Protein AF-0000000080185549 (afdb_homodimer)

Foldseek 3Di:
DPPPPPPPPPPVVVLDDPLLVLLVLLLVLLVVLLVLLVVCLVPVDLVSLVSSLVSLVSSVVSLVVSVVVCVVVVPDDLVSLVSNLVSCLSSQQVSLLSSLVSQALVKPVLVVLSVLLSVLSVVLSVVVSVVVVVCVVDPDPPVPPLDDLSVLSNVLSVLSNVCSVVPQGHQRRPPGWDDDPPIIGDVSSVSSNVSSVVSNPVVPDPDPD/DPPPPPPPPPPVVVLDDPLLVLLVLLLVLLVVLLVLLVVCLVPVDLVSLVSSLVSLVSSVVSLVVSVVVCVVVVPDDLVSLVSNLVSCLSSQQVSLLSSLVSQALVKPVLVVLSVLLSVLSVVLSVVVSVVVVVCVPDDDPPVPPQDDLSVLSNVLSVLSNVCSVVPQGHQRRPPGWDDDPPIIGDVSSVSSNVSSVVSNPVVPDPDPD

Sequence (418 aa):
MPSSERPKHFSMIRSFQLADFFTLGNAACGVVAVFFAMLYIESRSVVHFFSSAGMMAGAFIFDVLDGRIARWRHQHSPFGRELDSLADILSFGIAPAALGFAAGLHGGWDWIALTYFVCCGVSRLARFNVTAETLSAGADKVAYFEGTPIPTSIVLVGVLLLAAWTGRLGEDLYWGVWTVGPWKLHPLALLFVLSGSLMISKTLRIPKIMPSSERPKHFSMIRSFQLADFFTLGNAACGVVAVFFAMLYIESRSVVHFFSSAGMMAGAFIFDVLDGRIARWRHQHSPFGRELDSLADILSFGIAPAALGFAAGLHGGWDWIALTYFVCCGVSRLARFNVTAETLSAGADKVAYFEGTPIPTSIVLVGVLLLAAWTGRLGEDLYWGVWTVGPWKLHPLALLFVLSGSLMISKTLRIPKI

Organism: NCBI:txid1233

pLDDT: mean 82.63, std 20.01, range [31.5, 98.69]

Solvent-accessible surface area (backbone atoms only — not comparable to full-atom values): 21428 Å² total; per-residue (Å²): 127,84,76,75,72,67,79,76,75,78,55,65,78,74,68,65,45,74,36,44,54,30,28,49,48,11,26,42,23,7,49,51,14,36,49,24,20,44,47,17,54,63,68,68,38,65,65,34,46,50,48,13,53,47,25,34,51,50,13,49,50,24,46,53,46,20,53,48,47,24,57,74,64,70,52,85,43,69,50,49,53,40,36,40,50,49,18,42,44,36,28,53,22,52,20,49,40,41,39,45,39,51,40,41,46,69,26,59,50,17,50,52,24,40,38,48,21,33,52,28,45,44,52,38,48,19,49,50,51,43,53,51,49,51,44,71,75,43,86,74,77,72,79,69,78,72,82,70,63,64,60,57,40,50,52,54,47,49,53,51,49,51,30,54,74,72,65,23,48,42,84,50,28,66,88,37,75,43,76,60,85,96,30,33,30,36,56,60,35,50,54,40,37,50,48,19,51,54,50,55,53,70,74,51,78,71,70,84,123,128,83,76,74,72,67,79,76,76,78,53,68,77,74,68,63,46,74,36,45,53,30,28,48,49,12,27,41,23,8,50,51,14,36,49,24,18,46,47,16,54,63,67,68,37,64,65,34,45,51,47,16,54,48,24,34,52,49,13,49,52,24,48,53,48,18,52,49,47,24,59,74,64,69,52,85,42,71,50,51,52,41,37,40,49,48,18,42,45,35,26,50,21,51,20,51,40,41,40,45,39,51,41,42,46,71,27,59,51,18,49,53,24,40,39,47,21,33,53,28,44,44,52,37,49,17,50,51,53,41,54,53,48,51,50,70,79,47,78,79,83,71,79,70,80,72,82,71,61,65,59,55,39,51,52,54,47,50,54,52,48,50,30,54,74,71,66,24,48,43,83,50,28,67,87,36,74,42,76,60,85,96,30,34,31,36,58,60,36,49,55,39,37,50,48,19,51,54,51,56,53,70,76,51,79,71,70,85,124

Nearest PDB structures (foldseek):
  4o6m-assembly1_A  TM=7.166E-01  e=6.846E-02  Archaeoglobus fulgidus DSM 4304
  4q7c-assembly1_A  TM=6.717E-01  e=7.190E-02  Archaeoglobus fulgidus DSM 4304
  4q7c-assembly1_B  TM=6.684E-01  e=1.014E-01  Archaeoglobus fulgidus DSM 4304
  4o6m-assembly1_A  TM=7.622E-01  e=3.427E-02  Archaeoglobus fulgidus DSM 4304
  4q7c-assembly1_A  TM=6.854E-01  e=7.895E-02  Archaeoglobus fulgidus DSM 4304

Structure (mmCIF, N/CA/C/O backbone):
data_AF-0000000080185549-model_v1
#
loop_
_entity.id
_entity.type
_entity.pdbx_description
1 polymer 'CDP-diacylglycerol--serine O-phosphatidyltransferase'
#
loop_
_atom_site.group_PDB
_atom_site.id
_atom_site.type_symbol
_atom_site.label_atom_id
_atom_site.label_alt_id
_atom_site.label_comp_id
_atom_site.label_asym_id
_atom_site.label_entity_id
_atom_site.label_seq_id
_atom_site.pdbx_PDB_ins_code
_atom_site.Cartn_x
_atom_site.Cartn_y
_atom_site.Cartn_z
_atom_site.occupancy
_atom_site.B_iso_or_equiv
_atom_site.auth_seq_id
_atom_site.auth_comp_id
_atom_site.auth_asym_id
_atom_site.auth_atom_id
_atom_site.pdbx_PDB_model_num
ATOM 1 N N . MET A 1 1 ? -27.969 39.25 21.031 1 33.09 1 MET A N 1
ATOM 2 C CA . MET A 1 1 ? -27.75 37.812 21.297 1 33.09 1 MET A CA 1
ATOM 3 C C . MET A 1 1 ? -26.844 37.188 20.234 1 33.09 1 MET A C 1
ATOM 5 O O . MET A 1 1 ? -27.125 37.312 19.031 1 33.09 1 MET A O 1
ATOM 9 N N . PRO A 1 2 ? -25.516 37.062 20.422 1 38.81 2 PRO A N 1
ATOM 10 C CA . PRO A 1 2 ? -24.578 36.688 19.359 1 38.81 2 PRO A CA 1
ATOM 11 C C . PRO A 1 2 ? -24.938 35.406 18.641 1 38.81 2 PRO A C 1
ATOM 13 O O . PRO A 1 2 ? -25.453 34.469 19.266 1 38.81 2 PRO A O 1
ATOM 16 N N . SER A 1 3 ? -25.531 35.469 17.469 1 38.31 3 SER A N 1
ATOM 17 C CA . SER A 1 3 ? -25.922 34.344 16.609 1 38.31 3 SER A CA 1
ATOM 18 C C . SER A 1 3 ? -24.875 33.25 16.625 1 38.31 3 SER A C 1
ATOM 20 O O . SER A 1 3 ? -23.703 33.5 16.312 1 38.31 3 SER A O 1
ATOM 22 N N . SER A 1 4 ? -24.891 32.406 17.641 1 38.56 4 SER A N 1
ATOM 23 C CA . SER A 1 4 ? -24.078 31.203 17.734 1 38.56 4 SER A CA 1
ATOM 24 C C . SER A 1 4 ? -23.969 30.516 16.375 1 38.56 4 SER A C 1
ATOM 26 O O . SER A 1 4 ? -24.953 29.984 15.852 1 38.56 4 SER A O 1
ATOM 28 N N . GLU A 1 5 ? -23.359 31.156 15.383 1 38.97 5 GLU A N 1
ATOM 29 C CA . GLU A 1 5 ? -23.094 30.5 14.109 1 38.97 5 GLU A CA 1
ATOM 30 C C . GLU A 1 5 ? -22.797 29.031 14.297 1 38.97 5 GLU A C 1
ATOM 32 O O . GLU A 1 5 ? -21.891 28.656 15.047 1 38.97 5 GLU A O 1
ATOM 37 N N . ARG A 1 6 ? -23.766 28.203 14.234 1 39.91 6 ARG A N 1
ATOM 38 C CA . ARG A 1 6 ? -23.672 26.75 14.258 1 39.91 6 ARG A CA 1
ATOM 39 C C . ARG A 1 6 ? -22.453 26.266 13.484 1 39.91 6 ARG A C 1
ATOM 41 O O . ARG A 1 6 ? -22.141 26.812 12.422 1 39.91 6 ARG A O 1
ATOM 48 N N . PRO A 1 7 ? -21.531 25.703 14.148 1 39.47 7 PRO A N 1
ATOM 49 C CA . PRO A 1 7 ? -20.375 25.156 13.43 1 39.47 7 PRO A CA 1
ATOM 50 C C . PRO A 1 7 ? -20.766 24.453 12.133 1 39.47 7 PRO A C 1
ATOM 52 O O . PRO A 1 7 ? -21.797 23.781 12.078 1 39.47 7 PRO A O 1
ATOM 55 N N . LYS A 1 8 ? -20.734 25.031 10.977 1 38.97 8 LYS A N 1
ATOM 56 C CA . LYS A 1 8 ? -20.938 24.469 9.648 1 38.97 8 LYS A CA 1
ATOM 57 C C . LYS A 1 8 ? -20.516 23 9.609 1 38.97 8 LYS A C 1
ATOM 59 O O . LYS A 1 8 ? -19.422 22.641 10.055 1 38.97 8 LYS A O 1
ATOM 64 N N . HIS A 1 9 ? -21.469 22.094 9.672 1 38.19 9 HIS A N 1
ATOM 65 C CA . HIS A 1 9 ? -21.312 20.656 9.43 1 38.19 9 HIS A CA 1
ATOM 66 C C . HIS A 1 9 ? -20.406 20.406 8.227 1 38.19 9 HIS A C 1
ATOM 68 O O . HIS A 1 9 ? -20.641 20.906 7.137 1 38.19 9 HIS A O 1
ATOM 74 N N . PHE A 1 10 ? -19.188 20.344 8.281 1 38.22 10 PHE A N 1
ATOM 75 C CA . PHE A 1 10 ? -18.312 19.938 7.199 1 38.22 10 PHE A CA 1
ATOM 76 C C . PHE A 1 10 ? -18.844 18.703 6.492 1 38.22 10 PHE A C 1
ATOM 78 O O . PHE A 1 10 ? -18.953 17.625 7.09 1 38.22 10 PHE A O 1
ATOM 85 N N . SER A 1 11 ? -19.938 18.75 5.711 1 40.16 11 SER A N 1
ATOM 86 C CA . SER A 1 11 ? -20.406 17.656 4.891 1 40.16 11 SER A CA 1
ATOM 87 C C . SER A 1 11 ? -19.266 17.031 4.078 1 40.16 11 SER A C 1
ATOM 89 O O . SER A 1 11 ? -18.578 17.734 3.336 1 40.16 11 SER A O 1
ATOM 91 N N . MET A 1 12 ? -18.641 16.094 4.461 1 41.44 12 MET A N 1
ATOM 92 C CA . MET A 1 12 ? -17.531 15.328 3.893 1 41.44 12 MET A CA 1
ATOM 93 C C . MET A 1 12 ? -17.672 15.211 2.379 1 41.44 12 MET A C 1
ATOM 95 O O . MET A 1 12 ? -16.688 15.352 1.646 1 41.44 12 MET A O 1
ATOM 99 N N . ILE A 1 13 ? -18.922 14.75 1.844 1 45.53 13 ILE A N 1
ATOM 100 C CA . ILE A 1 13 ? -19.188 14.648 0.413 1 45.53 13 ILE A CA 1
ATOM 101 C C . ILE A 1 13 ? -19 16.016 -0.243 1 45.53 13 ILE A C 1
ATOM 103 O O . ILE A 1 13 ? -18.562 16.109 -1.391 1 45.53 13 ILE A O 1
ATOM 107 N N . ARG A 1 14 ? -19.266 16.891 0.447 1 48.06 14 ARG A N 1
ATOM 108 C CA . ARG A 1 14 ? -19.266 18.234 -0.123 1 48.06 14 ARG A CA 1
ATOM 109 C C . ARG A 1 14 ? -17.844 18.734 -0.366 1 48.06 14 ARG A C 1
ATOM 111 O O . ARG A 1 14 ? -17.625 19.641 -1.18 1 48.06 14 ARG A O 1
ATOM 118 N N . SER A 1 15 ? -16.75 18.016 0.317 1 56.38 15 SER A N 1
ATOM 119 C CA . SER A 1 15 ? -15.422 18.578 0.143 1 56.38 15 SER A CA 1
ATOM 120 C C . SER A 1 15 ? -14.625 17.797 -0.897 1 56.38 15 SER A C 1
ATOM 122 O O . SER A 1 15 ? -13.477 18.141 -1.193 1 56.38 15 SER A O 1
ATOM 124 N N . PHE A 1 16 ? -15.297 16.766 -1.521 1 68.75 16 PHE A N 1
ATOM 125 C CA . PHE A 1 16 ? -14.586 16.062 -2.586 1 68.75 16 PHE A CA 1
ATOM 126 C C . PHE A 1 16 ? -14.531 16.922 -3.85 1 68.75 16 PHE A C 1
ATOM 128 O O . PHE A 1 16 ? -15.562 17.359 -4.352 1 68.75 16 PHE A O 1
ATOM 135 N N . GLN A 1 17 ? -13.398 17.219 -4.156 1 80.44 17 GLN A N 1
ATOM 136 C CA . GLN A 1 17 ? -13.117 18 -5.355 1 80.44 17 GLN A CA 1
ATOM 137 C C . GLN A 1 17 ? -12.742 17.094 -6.523 1 80.44 17 GLN A C 1
ATOM 139 O O . GLN A 1 17 ? -12.477 15.898 -6.332 1 80.44 17 GLN A O 1
ATOM 144 N N . LEU A 1 18 ? -12.914 17.531 -7.66 1 85.12 18 LEU A N 1
ATOM 145 C CA . LEU A 1 18 ? -12.586 16.797 -8.883 1 85.12 18 LEU A CA 1
ATOM 146 C C . LEU A 1 18 ? -11.195 16.172 -8.781 1 85.12 18 LEU A C 1
ATOM 148 O O . LEU A 1 18 ? -11.008 15.023 -9.156 1 85.12 18 LEU A O 1
ATOM 152 N N . ALA A 1 19 ? -10.234 16.938 -8.25 1 89.31 19 ALA A N 1
ATOM 153 C CA . ALA A 1 19 ? -8.859 16.453 -8.094 1 89.31 19 ALA A CA 1
ATOM 154 C C . ALA A 1 19 ? -8.82 15.211 -7.215 1 89.31 19 ALA A C 1
ATOM 156 O O . ALA A 1 19 ? -7.988 14.32 -7.43 1 89.31 19 ALA A O 1
ATOM 157 N N . ASP A 1 20 ? -9.758 15.086 -6.277 1 93.06 20 ASP A N 1
ATOM 158 C CA . ASP A 1 20 ? -9.781 13.961 -5.352 1 93.06 20 ASP A CA 1
ATOM 159 C C . ASP A 1 20 ? -10.195 12.672 -6.066 1 93.06 20 ASP A C 1
ATOM 161 O O . ASP A 1 20 ? -9.727 11.586 -5.723 1 93.06 20 ASP A O 1
ATOM 165 N N . PHE A 1 21 ? -11 12.852 -7.066 1 93.62 21 PHE A N 1
ATOM 166 C CA . PHE A 1 21 ? -11.414 11.695 -7.852 1 93.62 21 PHE A CA 1
ATOM 167 C C . PHE A 1 21 ? -10.242 11.141 -8.656 1 93.62 21 PHE A C 1
ATOM 169 O O . PHE A 1 21 ? -10.094 9.922 -8.781 1 93.62 21 PHE A O 1
ATOM 176 N N . PHE A 1 22 ? -9.477 11.984 -9.18 1 94.38 22 PHE A N 1
ATOM 177 C CA . PHE A 1 22 ? -8.305 11.555 -9.93 1 94.38 22 PHE A CA 1
ATOM 178 C C . PHE A 1 22 ? -7.277 10.898 -9.016 1 94.38 22 PHE A C 1
ATOM 180 O O . PHE A 1 22 ? -6.617 9.938 -9.406 1 94.38 22 PHE A O 1
ATOM 187 N N . THR A 1 23 ? -7.18 11.461 -7.82 1 95.88 23 THR A N 1
ATOM 188 C CA . THR A 1 23 ? -6.254 10.875 -6.859 1 95.88 23 THR A CA 1
ATOM 189 C C . THR A 1 23 ? -6.695 9.469 -6.469 1 95.88 23 THR A C 1
ATOM 191 O O . THR A 1 23 ? -5.863 8.562 -6.344 1 95.88 23 THR A O 1
ATOM 194 N N . LEU A 1 24 ? -8.031 9.289 -6.297 1 97.12 24 LEU A N 1
ATOM 195 C CA . LEU A 1 24 ? -8.531 7.953 -5.996 1 97.12 24 LEU A CA 1
ATOM 196 C C . LEU A 1 24 ? -8.32 7.012 -7.176 1 97.12 24 LEU A C 1
ATOM 198 O O . LEU A 1 24 ? -8.102 5.812 -6.988 1 97.12 24 LEU A O 1
ATOM 202 N N . GLY A 1 25 ? -8.422 7.551 -8.383 1 97.88 25 GLY A N 1
ATOM 203 C CA . GLY A 1 25 ? -8.047 6.773 -9.555 1 97.88 25 GLY A CA 1
ATOM 204 C C . GLY A 1 25 ? -6.605 6.293 -9.516 1 97.88 25 GLY A C 1
ATOM 205 O O . GLY A 1 25 ? -6.316 5.152 -9.883 1 97.88 25 GLY A O 1
ATOM 206 N N . ASN A 1 26 ? -5.707 7.215 -9.078 1 97.31 26 ASN A N 1
ATOM 207 C CA . ASN A 1 26 ? -4.312 6.844 -8.867 1 97.31 26 ASN A CA 1
ATOM 208 C C . ASN A 1 26 ? -4.18 5.691 -7.879 1 97.31 26 ASN A C 1
ATOM 210 O O . ASN A 1 26 ? -3.496 4.703 -8.156 1 97.31 26 ASN A O 1
ATOM 214 N N . ALA A 1 27 ? -4.891 5.77 -6.797 1 97.94 27 ALA A N 1
ATOM 215 C CA . ALA A 1 27 ? -4.855 4.719 -5.777 1 97.94 27 ALA A CA 1
ATOM 216 C C . ALA A 1 27 ? -5.371 3.396 -6.336 1 97.94 27 ALA A C 1
ATOM 218 O O . ALA A 1 27 ? -4.762 2.348 -6.125 1 97.94 27 ALA A O 1
ATOM 219 N N . ALA A 1 28 ? -6.449 3.486 -7.059 1 98.69 28 ALA A N 1
ATOM 220 C CA . ALA A 1 28 ? -7.043 2.295 -7.656 1 98.69 28 ALA A CA 1
ATOM 221 C C . ALA A 1 28 ? -6.074 1.63 -8.633 1 98.69 28 ALA A C 1
ATOM 223 O O . ALA A 1 28 ? -5.93 0.405 -8.633 1 98.69 28 ALA A O 1
ATOM 224 N N . CYS A 1 29 ? -5.457 2.424 -9.438 1 98.31 29 CYS A N 1
ATOM 225 C CA . CYS A 1 29 ? -4.473 1.896 -10.375 1 98.31 29 CYS A CA 1
ATOM 226 C C . CYS A 1 29 ? -3.338 1.194 -9.641 1 98.31 29 CYS A C 1
ATOM 228 O O . CYS A 1 29 ? -2.855 0.151 -10.078 1 98.31 29 CYS A O 1
ATOM 230 N N . GLY A 1 30 ? -2.902 1.798 -8.539 1 98.06 30 GLY A N 1
ATOM 231 C CA . GLY A 1 30 ? -1.865 1.175 -7.734 1 98.06 30 GLY A CA 1
ATOM 232 C C . GLY A 1 30 ? -2.264 -0.186 -7.195 1 98.06 30 GLY A C 1
ATOM 233 O O . GLY A 1 30 ? -1.485 -1.139 -7.262 1 98.06 30 GLY A O 1
ATOM 234 N N . VAL A 1 31 ? -3.479 -0.317 -6.711 1 98.56 31 VAL A N 1
ATOM 235 C CA . VAL A 1 31 ? -3.998 -1.565 -6.164 1 98.56 31 VAL A CA 1
ATOM 236 C C . VAL A 1 31 ? -4.094 -2.615 -7.27 1 98.56 31 VAL A C 1
ATOM 238 O O . VAL A 1 31 ? -3.627 -3.746 -7.102 1 98.56 31 VAL A O 1
ATOM 241 N N . VAL A 1 32 ? -4.629 -2.213 -8.383 1 98.69 32 VAL A N 1
ATOM 242 C CA . VAL A 1 32 ? -4.824 -3.139 -9.492 1 98.69 32 VAL A CA 1
ATOM 243 C C . VAL A 1 32 ? -3.471 -3.557 -10.062 1 98.69 32 VAL A C 1
ATOM 245 O O . VAL A 1 32 ? -3.307 -4.688 -10.523 1 98.69 32 VAL A O 1
ATOM 248 N N . ALA A 1 33 ? -2.504 -2.648 -9.977 1 98.62 33 ALA A N 1
ATOM 249 C CA . ALA A 1 33 ? -1.15 -3.012 -10.391 1 98.62 33 ALA A CA 1
ATOM 250 C C . ALA A 1 33 ? -0.611 -4.164 -9.547 1 98.62 33 ALA A C 1
ATOM 252 O O . ALA A 1 33 ? 0.021 -5.082 -10.07 1 98.62 33 ALA A O 1
ATOM 253 N N . VAL A 1 34 ? -0.858 -4.117 -8.266 1 98.56 34 VAL A N 1
ATOM 254 C CA . VAL A 1 34 ? -0.423 -5.188 -7.375 1 98.56 34 VAL A CA 1
ATOM 255 C C . VAL A 1 34 ? -1.14 -6.484 -7.73 1 98.56 34 VAL A C 1
ATOM 257 O O . VAL A 1 34 ? -0.521 -7.551 -7.777 1 98.56 34 VAL A O 1
ATOM 260 N N . PHE A 1 35 ? -2.443 -6.41 -8.07 1 98.56 35 PHE A N 1
ATOM 261 C CA . PHE A 1 35 ? -3.207 -7.598 -8.438 1 98.56 35 PHE A CA 1
ATOM 262 C C . PHE A 1 35 ? -2.666 -8.219 -9.719 1 98.56 35 PHE A C 1
ATOM 264 O O . PHE A 1 35 ? -2.543 -9.438 -9.82 1 98.56 35 PHE A O 1
ATOM 271 N N . PHE A 1 36 ? -2.336 -7.371 -10.672 1 98.31 36 PHE A N 1
ATOM 272 C CA . PHE A 1 36 ? -1.781 -7.891 -11.914 1 98.31 36 PHE A CA 1
ATOM 273 C C . PHE A 1 36 ? -0.424 -8.539 -11.672 1 98.31 36 PHE A C 1
ATOM 275 O O . PHE A 1 36 ? -0.086 -9.539 -12.312 1 98.31 36 PHE A O 1
ATOM 282 N N . ALA A 1 37 ? 0.363 -7.934 -10.789 1 98.19 37 ALA A N 1
ATOM 283 C CA . ALA A 1 37 ? 1.636 -8.562 -10.445 1 98.19 37 ALA A CA 1
ATOM 284 C C . ALA A 1 37 ? 1.418 -9.938 -9.828 1 98.19 37 ALA A C 1
ATOM 286 O O . ALA A 1 37 ? 2.145 -10.891 -10.141 1 98.19 37 ALA A O 1
ATOM 287 N N . MET A 1 38 ? 0.425 -10.039 -8.992 1 97.69 38 MET A N 1
ATOM 288 C CA . MET A 1 38 ? 0.08 -11.312 -8.367 1 97.69 38 MET A CA 1
ATOM 289 C C . MET A 1 38 ? -0.425 -12.312 -9.406 1 97.69 38 MET A C 1
ATOM 291 O O . MET A 1 38 ? -0.077 -13.492 -9.367 1 97.69 38 MET A O 1
ATOM 295 N N . LEU A 1 39 ? -1.23 -11.789 -10.312 1 96.5 39 LEU A N 1
ATOM 296 C CA . LEU A 1 39 ? -1.756 -12.648 -11.367 1 96.5 39 LEU A CA 1
ATOM 297 C C . LEU A 1 39 ? -0.628 -13.188 -12.242 1 96.5 39 LEU A C 1
ATOM 299 O O . LEU A 1 39 ? -0.691 -14.328 -12.711 1 96.5 39 LEU A O 1
ATOM 303 N N . TYR A 1 40 ? 0.344 -12.422 -12.461 1 96.12 40 TYR A N 1
ATOM 304 C CA . TYR A 1 40 ? 1.492 -12.859 -13.25 1 96.12 40 TYR A CA 1
ATOM 305 C C . TYR A 1 40 ? 2.178 -14.047 -12.594 1 96.12 40 TYR A C 1
ATOM 307 O O . TYR A 1 40 ? 2.629 -14.969 -13.281 1 96.12 40 TYR A O 1
ATOM 315 N N . ILE A 1 41 ? 2.285 -14.031 -11.297 1 94.06 41 ILE A N 1
ATOM 316 C CA . ILE A 1 41 ? 2.943 -15.109 -10.578 1 94.06 41 ILE A CA 1
ATOM 317 C C . ILE A 1 41 ? 2.193 -16.422 -10.812 1 94.06 41 ILE A C 1
ATOM 319 O O . ILE A 1 41 ? 2.809 -17.484 -10.961 1 94.06 41 ILE A O 1
ATOM 323 N N . GLU A 1 42 ? 0.927 -16.344 -10.914 1 91.75 42 GLU A N 1
ATOM 324 C CA . GLU A 1 42 ? 0.092 -17.516 -11.125 1 91.75 42 GLU A CA 1
ATOM 325 C C . GLU A 1 42 ? 0.115 -17.953 -12.594 1 91.75 42 GLU A C 1
ATOM 327 O O . GLU A 1 42 ? 0.31 -19.141 -12.891 1 91.75 42 GLU A O 1
ATOM 332 N N . SER A 1 43 ? -0.047 -17.016 -13.508 1 92.62 43 SER A N 1
ATOM 333 C CA . SER A 1 43 ? -0.239 -17.344 -14.914 1 92.62 43 SER A CA 1
ATOM 334 C C . SER A 1 43 ? 1.093 -17.391 -15.656 1 92.62 43 SER A C 1
ATOM 336 O O . SER A 1 43 ? 1.207 -18.047 -16.703 1 92.62 43 SER A O 1
ATOM 338 N N . ARG A 1 44 ? 2.037 -16.625 -15.188 1 91.5 44 ARG A N 1
ATOM 339 C CA . ARG A 1 44 ? 3.328 -16.453 -15.844 1 91.5 44 ARG A CA 1
ATOM 340 C C . ARG A 1 44 ? 3.16 -15.836 -17.219 1 91.5 44 ARG A C 1
ATOM 342 O O . ARG A 1 44 ? 4.004 -16.031 -18.109 1 91.5 44 ARG A O 1
ATOM 349 N N . SER A 1 45 ? 1.977 -15.211 -17.375 1 93.81 45 SER A N 1
ATOM 350 C CA . SER A 1 45 ? 1.721 -14.508 -18.625 1 93.81 45 SER A CA 1
ATOM 351 C C . SER A 1 45 ? 2.346 -13.117 -18.625 1 93.81 45 SER A C 1
ATOM 353 O O . SER A 1 45 ? 2.004 -12.281 -17.781 1 93.81 45 SER A O 1
ATOM 355 N N . VAL A 1 46 ? 3.123 -12.859 -19.594 1 93.38 46 VAL A N 1
ATOM 356 C CA . VAL A 1 46 ? 3.828 -11.586 -19.672 1 93.38 46 VAL A CA 1
ATOM 357 C C . VAL A 1 46 ? 2.824 -10.453 -19.859 1 93.38 46 VAL A C 1
ATOM 359 O O . VAL A 1 46 ? 3.105 -9.305 -19.516 1 93.38 46 VAL A O 1
ATOM 362 N N . VAL A 1 47 ? 1.662 -10.75 -20.375 1 95.62 47 VAL A N 1
ATOM 363 C CA . VAL A 1 47 ? 0.617 -9.75 -20.562 1 95.62 47 VAL A CA 1
ATOM 364 C C . VAL A 1 47 ? 0.215 -9.172 -19.203 1 95.62 47 VAL A C 1
ATOM 366 O O . VAL A 1 47 ? 0.017 -7.961 -19.078 1 95.62 47 VAL A O 1
ATOM 369 N N . HIS A 1 48 ? 0.105 -10.07 -18.25 1 96.94 48 HIS A N 1
ATOM 370 C CA . HIS A 1 48 ? -0.25 -9.609 -16.906 1 96.94 48 HIS A CA 1
ATOM 371 C C . HIS A 1 48 ? 0.862 -8.766 -16.297 1 96.94 48 HIS A C 1
ATOM 373 O O . HIS A 1 48 ? 0.592 -7.809 -15.562 1 96.94 48 HIS A O 1
ATOM 379 N N . PHE A 1 49 ? 2.102 -9.117 -16.594 1 97.06 49 PHE A N 1
ATOM 380 C CA . PHE A 1 49 ? 3.242 -8.336 -16.141 1 97.06 49 PHE A CA 1
ATOM 381 C C . PHE A 1 49 ? 3.215 -6.934 -16.719 1 97.06 49 PHE A C 1
ATOM 383 O O . PHE A 1 49 ? 3.348 -5.949 -15.992 1 97.06 49 PHE A O 1
ATOM 390 N N . PHE A 1 50 ? 2.943 -6.836 -18.016 1 97.62 50 PHE A N 1
ATOM 391 C CA . PHE A 1 50 ? 2.869 -5.551 -18.703 1 97.62 50 PHE A CA 1
ATOM 392 C C . PHE A 1 50 ? 1.65 -4.758 -18.234 1 97.62 50 PHE A C 1
ATOM 394 O O . PHE A 1 50 ? 1.69 -3.527 -18.172 1 97.62 50 PHE A O 1
ATOM 401 N N . SER A 1 51 ? 0.591 -5.48 -17.938 1 98.06 51 SER A N 1
ATOM 402 C CA . SER A 1 51 ? -0.607 -4.809 -17.438 1 98.06 51 SER A CA 1
ATOM 403 C C . SER A 1 51 ? -0.351 -4.148 -16.094 1 98.06 51 SER A C 1
ATOM 405 O O . SER A 1 51 ? -0.867 -3.061 -15.82 1 98.06 51 SER A O 1
ATOM 407 N N . SER A 1 52 ? 0.407 -4.855 -15.289 1 98.19 52 SER A N 1
ATOM 408 C CA . SER A 1 52 ? 0.777 -4.258 -14.008 1 98.19 52 SER A CA 1
ATOM 409 C C . SER A 1 52 ? 1.538 -2.951 -14.203 1 98.19 52 SER A C 1
ATOM 411 O O . SER A 1 52 ? 1.196 -1.93 -13.609 1 98.19 52 SER A O 1
ATOM 413 N N . ALA A 1 53 ? 2.531 -2.99 -15.07 1 97.38 53 ALA A N 1
ATOM 414 C CA . ALA A 1 53 ? 3.297 -1.789 -15.391 1 97.38 53 ALA A CA 1
ATOM 415 C C . ALA A 1 53 ? 2.404 -0.721 -16.016 1 97.38 53 ALA A C 1
ATOM 417 O O . ALA A 1 53 ? 2.57 0.471 -15.742 1 97.38 53 ALA A O 1
ATOM 418 N N . GLY A 1 54 ? 1.504 -1.185 -16.875 1 97.56 54 GLY A N 1
ATOM 419 C CA . GLY A 1 54 ? 0.56 -0.261 -17.484 1 97.56 54 GLY A CA 1
ATOM 420 C C . GLY A 1 54 ? -0.306 0.462 -16.469 1 97.56 54 GLY A C 1
ATOM 421 O O . GLY A 1 54 ? -0.582 1.654 -16.609 1 97.56 54 GLY A O 1
ATOM 422 N N . MET A 1 55 ? -0.741 -0.256 -15.445 1 98.19 55 MET A N 1
ATOM 423 C CA . MET A 1 55 ? -1.548 0.353 -14.391 1 98.19 55 MET A CA 1
ATOM 424 C C . MET A 1 55 ? -0.744 1.397 -13.625 1 98.19 55 MET A C 1
ATOM 426 O O . MET A 1 55 ? -1.287 2.422 -13.211 1 98.19 55 MET A O 1
ATOM 430 N N . MET A 1 56 ? 0.551 1.142 -13.469 1 97.19 56 MET A N 1
ATOM 431 C CA . MET A 1 56 ? 1.396 2.125 -12.797 1 97.19 56 MET A CA 1
ATOM 432 C C . MET A 1 56 ? 1.567 3.373 -13.656 1 97.19 56 MET A C 1
ATOM 434 O O . MET A 1 56 ? 1.627 4.488 -13.133 1 97.19 56 MET A O 1
ATOM 438 N N . ALA A 1 57 ? 1.647 3.154 -14.953 1 96 57 ALA A N 1
ATOM 439 C CA . ALA A 1 57 ? 1.658 4.297 -15.867 1 96 57 ALA A CA 1
ATOM 440 C C . ALA A 1 57 ? 0.361 5.094 -15.766 1 96 57 ALA A C 1
ATOM 442 O O . ALA A 1 57 ? 0.381 6.324 -15.758 1 96 57 ALA A O 1
ATOM 443 N N . GLY A 1 58 ? -0.726 4.352 -15.719 1 96.81 58 GLY A N 1
ATOM 444 C CA . GLY A 1 58 ? -2 5.016 -15.5 1 96.81 58 GLY A CA 1
ATOM 445 C C . GLY A 1 58 ? -2.051 5.805 -14.203 1 96.81 58 GLY A C 1
ATOM 446 O O . GLY A 1 58 ? -2.57 6.922 -14.172 1 96.81 58 GLY A O 1
ATOM 447 N N . ALA A 1 59 ? -1.516 5.219 -13.156 1 96.88 59 ALA A N 1
ATOM 448 C CA . ALA A 1 59 ? -1.456 5.906 -11.867 1 96.88 59 ALA A CA 1
ATOM 449 C C . ALA A 1 59 ? -0.67 7.211 -11.984 1 96.88 59 ALA A C 1
ATOM 451 O O . ALA A 1 59 ? -1.049 8.227 -11.391 1 96.88 59 ALA A O 1
ATOM 452 N N . PHE A 1 60 ? 0.41 7.188 -12.727 1 94.19 60 PHE A N 1
ATOM 453 C CA . PHE A 1 60 ? 1.227 8.375 -12.938 1 94.19 60 PHE A CA 1
ATOM 454 C C . PHE A 1 60 ? 0.435 9.461 -13.656 1 94.19 60 PHE A C 1
ATOM 456 O O . PHE A 1 60 ? 0.51 10.633 -13.297 1 94.19 60 PHE A O 1
ATOM 463 N N . ILE A 1 61 ? -0.3 9.055 -14.633 1 95.12 61 ILE A N 1
ATOM 464 C CA . ILE A 1 61 ? -1.123 9.992 -15.391 1 95.12 61 ILE A CA 1
ATOM 465 C C . ILE A 1 61 ? -2.162 10.625 -14.461 1 95.12 61 ILE A C 1
ATOM 467 O O . ILE A 1 61 ? -2.342 11.844 -14.461 1 95.12 61 ILE A O 1
ATOM 471 N N . PHE A 1 62 ? -2.814 9.836 -13.641 1 95.88 62 PHE A N 1
ATOM 472 C CA . PHE A 1 62 ? -3.807 10.344 -12.703 1 95.88 62 PHE A CA 1
ATOM 473 C C . PHE A 1 62 ? -3.162 11.281 -11.688 1 95.88 62 PHE A C 1
ATOM 475 O O . PHE A 1 62 ? -3.768 12.273 -11.281 1 95.88 62 PHE A O 1
ATOM 482 N N . ASP A 1 63 ? -1.952 10.922 -11.297 1 93.19 63 ASP A N 1
ATOM 483 C CA . ASP A 1 63 ? -1.217 11.734 -10.328 1 93.19 63 ASP A CA 1
ATOM 484 C C . ASP A 1 63 ? -0.907 13.117 -10.898 1 93.19 63 ASP A C 1
ATOM 486 O O . ASP A 1 63 ? -1.095 14.133 -10.219 1 93.19 63 ASP A O 1
ATOM 490 N N . VAL A 1 64 ? -0.452 13.164 -12.164 1 91.56 64 VAL A N 1
ATOM 491 C CA . VAL A 1 64 ? -0.122 14.414 -12.828 1 91.56 64 VAL A CA 1
ATOM 492 C C . VAL A 1 64 ? -1.392 15.234 -13.047 1 91.56 64 VAL A C 1
ATOM 494 O O . VAL A 1 64 ? -1.401 16.453 -12.812 1 91.56 64 VAL A O 1
ATOM 497 N N . LEU A 1 65 ? -2.43 14.57 -13.391 1 92.25 65 LEU A N 1
ATOM 498 C CA . LEU A 1 65 ? -3.688 15.25 -13.68 1 92.25 65 LEU A CA 1
ATOM 499 C C . LEU A 1 65 ? -4.285 15.859 -12.414 1 92.25 65 LEU A C 1
ATOM 501 O O . LEU A 1 65 ? -4.777 16.984 -12.43 1 92.25 65 LEU A O 1
ATOM 505 N N . ASP A 1 66 ? -4.266 15.094 -11.367 1 90.81 66 ASP A N 1
ATOM 506 C CA . ASP A 1 66 ? -4.859 15.625 -10.141 1 90.81 66 ASP A CA 1
ATOM 507 C C . ASP A 1 66 ? -4.066 16.828 -9.625 1 90.81 66 ASP A C 1
ATOM 509 O O . ASP A 1 66 ? -4.641 17.781 -9.094 1 90.81 66 ASP A O 1
ATOM 513 N N . GLY A 1 67 ? -2.721 16.781 -9.781 1 86.5 67 GLY A N 1
ATOM 514 C CA . GLY A 1 67 ? -1.907 17.938 -9.422 1 86.5 67 GLY A CA 1
ATOM 515 C C . GLY A 1 67 ? -2.201 19.156 -10.266 1 86.5 67 GLY A C 1
ATOM 516 O O . GLY A 1 67 ? -2.324 20.266 -9.742 1 86.5 67 GLY A O 1
ATOM 517 N N . ARG A 1 68 ? -2.383 18.969 -11.539 1 88.38 68 ARG A N 1
ATOM 518 C CA . ARG A 1 68 ? -2.654 20.062 -12.461 1 88.38 68 ARG A CA 1
ATOM 519 C C . ARG A 1 68 ? -4.035 20.672 -12.203 1 88.38 68 ARG A C 1
ATOM 521 O O . ARG A 1 68 ? -4.195 21.891 -12.211 1 88.38 68 ARG A O 1
ATOM 528 N N . ILE A 1 69 ? -4.91 19.781 -12.008 1 87.06 69 ILE A N 1
ATOM 529 C CA . ILE A 1 69 ? -6.277 20.234 -11.773 1 87.06 69 ILE A CA 1
ATOM 530 C C . ILE A 1 69 ? -6.352 21.016 -10.461 1 87.06 69 ILE A C 1
ATOM 532 O O . ILE A 1 69 ? -7.02 22.047 -10.383 1 87.06 69 ILE A O 1
ATOM 536 N N . ALA A 1 70 ? -5.703 20.562 -9.469 1 82.25 70 ALA A N 1
ATOM 537 C CA . ALA A 1 70 ? -5.68 21.25 -8.18 1 82.25 70 ALA A CA 1
ATOM 538 C C . ALA A 1 70 ? -5.051 22.641 -8.312 1 82.25 70 ALA A C 1
ATOM 540 O O . ALA A 1 70 ? -5.523 23.609 -7.711 1 82.25 70 ALA A O 1
ATOM 541 N N . ARG A 1 71 ? -4.027 22.719 -9.148 1 81.56 71 ARG A N 1
ATOM 542 C CA . ARG A 1 71 ? -3.342 24 -9.375 1 81.56 71 ARG A CA 1
ATOM 543 C C . ARG A 1 71 ? -4.199 24.938 -10.203 1 81.56 71 ARG A C 1
ATOM 545 O O . ARG A 1 71 ? -4.285 26.141 -9.906 1 81.56 71 ARG A O 1
ATOM 552 N N . TRP A 1 72 ? -4.758 24.391 -11.195 1 84.5 72 TRP A N 1
ATOM 553 C CA . TRP A 1 72 ? -5.586 25.188 -12.094 1 84.5 72 TRP A CA 1
ATOM 554 C C . TRP A 1 72 ? -6.789 25.766 -11.359 1 84.5 72 TRP A C 1
ATOM 556 O O . TRP A 1 72 ? -7.195 26.891 -11.609 1 84.5 72 TRP A O 1
ATOM 566 N N . ARG A 1 73 ? -7.324 25 -10.438 1 82.94 73 ARG A N 1
ATOM 567 C CA . ARG A 1 73 ? -8.516 25.438 -9.719 1 82.94 73 ARG A CA 1
ATOM 568 C C . ARG A 1 73 ? -8.141 26.156 -8.43 1 82.94 73 ARG A C 1
ATOM 570 O O . ARG A 1 73 ? -9.008 26.516 -7.633 1 82.94 73 ARG A O 1
ATOM 577 N N . HIS A 1 74 ? -6.84 26.359 -8.188 1 77.19 74 HIS A N 1
ATOM 578 C CA . HIS A 1 74 ? -6.352 26.984 -6.961 1 77.19 74 HIS A CA 1
ATOM 579 C C . HIS A 1 74 ? -6.977 26.328 -5.727 1 77.19 74 HIS A C 1
ATOM 581 O O . HIS A 1 74 ? -7.422 27.031 -4.812 1 77.19 74 HIS A O 1
ATOM 587 N N . GLN A 1 75 ? -7.23 25.109 -5.836 1 71.31 75 GLN A N 1
ATOM 588 C CA . GLN A 1 75 ? -7.879 24.359 -4.77 1 71.31 75 GLN A CA 1
ATOM 589 C C . GLN A 1 75 ? -6.895 23.422 -4.078 1 71.31 75 GLN A C 1
ATOM 591 O O . GLN A 1 75 ? -7.043 22.203 -4.137 1 71.31 75 GLN A O 1
ATOM 596 N N . HIS A 1 76 ? -5.848 24.031 -3.443 1 72.94 76 HIS A N 1
ATOM 597 C CA . HIS A 1 76 ? -4.992 23.188 -2.619 1 72.94 76 HIS A CA 1
ATOM 598 C C . HIS A 1 76 ? -5.609 22.953 -1.243 1 72.94 76 HIS A C 1
ATOM 600 O O . HIS A 1 76 ? -5.844 23.906 -0.495 1 72.94 76 HIS A O 1
ATOM 606 N N . SER A 1 77 ? -6.109 21.703 -1.128 1 82.69 77 SER A N 1
ATOM 607 C CA . SER A 1 77 ? -6.754 21.359 0.138 1 82.69 77 SER A CA 1
ATOM 608 C C . SER A 1 77 ? -5.898 20.391 0.953 1 82.69 77 SER A C 1
ATOM 610 O O . SER A 1 77 ? -5.172 19.578 0.389 1 82.69 77 SER A O 1
ATOM 612 N N . PRO A 1 78 ? -5.969 20.562 2.23 1 85.19 78 PRO A N 1
ATOM 613 C CA . PRO A 1 78 ? -5.266 19.609 3.09 1 85.19 78 PRO A CA 1
ATOM 614 C C . PRO A 1 78 ? -5.711 18.156 2.857 1 85.19 78 PRO A C 1
ATOM 616 O O . PRO A 1 78 ? -4.887 17.25 2.898 1 85.19 78 PRO A O 1
ATOM 619 N N . PHE A 1 79 ? -6.984 18.016 2.568 1 89.44 79 PHE A N 1
ATOM 620 C CA . PHE A 1 79 ? -7.512 16.688 2.299 1 89.44 79 PHE A CA 1
ATOM 621 C C . PHE A 1 79 ? -6.871 16.094 1.051 1 89.44 79 PHE A C 1
ATOM 623 O O . PHE A 1 79 ? -6.453 14.93 1.053 1 89.44 79 PHE A O 1
ATOM 630 N N . GLY A 1 80 ? -6.836 16.828 0.012 1 90.62 80 GLY A N 1
ATOM 631 C CA . GLY A 1 80 ? -6.242 16.375 -1.233 1 90.62 80 GLY A CA 1
ATOM 632 C C . GLY A 1 80 ? -4.785 15.984 -1.093 1 90.62 80 GLY A C 1
ATOM 633 O O . GLY A 1 80 ? -4.332 15.008 -1.701 1 90.62 80 GLY A O 1
ATOM 634 N N . ARG A 1 81 ? -4.055 16.688 -0.345 1 89 81 ARG A N 1
ATOM 635 C CA . ARG A 1 81 ? -2.646 16.406 -0.103 1 89 81 ARG A CA 1
ATOM 636 C C . ARG A 1 81 ? -2.475 15.062 0.604 1 89 81 ARG A C 1
ATOM 638 O O . ARG A 1 81 ? -1.625 14.258 0.221 1 89 81 ARG A O 1
ATOM 645 N N . GLU A 1 82 ? -3.285 14.906 1.628 1 92.12 82 GLU A N 1
ATOM 646 C CA . GLU A 1 82 ? -3.238 13.641 2.361 1 92.12 82 GLU A CA 1
ATOM 647 C C . GLU A 1 82 ? -3.627 12.469 1.466 1 92.12 82 GLU A C 1
ATOM 649 O O . GLU A 1 82 ? -2.977 11.422 1.491 1 92.12 82 GLU A O 1
ATOM 654 N N . LEU A 1 83 ? -4.664 12.695 0.716 1 94.31 83 LEU A N 1
ATOM 655 C CA . LEU A 1 83 ? -5.129 11.68 -0.214 1 94.31 83 LEU A CA 1
ATOM 656 C C . LEU A 1 83 ? -4.039 11.32 -1.221 1 94.31 83 LEU A C 1
ATOM 658 O O . LEU A 1 83 ? -3.838 10.148 -1.534 1 94.31 83 LEU A O 1
ATOM 662 N N . ASP A 1 84 ? -3.381 12.344 -1.646 1 93.56 84 ASP A N 1
ATOM 663 C CA . ASP A 1 84 ? -2.338 12.188 -2.656 1 93.56 84 ASP A CA 1
ATOM 664 C C . ASP A 1 84 ? -1.178 11.344 -2.121 1 93.56 84 ASP A C 1
ATOM 666 O O . ASP A 1 84 ? -0.688 10.445 -2.805 1 93.56 84 ASP A O 1
ATOM 670 N N . SER A 1 85 ? -0.764 11.594 -0.967 1 95.06 85 SER A N 1
ATOM 671 C CA . SER A 1 85 ? 0.358 10.875 -0.378 1 95.06 85 SER A CA 1
ATOM 672 C C . SER A 1 85 ? 0.019 9.398 -0.169 1 95.06 85 SER A C 1
ATOM 674 O O . SER A 1 85 ? 0.848 8.523 -0.424 1 95.06 85 SER A O 1
ATOM 676 N N . LEU A 1 86 ? -1.202 9.102 0.273 1 96.19 86 LEU A N 1
ATOM 677 C CA . LEU A 1 86 ? -1.646 7.734 0.498 1 96.19 86 LEU A CA 1
ATOM 678 C C . LEU A 1 86 ? -1.768 6.977 -0.822 1 96.19 86 LEU A C 1
ATOM 680 O O . LEU A 1 86 ? -1.394 5.805 -0.908 1 96.19 86 LEU A O 1
ATOM 684 N N . ALA A 1 87 ? -2.256 7.695 -1.808 1 97.06 87 ALA A N 1
ATOM 685 C CA . ALA A 1 87 ? -2.342 7.094 -3.137 1 97.06 87 ALA A CA 1
ATOM 686 C C . ALA A 1 87 ? -0.952 6.812 -3.701 1 97.06 87 ALA A C 1
ATOM 688 O O . ALA A 1 87 ? -0.717 5.754 -4.289 1 97.06 87 ALA A O 1
ATOM 689 N N . ASP A 1 88 ? -0.059 7.727 -3.459 1 95.88 88 ASP A N 1
ATOM 690 C CA . ASP A 1 88 ? 1.286 7.633 -4.016 1 95.88 88 ASP A CA 1
ATOM 691 C C . ASP A 1 88 ? 2.031 6.422 -3.451 1 95.88 88 ASP A C 1
ATOM 693 O O . ASP A 1 88 ? 2.809 5.781 -4.16 1 95.88 88 ASP A O 1
ATOM 697 N N . ILE A 1 89 ? 1.857 6.121 -2.191 1 96.81 89 ILE A N 1
ATOM 698 C CA . ILE A 1 89 ? 2.59 5 -1.61 1 96.81 89 ILE A CA 1
ATOM 699 C C . ILE A 1 89 ? 2.076 3.688 -2.201 1 96.81 89 ILE A C 1
ATOM 701 O O . ILE A 1 89 ? 2.828 2.717 -2.32 1 96.81 89 ILE A O 1
ATOM 705 N N . LEU A 1 90 ? 0.811 3.631 -2.592 1 97.69 90 LEU A N 1
ATOM 706 C CA . LEU A 1 90 ? 0.25 2.441 -3.227 1 97.69 90 LEU A CA 1
ATOM 707 C C . LEU A 1 90 ? 0.796 2.271 -4.641 1 97.69 90 LEU A C 1
ATOM 709 O O . LEU A 1 90 ? 1.278 1.194 -4.996 1 97.69 90 LEU A O 1
ATOM 713 N N . SER A 1 91 ? 0.823 3.369 -5.418 1 97.38 91 SER A N 1
ATOM 714 C CA . SER A 1 91 ? 1.111 3.295 -6.848 1 97.38 91 SER A CA 1
ATOM 715 C C . SER A 1 91 ? 2.613 3.32 -7.109 1 97.38 91 SER A C 1
ATOM 717 O O . SER A 1 91 ? 3.09 2.725 -8.078 1 97.38 91 SER A O 1
ATOM 719 N N . PHE A 1 92 ? 3.35 3.998 -6.215 1 95.81 92 PHE A N 1
ATOM 720 C CA . PHE A 1 92 ? 4.754 4.223 -6.535 1 95.81 92 PHE A CA 1
ATOM 721 C C . PHE A 1 92 ? 5.652 3.666 -5.438 1 95.81 92 PHE A C 1
ATOM 723 O O . PHE A 1 92 ? 6.879 3.752 -5.531 1 95.81 92 PHE A O 1
ATOM 730 N N . GLY A 1 93 ? 5.074 3.107 -4.445 1 96.38 93 GLY A N 1
ATOM 731 C CA . GLY A 1 93 ? 5.805 2.414 -3.396 1 96.38 93 GLY A CA 1
ATOM 732 C C . GLY A 1 93 ? 5.645 0.906 -3.457 1 96.38 93 GLY A C 1
ATOM 733 O O . GLY A 1 93 ? 6.477 0.213 -4.043 1 96.38 93 GLY A O 1
ATOM 734 N N . ILE A 1 94 ? 4.453 0.468 -3.018 1 98.12 94 ILE A N 1
ATOM 735 C CA . ILE A 1 94 ? 4.242 -0.969 -2.875 1 98.12 94 ILE A CA 1
ATOM 736 C C . ILE A 1 94 ? 4.086 -1.606 -4.254 1 98.12 94 ILE A C 1
ATOM 738 O O . ILE A 1 94 ? 4.512 -2.742 -4.473 1 98.12 94 ILE A O 1
ATOM 742 N N . ALA A 1 95 ? 3.492 -0.936 -5.266 1 98.31 95 ALA A N 1
ATOM 743 C CA . ALA A 1 95 ? 3.244 -1.522 -6.582 1 98.31 95 ALA A CA 1
ATOM 744 C C . ALA A 1 95 ? 4.555 -1.878 -7.277 1 98.31 95 ALA A C 1
ATOM 746 O O . ALA A 1 95 ? 4.734 -3.012 -7.73 1 98.31 95 ALA A O 1
ATOM 747 N N . PRO A 1 96 ? 5.52 -0.955 -7.363 1 97.88 96 PRO A N 1
ATOM 748 C CA . PRO A 1 96 ? 6.793 -1.337 -7.98 1 97.88 96 PRO A CA 1
ATOM 749 C C . PRO A 1 96 ? 7.508 -2.447 -7.215 1 97.88 96 PRO A C 1
ATOM 751 O O . PRO A 1 96 ? 8.172 -3.295 -7.824 1 97.88 96 PRO A O 1
ATOM 754 N N . ALA A 1 97 ? 7.434 -2.43 -5.891 1 98.19 97 ALA A N 1
ATOM 755 C CA . ALA A 1 97 ? 8.039 -3.486 -5.086 1 98.19 97 ALA A CA 1
ATOM 756 C C . ALA A 1 97 ? 7.402 -4.84 -5.383 1 98.19 97 ALA A C 1
ATOM 758 O O . ALA A 1 97 ? 8.102 -5.844 -5.523 1 98.19 97 ALA A O 1
ATOM 759 N N . ALA A 1 98 ? 6.105 -4.848 -5.488 1 98.38 98 ALA A N 1
ATOM 760 C CA . ALA A 1 98 ? 5.387 -6.074 -5.816 1 98.38 98 ALA A CA 1
ATOM 761 C C . ALA A 1 98 ? 5.773 -6.582 -7.203 1 98.38 98 ALA A C 1
ATOM 763 O O . ALA A 1 98 ? 5.926 -7.789 -7.41 1 98.38 98 ALA A O 1
ATOM 764 N N . LEU A 1 99 ? 5.891 -5.66 -8.125 1 97.88 99 LEU A N 1
ATOM 765 C CA . LEU A 1 99 ? 6.285 -6.047 -9.477 1 97.88 99 LEU A CA 1
ATOM 766 C C . LEU A 1 99 ? 7.703 -6.617 -9.484 1 97.88 99 LEU A C 1
ATOM 768 O O . LEU A 1 99 ? 7.98 -7.586 -10.195 1 97.88 99 LEU A O 1
ATOM 772 N N . GLY A 1 100 ? 8.609 -5.961 -8.742 1 97.25 100 GLY A N 1
ATOM 773 C CA . GLY A 1 100 ? 9.945 -6.516 -8.594 1 97.25 100 GLY A CA 1
ATOM 774 C C . GLY A 1 100 ? 9.945 -7.922 -8.023 1 97.25 100 GLY A C 1
ATOM 775 O O . GLY A 1 100 ? 10.68 -8.789 -8.508 1 97.25 100 GLY A O 1
ATOM 776 N N . PHE A 1 101 ? 9.125 -8.125 -7.035 1 96.94 101 PHE A N 1
ATOM 777 C CA . PHE A 1 101 ? 8.992 -9.453 -6.449 1 96.94 101 PHE A CA 1
ATOM 778 C C . PHE A 1 101 ? 8.469 -10.453 -7.477 1 96.94 101 PHE A C 1
ATOM 780 O O . PHE A 1 101 ? 8.984 -11.57 -7.578 1 96.94 101 PHE A O 1
ATOM 787 N N . ALA A 1 102 ? 7.48 -10.047 -8.25 1 96.62 102 ALA A N 1
ATOM 788 C CA . ALA A 1 102 ? 6.91 -10.898 -9.289 1 96.62 102 ALA A CA 1
ATOM 789 C C . ALA A 1 102 ? 7.941 -11.219 -10.367 1 96.62 102 ALA A C 1
ATOM 791 O O . ALA A 1 102 ? 7.902 -12.289 -10.969 1 96.62 102 ALA A O 1
ATOM 792 N N . ALA A 1 103 ? 8.828 -10.297 -10.602 1 95.44 103 ALA A N 1
ATOM 793 C CA . ALA A 1 103 ? 9.844 -10.469 -11.633 1 95.44 103 ALA A CA 1
ATOM 794 C C . ALA A 1 103 ? 10.836 -11.562 -11.258 1 95.44 103 ALA A C 1
ATOM 796 O O . ALA A 1 103 ? 11.531 -12.102 -12.117 1 95.44 103 ALA A O 1
ATOM 797 N N . GLY A 1 104 ? 10.961 -11.766 -9.938 1 93.62 104 GLY A N 1
ATOM 798 C CA . GLY A 1 104 ? 11.867 -12.836 -9.531 1 93.62 104 GLY A CA 1
ATOM 799 C C . GLY A 1 104 ? 12.75 -12.453 -8.352 1 93.62 104 GLY A C 1
ATOM 800 O O . GLY A 1 104 ? 13.602 -13.234 -7.934 1 93.62 104 GLY A O 1
ATOM 801 N N . LEU A 1 105 ? 12.547 -11.266 -7.805 1 93.81 105 LEU A N 1
ATOM 802 C CA . LEU A 1 105 ? 13.344 -10.836 -6.656 1 93.81 105 LEU A CA 1
ATOM 803 C C . LEU A 1 105 ? 12.844 -11.508 -5.379 1 93.81 105 LEU A C 1
ATOM 805 O O . LEU A 1 105 ? 12.273 -10.844 -4.508 1 93.81 105 LEU A O 1
ATOM 809 N N . HIS A 1 106 ? 13.18 -12.797 -5.211 1 90.06 106 HIS A N 1
ATOM 810 C CA . HIS A 1 106 ? 12.633 -13.625 -4.141 1 90.06 106 HIS A CA 1
ATOM 811 C C . HIS A 1 106 ? 13.688 -13.914 -3.076 1 90.06 106 HIS A C 1
ATOM 813 O O . HIS A 1 106 ? 13.383 -14.516 -2.045 1 90.06 106 HIS A O 1
ATOM 819 N N . GLY A 1 107 ? 14.898 -13.5 -3.346 1 90.69 107 GLY A N 1
ATOM 820 C CA . GLY A 1 107 ? 15.938 -13.805 -2.377 1 90.69 107 GLY A CA 1
ATOM 821 C C . GLY A 1 107 ? 15.75 -13.086 -1.054 1 90.69 107 GLY A C 1
ATOM 822 O O . GLY A 1 107 ? 15.086 -12.047 -0.994 1 90.69 107 GLY A O 1
ATOM 823 N N . GLY A 1 108 ? 16.25 -13.75 -0.023 1 93.25 108 GLY A N 1
ATOM 824 C CA . GLY A 1 108 ? 16.156 -13.141 1.292 1 93.25 108 GLY A CA 1
ATOM 825 C C . GLY A 1 108 ? 16.609 -11.695 1.313 1 93.25 108 GLY A C 1
ATOM 826 O O . GLY A 1 108 ? 15.938 -10.836 1.888 1 93.25 108 GLY A O 1
ATOM 827 N N . TRP A 1 109 ? 17.703 -11.406 0.701 1 94.5 109 TRP A N 1
ATOM 828 C CA . TRP A 1 109 ? 18.219 -10.047 0.644 1 94.5 109 TRP A CA 1
ATOM 829 C C . TRP A 1 109 ? 17.328 -9.156 -0.219 1 94.5 109 TRP A C 1
ATOM 831 O O . TRP A 1 109 ? 17.25 -7.945 0.003 1 94.5 109 TRP A O 1
ATOM 841 N N . ASP A 1 110 ? 16.703 -9.758 -1.215 1 96.25 110 ASP A N 1
ATOM 842 C CA . ASP A 1 110 ? 15.781 -9 -2.059 1 96.25 110 ASP A CA 1
ATOM 843 C C . ASP A 1 110 ? 14.586 -8.5 -1.253 1 96.25 110 ASP A C 1
ATOM 845 O O . ASP A 1 110 ? 14.133 -7.371 -1.445 1 96.25 110 ASP A O 1
ATOM 849 N N . TRP A 1 111 ? 14.133 -9.336 -0.293 1 96.88 111 TRP A N 1
ATOM 850 C CA . TRP A 1 111 ? 13.031 -8.953 0.578 1 96.88 111 TRP A CA 1
ATOM 851 C C . TRP A 1 111 ? 13.375 -7.688 1.361 1 96.88 111 TRP A C 1
ATOM 853 O O . TRP A 1 111 ? 12.562 -6.758 1.439 1 96.88 111 TRP A O 1
ATOM 863 N N . ILE A 1 112 ? 14.516 -7.719 1.869 1 97.38 112 ILE A N 1
ATOM 864 C CA . ILE A 1 112 ? 14.969 -6.594 2.684 1 97.38 112 ILE A CA 1
ATOM 865 C C . ILE A 1 112 ? 15.109 -5.348 1.812 1 97.38 112 ILE A C 1
ATOM 867 O O . ILE A 1 112 ? 14.688 -4.258 2.207 1 97.38 112 ILE A O 1
ATOM 871 N N . ALA A 1 113 ? 15.656 -5.52 0.634 1 97.19 113 ALA A N 1
ATOM 872 C CA . ALA A 1 113 ? 15.883 -4.406 -0.285 1 97.19 113 ALA A CA 1
ATOM 873 C C . ALA A 1 113 ? 14.555 -3.771 -0.705 1 97.19 113 ALA A C 1
ATOM 875 O O . ALA A 1 113 ? 14.406 -2.549 -0.655 1 97.19 113 ALA A O 1
ATOM 876 N N . LEU A 1 114 ? 13.602 -4.617 -1.104 1 98.06 114 LEU A N 1
ATOM 877 C CA . LEU A 1 114 ? 12.305 -4.117 -1.56 1 98.06 114 LEU A CA 1
ATOM 878 C C . LEU A 1 114 ? 11.547 -3.447 -0.418 1 98.06 114 LEU A C 1
ATOM 880 O O . LEU A 1 114 ? 10.938 -2.396 -0.609 1 98.06 114 LEU A O 1
ATOM 884 N N . THR A 1 115 ? 11.633 -4.082 0.787 1 98.56 115 THR A N 1
ATOM 885 C CA . THR A 1 115 ? 10.977 -3.51 1.958 1 98.56 115 THR A CA 1
ATOM 886 C C . THR A 1 115 ? 11.609 -2.168 2.328 1 98.56 115 THR A C 1
ATOM 888 O O . THR A 1 115 ? 10.898 -1.213 2.648 1 98.56 115 THR A O 1
ATOM 891 N N . TYR A 1 116 ? 12.883 -2.088 2.287 1 97.5 116 TYR A N 1
ATOM 892 C CA . TYR A 1 116 ? 13.609 -0.848 2.537 1 97.5 116 TYR A CA 1
ATOM 893 C C . TYR A 1 116 ? 13.156 0.254 1.588 1 97.5 116 TYR A C 1
ATOM 895 O O . TYR A 1 116 ? 12.93 1.39 2.01 1 97.5 116 TYR A O 1
ATOM 903 N N . PHE A 1 117 ? 13.047 -0.066 0.318 1 96.75 117 PHE A N 1
ATOM 904 C CA . PHE A 1 117 ? 12.602 0.873 -0.706 1 96.75 117 PHE A CA 1
ATOM 905 C C . PHE A 1 117 ? 11.25 1.476 -0.335 1 96.75 117 PHE A C 1
ATOM 907 O O . PHE A 1 117 ? 11.078 2.697 -0.366 1 96.75 117 PHE A O 1
ATOM 914 N N . VAL A 1 118 ? 10.281 0.643 0.06 1 97.88 118 VAL A N 1
ATOM 915 C CA . VAL A 1 118 ? 8.938 1.11 0.377 1 97.88 118 VAL A CA 1
ATOM 916 C C . VAL A 1 118 ? 8.969 1.959 1.646 1 97.88 118 VAL A C 1
ATOM 918 O O . VAL A 1 118 ? 8.312 3.002 1.72 1 97.88 118 VAL A O 1
ATOM 921 N N . CYS A 1 119 ? 9.75 1.506 2.658 1 97.38 119 CYS A N 1
ATOM 922 C CA . CYS A 1 119 ? 9.844 2.256 3.906 1 97.38 119 CYS A CA 1
ATOM 923 C C . CYS A 1 119 ? 10.453 3.633 3.672 1 97.38 119 CYS A C 1
ATOM 925 O O . CYS A 1 119 ? 10.055 4.609 4.312 1 97.38 119 CYS A O 1
ATOM 927 N N . CYS A 1 120 ? 11.438 3.697 2.799 1 94.44 120 CYS A N 1
ATOM 928 C CA . CYS A 1 120 ? 12 4.992 2.432 1 94.44 120 CYS A CA 1
ATOM 929 C C . CYS A 1 120 ? 10.945 5.879 1.772 1 94.44 120 CYS A C 1
ATOM 931 O O . CYS A 1 120 ? 10.906 7.086 2.018 1 94.44 120 CYS A O 1
ATOM 933 N N . GLY A 1 121 ? 10.141 5.246 0.93 1 94.19 121 GLY A N 1
ATOM 934 C CA . GLY A 1 121 ? 9.039 5.992 0.332 1 94.19 121 GLY A CA 1
ATOM 935 C C . GLY A 1 121 ? 8.062 6.535 1.355 1 94.19 121 GLY A C 1
ATOM 936 O O . GLY A 1 121 ? 7.621 7.68 1.252 1 94.19 121 GLY A O 1
ATOM 937 N N . VAL A 1 122 ? 7.738 5.711 2.326 1 96 122 VAL A N 1
ATOM 938 C CA . VAL A 1 122 ? 6.844 6.109 3.408 1 96 122 VAL A CA 1
ATOM 939 C C . VAL A 1 122 ? 7.422 7.32 4.137 1 96 122 VAL A C 1
ATOM 941 O O . VAL A 1 122 ? 6.719 8.305 4.379 1 96 122 VAL A O 1
ATOM 944 N N . SER A 1 123 ? 8.664 7.289 4.445 1 94.06 123 SER A N 1
ATOM 945 C CA . SER A 1 123 ? 9.328 8.359 5.184 1 94.06 123 SER A CA 1
ATOM 946 C C . SER A 1 123 ? 9.383 9.641 4.363 1 94.06 123 SER A C 1
ATOM 948 O O . SER A 1 123 ? 9.125 10.727 4.887 1 94.06 123 SER A O 1
ATOM 950 N N . ARG A 1 124 ? 9.688 9.5 3.172 1 91.88 124 ARG A N 1
ATOM 951 C CA . ARG A 1 124 ? 9.773 10.664 2.297 1 91.88 124 ARG A CA 1
ATOM 952 C C . ARG A 1 124 ? 8.414 11.352 2.174 1 91.88 124 ARG A C 1
ATOM 954 O O . ARG A 1 124 ? 8.328 12.578 2.26 1 91.88 124 ARG A O 1
ATOM 961 N N . LEU A 1 125 ? 7.406 10.633 1.921 1 92.5 125 LEU A N 1
ATOM 962 C CA . LEU A 1 125 ? 6.07 11.195 1.758 1 92.5 125 LEU A CA 1
ATOM 963 C C . LEU A 1 125 ? 5.586 11.836 3.055 1 92.5 125 LEU A C 1
ATOM 965 O O . LEU A 1 125 ? 4.926 12.875 3.029 1 92.5 125 LEU A O 1
ATOM 969 N N . ALA A 1 126 ? 5.883 11.156 4.168 1 92.56 126 ALA A N 1
ATOM 970 C CA . ALA A 1 126 ? 5.527 11.734 5.461 1 92.56 126 ALA A CA 1
ATOM 971 C C . ALA A 1 126 ? 6.199 13.094 5.664 1 92.56 126 ALA A C 1
ATOM 973 O O . ALA A 1 126 ? 5.562 14.047 6.105 1 92.56 126 ALA A O 1
ATOM 974 N N . ARG A 1 127 ? 7.445 13.148 5.332 1 89.38 127 ARG A N 1
ATOM 975 C CA . ARG A 1 127 ? 8.188 14.398 5.461 1 89.38 127 ARG A CA 1
ATOM 976 C C . ARG A 1 127 ? 7.617 15.477 4.547 1 89.38 127 ARG A C 1
ATOM 978 O O . ARG A 1 127 ? 7.504 16.641 4.938 1 89.38 127 ARG A O 1
ATOM 985 N N . PHE A 1 128 ? 7.32 15.086 3.441 1 86.62 128 PHE A N 1
ATOM 986 C CA . PHE A 1 128 ? 6.742 16.016 2.477 1 86.62 128 PHE A CA 1
ATOM 987 C C . PHE A 1 128 ? 5.438 16.594 3.002 1 86.62 128 PHE A C 1
ATOM 989 O O . PHE A 1 128 ? 5.207 17.797 2.902 1 86.62 128 PHE A O 1
ATOM 996 N N . ASN A 1 129 ? 4.621 15.797 3.533 1 88.25 129 ASN A N 1
ATOM 997 C CA . ASN A 1 129 ? 3.332 16.25 4.055 1 88.25 129 ASN A CA 1
ATOM 998 C C . ASN A 1 129 ? 3.502 17.203 5.227 1 88.25 129 ASN A C 1
ATOM 1000 O O . ASN A 1 129 ? 2.777 18.188 5.336 1 88.25 129 ASN A O 1
ATOM 1004 N N . VAL A 1 130 ? 4.449 16.922 6.105 1 86.88 130 VAL A N 1
ATOM 1005 C CA . VAL A 1 130 ? 4.66 17.766 7.281 1 86.88 130 VAL A CA 1
ATOM 1006 C C . VAL A 1 130 ? 5.227 19.109 6.852 1 86.88 130 VAL A C 1
ATOM 1008 O O . VAL A 1 130 ? 4.836 20.156 7.391 1 86.88 130 VAL A O 1
ATOM 1011 N N . THR A 1 131 ? 6.145 19.062 5.934 1 83.38 131 THR A N 1
ATOM 1012 C CA . THR A 1 131 ? 6.715 20.312 5.434 1 83.38 131 THR A CA 1
ATOM 1013 C C . THR A 1 131 ? 5.641 21.172 4.77 1 83.38 131 THR A C 1
ATOM 1015 O O . THR A 1 131 ? 5.598 22.391 4.973 1 83.38 131 THR A O 1
ATOM 1018 N N . ALA A 1 132 ? 4.766 20.547 4.047 1 79.25 132 ALA A N 1
ATOM 1019 C CA . ALA A 1 132 ? 3.68 21.25 3.381 1 79.25 132 ALA A CA 1
ATOM 1020 C C . ALA A 1 132 ? 2.715 21.859 4.398 1 79.25 132 ALA A C 1
ATOM 1022 O O . ALA A 1 132 ? 2.191 22.953 4.191 1 79.25 132 ALA A O 1
ATOM 1023 N N . GLU A 1 133 ? 2.479 21.188 5.453 1 77.62 133 GLU A N 1
ATOM 1024 C CA . GLU A 1 133 ? 1.592 21.672 6.508 1 77.62 133 GLU A CA 1
ATOM 1025 C C . GLU A 1 133 ? 2.18 22.891 7.203 1 77.62 133 GLU A C 1
ATOM 1027 O O . GLU A 1 133 ? 1.458 23.844 7.512 1 77.62 133 GLU A O 1
ATOM 1032 N N . THR A 1 134 ? 3.404 22.828 7.5 1 74.69 134 THR A N 1
ATOM 1033 C CA . THR A 1 134 ? 4.059 23.922 8.203 1 74.69 134 THR A CA 1
ATOM 1034 C C . THR A 1 134 ? 4.102 25.172 7.324 1 74.69 134 THR A C 1
ATOM 1036 O O . THR A 1 134 ? 3.932 26.297 7.82 1 74.69 134 THR A O 1
ATOM 1039 N N . LEU A 1 135 ? 4.344 24.953 6.117 1 69.12 135 LEU A N 1
ATOM 1040 C CA . LEU A 1 135 ? 4.418 26.078 5.195 1 69.12 135 LEU A CA 1
ATOM 1041 C C . LEU A 1 135 ? 3.049 26.734 5.016 1 69.12 135 LEU A C 1
ATOM 1043 O O . LEU A 1 135 ? 2.949 27.953 4.852 1 69.12 135 LEU A O 1
ATOM 1047 N N . SER A 1 136 ? 2.035 25.906 4.926 1 64.44 136 SER A N 1
ATOM 1048 C CA . SER A 1 136 ? 0.688 26.438 4.762 1 64.44 136 SER A CA 1
ATOM 1049 C C . SER A 1 136 ? 0.239 27.203 6 1 64.44 136 SER A C 1
ATOM 1051 O O . SER A 1 136 ? -0.545 28.156 5.906 1 64.44 136 SER A O 1
ATOM 1053 N N . ALA A 1 137 ? 0.635 26.719 7.238 1 59.19 137 ALA A N 1
ATOM 1054 C CA . ALA A 1 137 ? 0.268 27.406 8.477 1 59.19 137 ALA A CA 1
ATOM 1055 C C . ALA A 1 137 ? 1.023 28.719 8.617 1 59.19 137 ALA A C 1
ATOM 1057 O O . ALA A 1 137 ? 0.557 29.641 9.297 1 59.19 137 ALA A O 1
ATOM 1058 N N . GLY A 1 138 ? 2.357 28.703 8.227 1 55.12 138 GLY A N 1
ATOM 1059 C CA . GLY A 1 138 ? 3.17 29.906 8.344 1 55.12 138 GLY A CA 1
ATOM 1060 C C . GLY A 1 138 ? 3.211 30.734 7.066 1 55.12 138 GLY A C 1
ATOM 1061 O O . GLY A 1 138 ? 2.879 30.234 5.988 1 55.12 138 GLY A O 1
ATOM 1062 N N . ALA A 1 139 ? 3.299 32.188 7.082 1 43.66 139 ALA A N 1
ATOM 1063 C CA . ALA A 1 139 ? 3.328 33.25 6.09 1 43.66 139 ALA A CA 1
ATOM 1064 C C . ALA A 1 139 ? 4.281 32.906 4.949 1 43.66 139 ALA A C 1
ATOM 1066 O O . ALA A 1 139 ? 3.965 33.156 3.777 1 43.66 139 ALA A O 1
ATOM 1067 N N . ASP A 1 140 ? 5.672 32.75 5.191 1 39.06 140 ASP A N 1
ATOM 1068 C CA . ASP A 1 140 ? 6.625 33 4.113 1 39.06 140 ASP A CA 1
ATOM 1069 C C . ASP A 1 140 ? 6.691 31.812 3.156 1 39.06 140 ASP A C 1
ATOM 1071 O O . ASP A 1 140 ? 6.891 30.672 3.586 1 39.06 140 ASP A O 1
ATOM 1075 N N . LYS A 1 141 ? 6.117 31.797 2.041 1 42.28 141 LYS A N 1
ATOM 1076 C CA . LYS A 1 141 ? 5.992 31 0.823 1 42.28 141 LYS A CA 1
ATOM 1077 C C . LYS A 1 141 ? 7.297 30.281 0.5 1 42.28 141 LYS A C 1
ATOM 1079 O O . LYS A 1 141 ? 8.102 30.766 -0.302 1 42.28 141 LYS A O 1
ATOM 1084 N N . VAL A 1 142 ? 8.18 29.859 1.313 1 37.47 142 VAL A N 1
ATOM 1085 C CA . VAL A 1 142 ? 9.352 29.25 0.697 1 37.47 142 VAL A CA 1
ATOM 1086 C C . VAL A 1 142 ? 8.93 28.016 -0.096 1 37.47 142 VAL A C 1
ATOM 1088 O O . VAL A 1 142 ? 8.328 27.078 0.457 1 37.47 142 VAL A O 1
ATOM 1091 N N . ALA A 1 143 ? 8.781 28.141 -1.386 1 36.78 143 ALA A N 1
ATOM 1092 C CA . ALA A 1 143 ? 8.547 27.141 -2.42 1 36.78 143 ALA A CA 1
ATOM 1093 C C . ALA A 1 143 ? 9.477 25.938 -2.234 1 36.78 143 ALA A C 1
ATOM 1095 O O . ALA A 1 143 ? 10.664 26.016 -2.543 1 36.78 143 ALA A O 1
ATOM 1096 N N . TYR A 1 144 ? 9.625 25.266 -1.165 1 36.38 144 TYR A N 1
ATOM 1097 C CA . TYR A 1 144 ? 10.523 24.109 -1.182 1 36.38 144 TYR A CA 1
ATOM 1098 C C . TYR A 1 144 ? 10.047 23.062 -2.178 1 36.38 144 TYR A C 1
ATOM 1100 O O . TYR A 1 144 ? 8.867 22.719 -2.211 1 36.38 144 TYR A O 1
ATOM 1108 N N . PHE A 1 145 ? 10.617 23.156 -3.35 1 35.81 145 PHE A N 1
ATOM 1109 C CA . PHE A 1 145 ? 10.453 22.109 -4.352 1 35.81 145 PHE A CA 1
ATOM 1110 C C . PHE A 1 145 ? 10.711 20.75 -3.744 1 35.81 145 PHE A C 1
ATOM 1112 O O . PHE A 1 145 ? 11.789 20.5 -3.199 1 35.81 145 PHE A O 1
ATOM 1119 N N . GLU A 1 146 ? 10.117 20.328 -2.859 1 41.22 146 GLU A N 1
ATOM 1120 C CA . GLU A 1 146 ? 10.375 18.969 -2.361 1 41.22 146 GLU A CA 1
ATOM 1121 C C . GLU A 1 146 ? 10.234 17.938 -3.475 1 41.22 146 GLU A C 1
ATOM 1123 O O . GLU A 1 146 ? 9.336 18.031 -4.305 1 41.22 146 GLU A O 1
ATOM 1128 N N . GLY A 1 147 ? 11.281 17.203 -4.012 1 43.59 147 GLY A N 1
ATOM 1129 C CA . GLY A 1 147 ? 11.656 16.172 -4.961 1 43.59 147 GLY A CA 1
ATOM 1130 C C . GLY A 1 147 ? 10.586 15.117 -5.152 1 43.59 147 GLY A C 1
ATOM 1131 O O . GLY A 1 147 ? 9.984 14.656 -4.18 1 43.59 147 GLY A O 1
ATOM 1132 N N . THR A 1 148 ? 9.836 15.055 -6.156 1 47.97 148 THR A N 1
ATOM 1133 C CA . THR A 1 148 ? 8.836 14.125 -6.664 1 47.97 148 THR A CA 1
ATOM 1134 C C . THR A 1 148 ? 9.375 12.695 -6.66 1 47.97 148 THR A C 1
ATOM 1136 O O . THR A 1 148 ? 10.297 12.367 -7.41 1 47.97 148 THR A O 1
ATOM 1139 N N . PRO A 1 149 ? 9.523 11.898 -5.684 1 56 149 PRO A N 1
ATOM 1140 C CA . PRO A 1 149 ? 9.867 10.477 -5.676 1 56 149 PRO A CA 1
ATOM 1141 C C . PRO A 1 149 ? 9.242 9.711 -6.84 1 56 149 PRO A C 1
ATOM 1143 O O . PRO A 1 149 ? 9.773 8.68 -7.258 1 56 149 PRO A O 1
ATOM 1146 N N . ILE A 1 150 ? 8.164 10.164 -7.535 1 58.47 150 ILE A N 1
ATOM 1147 C CA . ILE A 1 150 ? 7.445 9.516 -8.625 1 58.47 150 ILE A CA 1
ATOM 1148 C C . ILE A 1 150 ? 8.414 9.18 -9.75 1 58.47 150 ILE A C 1
ATOM 1150 O O . ILE A 1 150 ? 8.391 8.062 -10.281 1 58.47 150 ILE A O 1
ATOM 1154 N N . PRO A 1 151 ? 9.469 10 -9.859 1 63.16 151 PRO A N 1
ATOM 1155 C CA . PRO A 1 151 ? 10.297 9.719 -11.031 1 63.16 151 PRO A CA 1
ATOM 1156 C C . PRO A 1 151 ? 11.18 8.484 -10.844 1 63.16 151 PRO A C 1
ATOM 1158 O O . PRO A 1 151 ? 11.328 7.68 -11.773 1 63.16 151 PRO A O 1
ATOM 1161 N N . THR A 1 152 ? 11.617 8.281 -9.633 1 78.06 152 THR A N 1
ATOM 1162 C CA . THR A 1 152 ? 12.531 7.16 -9.453 1 78.06 152 THR A CA 1
ATOM 1163 C C . THR A 1 152 ? 11.781 5.832 -9.562 1 78.06 152 THR A C 1
ATOM 1165 O O . THR A 1 152 ? 12.312 4.859 -10.109 1 78.06 152 THR A O 1
ATOM 1168 N N . SER A 1 153 ? 10.555 5.785 -9.148 1 87.25 153 SER A N 1
ATOM 1169 C CA . SER A 1 153 ? 9.781 4.555 -9.242 1 87.25 153 SER A CA 1
ATOM 1170 C C . SER A 1 153 ? 9.469 4.207 -10.695 1 87.25 153 SER A C 1
ATOM 1172 O O . SER A 1 153 ? 9.406 3.027 -11.055 1 87.25 153 SER A O 1
ATOM 1174 N N . ILE A 1 154 ? 9.398 5.199 -11.523 1 83.06 154 ILE A N 1
ATOM 1175 C CA . ILE A 1 154 ? 9.109 4.98 -12.93 1 83.06 154 ILE A CA 1
ATOM 1176 C C . ILE A 1 154 ? 10.32 4.363 -13.625 1 83.06 154 ILE A C 1
ATOM 1178 O O . ILE A 1 154 ? 10.18 3.484 -14.477 1 83.06 154 ILE A O 1
ATOM 1182 N N . VAL A 1 155 ? 11.477 4.832 -13.18 1 89.12 155 VAL A N 1
ATOM 1183 C CA . VAL A 1 155 ? 12.711 4.285 -13.742 1 89.12 155 VAL A CA 1
ATOM 1184 C C . VAL A 1 155 ? 12.836 2.811 -13.367 1 89.12 155 VAL A C 1
ATOM 1186 O O . VAL A 1 155 ? 13.203 1.982 -14.203 1 89.12 155 VAL A O 1
ATOM 1189 N N . LEU A 1 156 ? 12.523 2.486 -12.141 1 94.12 156 LEU A N 1
ATOM 1190 C CA . LEU A 1 156 ? 12.586 1.101 -11.688 1 94.12 156 LEU A CA 1
ATOM 1191 C C . LEU A 1 156 ? 11.625 0.225 -12.492 1 94.12 156 LEU A C 1
ATOM 1193 O O . LEU A 1 156 ? 12 -0.865 -12.93 1 94.12 156 LEU A O 1
ATOM 1197 N N . VAL A 1 157 ? 10.438 0.712 -12.719 1 95.75 157 VAL A N 1
ATOM 1198 C CA . VAL A 1 157 ? 9.438 -0.031 -13.484 1 95.75 157 VAL A CA 1
ATOM 1199 C C . VAL A 1 157 ? 9.898 -0.177 -14.93 1 95.75 157 VAL A C 1
ATOM 1201 O O . VAL A 1 157 ? 9.711 -1.228 -15.547 1 95.75 157 VAL A O 1
ATOM 1204 N N . GLY A 1 158 ? 10.539 0.854 -15.453 1 94.56 158 GLY A N 1
ATOM 1205 C CA . GLY A 1 158 ? 11.109 0.776 -16.797 1 94.56 158 GLY A CA 1
ATOM 1206 C C . GLY A 1 158 ? 12.141 -0.325 -16.938 1 94.56 158 GLY A C 1
ATOM 1207 O O . GLY A 1 158 ? 12.141 -1.058 -17.938 1 94.56 158 GLY A O 1
ATOM 1208 N N . VAL A 1 159 ? 12.984 -0.448 -15.992 1 94.19 159 VAL A N 1
ATOM 1209 C CA . VAL A 1 159 ? 14.016 -1.481 -16 1 94.19 159 VAL A CA 1
ATOM 1210 C C . VAL A 1 159 ? 13.359 -2.861 -15.961 1 94.19 159 VAL A C 1
ATOM 1212 O O . VAL A 1 159 ? 13.781 -3.775 -16.672 1 94.19 159 VAL A O 1
ATOM 1215 N N . LEU A 1 160 ? 12.336 -3.012 -15.18 1 95.38 160 LEU A N 1
ATOM 1216 C CA . LEU A 1 160 ? 11.625 -4.281 -15.078 1 95.38 160 LEU A CA 1
ATOM 1217 C C . LEU A 1 160 ? 10.914 -4.613 -16.391 1 95.38 160 LEU A C 1
ATOM 1219 O O . LEU A 1 160 ? 10.867 -5.777 -16.797 1 95.38 160 LEU A O 1
ATOM 1223 N N . LEU A 1 161 ? 10.391 -3.615 -17.031 1 95.06 161 LEU A N 1
ATOM 1224 C CA . LEU A 1 161 ? 9.727 -3.809 -18.312 1 95.06 161 LEU A CA 1
ATOM 1225 C C . LEU A 1 161 ? 10.727 -4.266 -19.375 1 95.06 161 LEU A C 1
ATOM 1227 O O . LEU A 1 161 ? 10.406 -5.117 -20.203 1 95.06 161 LEU A O 1
ATOM 1231 N N . LEU A 1 162 ? 11.859 -3.67 -19.312 1 93.06 162 LEU A N 1
ATOM 1232 C CA . LEU A 1 162 ? 12.906 -4.078 -20.25 1 93.06 162 LEU A CA 1
ATOM 1233 C C . LEU A 1 162 ? 13.305 -5.531 -20.016 1 93.06 162 LEU A C 1
ATOM 1235 O O . LEU A 1 162 ? 13.523 -6.281 -20.969 1 93.06 162 LEU A O 1
ATOM 1239 N N . ALA A 1 163 ? 13.422 -5.871 -18.75 1 92.25 163 ALA A N 1
ATOM 1240 C CA . ALA A 1 163 ? 13.727 -7.266 -18.438 1 92.25 163 ALA A CA 1
ATOM 12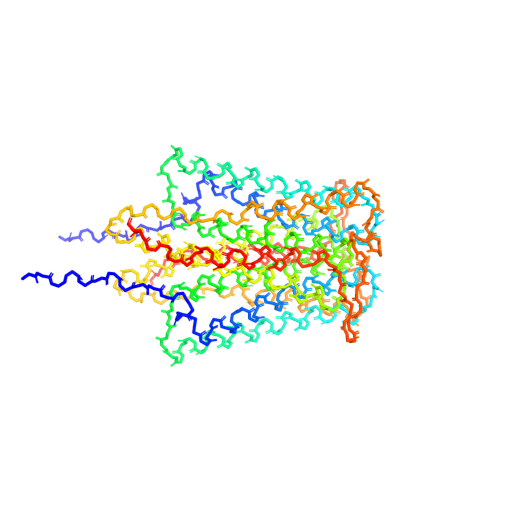41 C C . ALA A 1 163 ? 12.641 -8.203 -18.953 1 92.25 163 ALA A C 1
ATOM 1243 O O . ALA A 1 163 ? 12.938 -9.273 -19.484 1 92.25 163 ALA A O 1
ATOM 1244 N N . ALA A 1 164 ? 11.391 -7.809 -18.812 1 92.44 164 ALA A N 1
ATOM 1245 C CA . ALA A 1 164 ? 10.273 -8.617 -19.297 1 92.44 164 ALA A CA 1
ATOM 1246 C C . ALA A 1 164 ? 10.281 -8.695 -20.812 1 92.44 164 ALA A C 1
ATOM 1248 O O . ALA A 1 164 ? 10.039 -9.758 -21.391 1 92.44 164 ALA A O 1
ATOM 1249 N N . TRP A 1 165 ? 10.555 -7.621 -21.469 1 91.56 165 TRP A N 1
ATOM 1250 C CA . TRP A 1 165 ? 10.562 -7.539 -22.922 1 91.56 165 TRP A CA 1
ATOM 1251 C C . TRP A 1 165 ? 11.656 -8.414 -23.516 1 91.56 165 TRP A C 1
ATOM 1253 O O . TRP A 1 165 ? 11.477 -9.016 -24.578 1 91.56 165 TRP A O 1
ATOM 1263 N N . THR A 1 166 ? 12.773 -8.578 -22.828 1 91.44 166 THR A N 1
ATOM 1264 C CA . THR A 1 166 ? 13.898 -9.367 -23.312 1 91.44 166 THR A CA 1
ATOM 1265 C C . THR A 1 166 ? 13.812 -10.805 -22.812 1 91.44 166 THR A C 1
ATOM 1267 O O . THR A 1 166 ? 14.719 -11.602 -23.031 1 91.44 166 THR A O 1
ATOM 1270 N N . GLY A 1 167 ? 12.797 -11.047 -22.031 1 87.69 167 GLY A N 1
ATOM 1271 C CA . GLY A 1 167 ? 12.562 -12.398 -21.547 1 87.69 167 GLY A CA 1
ATOM 1272 C C . GLY A 1 167 ? 13.469 -12.789 -20.391 1 87.69 167 GLY A C 1
ATOM 1273 O O . GLY A 1 167 ? 13.828 -13.953 -20.234 1 87.69 167 GLY A O 1
ATOM 1274 N N . ARG A 1 168 ? 13.93 -11.812 -19.688 1 86.5 168 ARG A N 1
ATOM 1275 C CA . ARG A 1 168 ? 14.875 -12.078 -18.609 1 86.5 168 ARG A CA 1
ATOM 1276 C C . ARG A 1 168 ? 14.203 -11.953 -17.25 1 86.5 168 ARG A C 1
ATOM 1278 O O . ARG A 1 168 ? 14.688 -11.227 -16.375 1 86.5 168 ARG A O 1
ATOM 1285 N N . LEU A 1 169 ? 13.125 -12.531 -17.031 1 87.38 169 LEU A N 1
ATOM 1286 C CA . LEU A 1 169 ? 12.453 -12.555 -15.734 1 87.38 169 LEU A CA 1
ATOM 1287 C C . LEU A 1 169 ? 12.758 -13.852 -14.992 1 87.38 169 LEU A C 1
ATOM 1289 O O . LEU A 1 169 ? 13.25 -14.812 -15.578 1 87.38 169 LEU A O 1
ATOM 1293 N N . GLY A 1 170 ? 12.531 -13.812 -13.672 1 80.25 170 GLY A N 1
ATOM 1294 C CA . GLY A 1 170 ? 12.773 -15 -12.875 1 80.25 170 GLY A CA 1
ATOM 1295 C C . GLY A 1 170 ? 14.242 -15.211 -12.555 1 80.25 170 GLY A C 1
ATOM 1296 O O . GLY A 1 170 ? 14.906 -14.312 -12.023 1 80.25 170 GLY A O 1
ATOM 1297 N N . GLU A 1 171 ? 14.789 -16.344 -12.969 1 75.44 171 GLU A N 1
ATOM 1298 C CA . GLU A 1 171 ? 16.172 -16.703 -12.648 1 75.44 171 GLU A CA 1
ATOM 1299 C C . GLU A 1 171 ? 17.141 -15.969 -13.562 1 75.44 171 GLU A C 1
ATOM 1301 O O . GLU A 1 171 ? 18.344 -15.883 -13.258 1 75.44 171 GLU A O 1
ATOM 1306 N N . ASP A 1 172 ? 16.641 -15.32 -14.602 1 78.69 172 ASP A N 1
ATOM 1307 C CA . ASP A 1 172 ? 17.516 -14.711 -15.602 1 78.69 172 ASP A CA 1
ATOM 1308 C C . ASP A 1 172 ? 17.531 -13.195 -15.453 1 78.69 172 ASP A C 1
ATOM 1310 O O . ASP A 1 172 ? 17.859 -12.477 -16.406 1 78.69 172 ASP A O 1
ATOM 1314 N N . LEU A 1 173 ? 17.234 -12.789 -14.312 1 82 173 LEU A N 1
ATOM 1315 C CA . LEU A 1 173 ? 17.203 -11.344 -14.109 1 82 173 LEU A CA 1
ATOM 1316 C C . LEU A 1 173 ? 18.594 -10.742 -14.359 1 82 173 LEU A C 1
ATOM 1318 O O . LEU A 1 173 ? 19.609 -11.438 -14.25 1 82 173 LEU A O 1
ATOM 1322 N N . TYR A 1 174 ? 18.562 -9.477 -14.727 1 79.69 174 TYR A N 1
ATOM 1323 C CA . TYR A 1 174 ? 19.812 -8.789 -15.062 1 79.69 174 TYR A CA 1
ATOM 1324 C C . TYR A 1 174 ? 20.828 -8.93 -13.945 1 79.69 174 TYR A C 1
ATOM 1326 O O . TYR A 1 174 ? 20.5 -8.797 -12.766 1 79.69 174 TYR A O 1
ATOM 1334 N N . TRP A 1 175 ? 22.016 -9.273 -14.312 1 82 175 TRP A N 1
ATOM 1335 C CA . TRP A 1 175 ? 23.188 -9.375 -13.445 1 82 175 TRP A CA 1
ATOM 1336 C C . TRP A 1 175 ? 23.109 -10.625 -12.57 1 82 175 TRP A C 1
ATOM 1338 O O . TRP A 1 175 ? 23.891 -10.773 -11.625 1 82 175 TRP A O 1
ATOM 1348 N N . GLY A 1 176 ? 22.109 -11.445 -12.766 1 82.38 176 GLY A N 1
ATOM 1349 C CA . GLY A 1 176 ? 22.047 -12.781 -12.188 1 82.38 176 GLY A CA 1
ATOM 1350 C C . GLY A 1 176 ? 21.734 -12.766 -10.703 1 82.38 176 GLY A C 1
ATOM 1351 O O . GLY A 1 176 ? 20.953 -11.938 -10.234 1 82.38 176 GLY A O 1
ATOM 1352 N N . VAL A 1 177 ? 22.141 -13.859 -9.969 1 83.56 177 VAL A N 1
ATOM 1353 C CA . VAL A 1 177 ? 21.891 -14.062 -8.547 1 83.56 177 VAL A CA 1
ATOM 1354 C C . VAL A 1 177 ? 23.219 -14.242 -7.812 1 83.56 177 VAL A C 1
ATOM 1356 O O . VAL A 1 177 ? 24.078 -15.016 -8.25 1 83.56 177 VAL A O 1
ATOM 1359 N N . TRP A 1 178 ? 23.406 -13.375 -6.805 1 87.44 178 TRP A N 1
ATOM 1360 C CA . TRP A 1 178 ? 24.578 -13.492 -5.945 1 87.44 178 TRP A CA 1
ATOM 1361 C C . TRP A 1 178 ? 24.203 -14.141 -4.613 1 87.44 178 TRP A C 1
ATOM 1363 O O . TRP A 1 178 ? 23.188 -13.805 -4.012 1 87.44 178 TRP A O 1
ATOM 1373 N N . THR A 1 179 ? 24.906 -15.164 -4.207 1 85.62 179 THR A N 1
ATOM 1374 C CA . THR A 1 179 ? 24.672 -15.781 -2.906 1 85.62 179 THR A CA 1
ATOM 1375 C C . THR A 1 179 ? 25.516 -15.117 -1.826 1 85.62 179 THR A C 1
ATOM 1377 O O . THR A 1 179 ? 26.75 -15.156 -1.885 1 85.62 179 THR A O 1
ATOM 1380 N N . VAL A 1 180 ? 24.953 -14.383 -1.02 1 86.31 180 VAL A N 1
ATOM 1381 C CA . VAL A 1 180 ? 25.625 -13.719 0.092 1 86.31 180 VAL A CA 1
ATOM 1382 C C . VAL A 1 180 ? 25.156 -14.32 1.414 1 86.31 180 VAL A C 1
ATOM 1384 O O . VAL A 1 180 ? 24.031 -14.062 1.852 1 86.31 180 VAL A O 1
ATOM 1387 N N . GLY A 1 181 ? 25.969 -15.195 2.08 1 87.12 181 GLY A N 1
ATOM 1388 C CA . GLY A 1 181 ? 25.531 -15.922 3.264 1 87.12 181 GLY A CA 1
ATOM 1389 C C . GLY A 1 181 ? 24.5 -16.984 2.963 1 87.12 181 GLY A C 1
ATOM 1390 O O . GLY A 1 181 ? 24.625 -17.734 1.988 1 87.12 181 GLY A O 1
ATOM 1391 N N . PRO A 1 182 ? 23.5 -17.031 3.748 1 86.44 182 PRO A N 1
ATOM 1392 C CA . PRO A 1 182 ? 22.484 -18.062 3.527 1 86.44 182 PRO A CA 1
ATOM 1393 C C . PRO A 1 182 ? 21.406 -17.625 2.547 1 86.44 182 PRO A C 1
ATOM 1395 O O . PRO A 1 182 ? 20.578 -18.438 2.131 1 86.44 182 PRO A O 1
ATOM 1398 N N . TRP A 1 183 ? 21.516 -16.375 2.146 1 90.06 183 TRP A N 1
ATOM 1399 C CA . TRP A 1 183 ? 20.406 -15.883 1.338 1 90.06 183 TRP A CA 1
ATOM 1400 C C . TRP A 1 183 ? 20.906 -15.398 -0.023 1 90.06 183 TRP A C 1
ATOM 1402 O O . TRP A 1 183 ? 22.094 -15.188 -0.221 1 90.06 183 TRP A O 1
ATOM 1412 N N . LYS A 1 184 ? 20.047 -15.336 -0.991 1 89.62 184 LYS A N 1
ATOM 1413 C CA . LYS A 1 184 ? 20.328 -14.906 -2.359 1 89.62 184 LYS A CA 1
ATOM 1414 C C . LYS A 1 184 ? 20.016 -13.422 -2.541 1 89.62 184 LYS A C 1
ATOM 1416 O O . LYS A 1 184 ? 19.125 -12.883 -1.882 1 89.62 184 LYS A O 1
ATOM 1421 N N . LEU A 1 185 ? 20.875 -12.844 -3.359 1 91.62 185 LEU A N 1
ATOM 1422 C CA . LEU A 1 185 ? 20.734 -11.43 -3.695 1 91.62 185 LEU A CA 1
ATOM 1423 C C . LEU A 1 185 ? 20.75 -11.227 -5.207 1 91.62 185 LEU A C 1
ATOM 1425 O O . LEU A 1 185 ? 21.672 -11.703 -5.887 1 91.62 185 LEU A O 1
ATOM 1429 N N . HIS A 1 186 ? 19.719 -10.609 -5.695 1 93.06 186 HIS A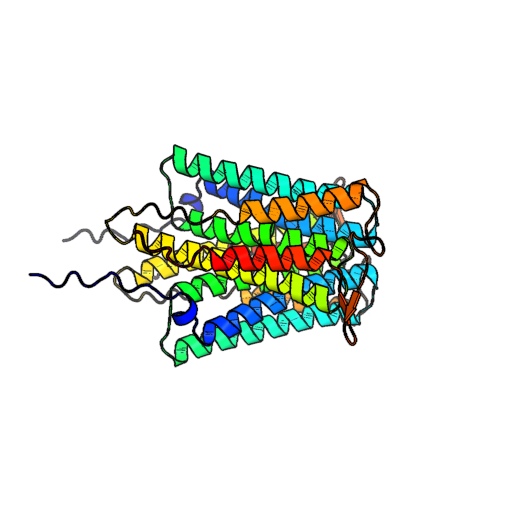 N 1
ATOM 1430 C CA . HIS A 1 186 ? 19.734 -10.172 -7.082 1 93.06 186 HIS A CA 1
ATOM 1431 C C . HIS A 1 186 ? 20.219 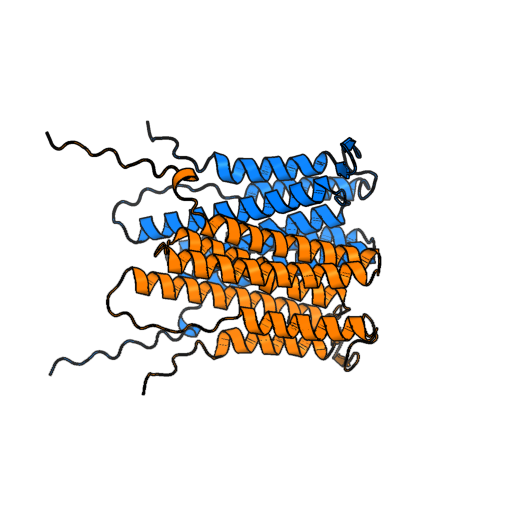-8.727 -7.195 1 93.06 186 HIS A C 1
ATOM 1433 O O . HIS A 1 186 ? 19.609 -7.816 -6.633 1 93.06 186 HIS A O 1
ATOM 1439 N N . PRO A 1 187 ? 21.219 -8.5 -7.965 1 90.69 187 PRO A N 1
ATOM 1440 C CA . PRO A 1 187 ? 21.781 -7.152 -8.07 1 90.69 187 PRO A CA 1
ATOM 1441 C C . PRO A 1 187 ? 20.75 -6.109 -8.477 1 90.69 187 PRO A C 1
ATOM 1443 O O . PRO A 1 187 ? 20.859 -4.938 -8.109 1 90.69 187 PRO A O 1
ATOM 1446 N N . LEU A 1 188 ? 19.781 -6.52 -9.234 1 92.25 188 LEU A N 1
ATOM 1447 C CA . LEU A 1 188 ? 18.703 -5.605 -9.617 1 92.25 188 LEU A CA 1
ATOM 1448 C C . LEU A 1 188 ? 18.016 -5.02 -8.383 1 92.25 188 LEU A C 1
ATOM 1450 O O . LEU A 1 188 ? 17.547 -3.881 -8.414 1 92.25 188 LEU A O 1
ATOM 1454 N N . ALA A 1 189 ? 17.969 -5.77 -7.281 1 94.75 189 ALA A N 1
ATOM 1455 C CA . ALA A 1 189 ? 17.359 -5.316 -6.035 1 94.75 189 ALA A CA 1
ATOM 1456 C C . ALA A 1 189 ? 18.109 -4.125 -5.453 1 94.75 189 ALA A C 1
ATOM 1458 O O . ALA A 1 189 ? 17.531 -3.309 -4.73 1 94.75 189 ALA A O 1
ATOM 1459 N N . LEU A 1 190 ? 19.359 -3.979 -5.82 1 94.38 190 LEU A N 1
ATOM 1460 C CA . LEU A 1 190 ? 20.172 -2.875 -5.328 1 94.38 190 LEU A CA 1
ATOM 1461 C C . LEU A 1 190 ? 19.734 -1.553 -5.945 1 94.38 190 LEU A C 1
ATOM 1463 O O . LEU A 1 190 ? 19.922 -0.49 -5.352 1 94.38 190 LEU A O 1
ATOM 1467 N N . LEU A 1 191 ? 19.141 -1.644 -7.125 1 94.38 191 LEU A N 1
ATOM 1468 C CA . LEU A 1 191 ? 18.578 -0.437 -7.723 1 94.38 191 LEU A CA 1
ATOM 1469 C C . LEU A 1 191 ? 17.438 0.106 -6.875 1 94.38 191 LEU A C 1
ATOM 1471 O O . LEU A 1 191 ? 17.266 1.322 -6.77 1 94.38 191 LEU A O 1
ATOM 1475 N N . PHE A 1 192 ? 16.641 -0.816 -6.277 1 96.25 192 PHE A N 1
ATOM 1476 C CA . PHE A 1 192 ? 15.57 -0.4 -5.383 1 96.25 192 PHE A CA 1
ATOM 1477 C C . PHE A 1 192 ? 16.141 0.256 -4.129 1 96.25 192 PHE A C 1
ATOM 1479 O O . PHE A 1 192 ? 15.594 1.25 -3.643 1 96.25 192 PHE A O 1
ATOM 1486 N N . VAL A 1 193 ? 17.234 -0.319 -3.641 1 95.62 193 VAL A N 1
ATOM 1487 C CA . VAL A 1 193 ? 17.891 0.241 -2.463 1 95.62 193 VAL A CA 1
ATOM 1488 C C . VAL A 1 193 ? 18.422 1.636 -2.783 1 95.62 193 VAL A C 1
ATOM 1490 O O . VAL A 1 193 ? 18.25 2.568 -1.996 1 95.62 193 VAL A O 1
ATOM 1493 N N . LEU A 1 194 ? 19.047 1.717 -3.928 1 94.12 194 LEU A N 1
ATOM 1494 C CA . LEU A 1 194 ? 19.578 3 -4.359 1 94.12 194 LEU A CA 1
ATOM 1495 C C . LEU A 1 194 ? 18.469 4.039 -4.504 1 94.12 194 LEU A C 1
ATOM 1497 O O . LEU A 1 194 ? 18.609 5.168 -4.031 1 94.12 194 LEU A O 1
ATOM 1501 N N . SER A 1 195 ? 17.422 3.646 -5.129 1 93.75 195 SER A N 1
ATOM 1502 C CA . SER A 1 195 ? 16.297 4.551 -5.309 1 93.75 195 SER A CA 1
ATOM 1503 C C . SER A 1 195 ? 15.727 5 -3.967 1 93.75 195 SER A C 1
ATOM 1505 O O . SER A 1 195 ? 15.469 6.188 -3.76 1 93.75 195 SER A O 1
ATOM 1507 N N . GLY A 1 196 ? 15.555 4.086 -3.037 1 93.5 196 GLY A N 1
ATOM 1508 C CA . GLY A 1 196 ? 15.07 4.434 -1.709 1 93.5 196 GLY A CA 1
ATOM 1509 C C . GLY A 1 196 ? 15.992 5.383 -0.967 1 93.5 196 GLY A C 1
ATOM 1510 O O . GLY A 1 196 ? 15.539 6.359 -0.372 1 93.5 196 GLY A O 1
ATOM 1511 N N . SER A 1 197 ? 17.281 5.164 -1.039 1 92.25 197 SER A N 1
ATOM 1512 C CA . SER A 1 197 ? 18.266 5.988 -0.35 1 92.25 197 SER A CA 1
ATOM 1513 C C . SER A 1 197 ? 18.297 7.406 -0.912 1 92.25 197 SER A C 1
ATOM 1515 O O . SER A 1 197 ? 18.438 8.375 -0.162 1 92.25 197 SER A O 1
ATOM 1517 N N . LEU A 1 198 ? 18.141 7.5 -2.195 1 87.56 198 LEU A N 1
ATOM 1518 C CA . LEU A 1 198 ? 18.125 8.805 -2.844 1 87.56 198 LEU A CA 1
ATOM 1519 C C . LEU A 1 198 ? 16.891 9.609 -2.424 1 87.56 198 LEU A C 1
ATOM 1521 O O . LEU A 1 198 ? 16.938 10.836 -2.336 1 87.56 198 LEU A O 1
ATOM 1525 N N . MET A 1 199 ? 15.82 8.93 -2.139 1 85 199 MET A N 1
ATOM 1526 C CA . MET A 1 199 ? 14.57 9.578 -1.738 1 85 199 MET A CA 1
ATOM 1527 C C . MET A 1 199 ? 14.727 10.258 -0.378 1 85 199 MET A C 1
ATOM 1529 O O . MET A 1 199 ? 14.117 11.297 -0.124 1 85 199 MET A O 1
ATOM 1533 N N . ILE A 1 200 ? 15.523 9.695 0.462 1 84.12 200 ILE A N 1
ATOM 1534 C CA . ILE A 1 200 ? 15.609 10.211 1.822 1 84.12 200 ILE A CA 1
ATOM 1535 C C . ILE A 1 200 ? 16.828 11.125 1.943 1 84.12 200 ILE A C 1
ATOM 1537 O O . ILE A 1 200 ? 16.922 11.922 2.883 1 84.12 200 ILE A O 1
ATOM 1541 N N . SER A 1 201 ? 17.906 11.055 1.128 1 73 201 SER A N 1
ATOM 1542 C CA . SER A 1 201 ? 19.141 11.844 1.192 1 73 201 SER A CA 1
ATOM 1543 C C . SER A 1 201 ? 18.875 13.312 0.859 1 73 201 SER A C 1
ATOM 1545 O O . SER A 1 201 ? 19.359 14.211 1.55 1 73 201 SER A O 1
ATOM 1547 N N . LYS A 1 202 ? 18.469 13.68 -0.408 1 55.91 202 LYS A N 1
ATOM 1548 C CA . LYS A 1 202 ? 18.375 15.047 -0.898 1 55.91 202 LYS A CA 1
ATOM 1549 C C . LYS A 1 202 ? 17.453 15.891 -0.025 1 55.91 202 LYS A C 1
ATOM 1551 O O . LYS A 1 202 ? 17.469 17.125 -0.103 1 55.91 202 LYS A O 1
ATOM 1556 N N . THR A 1 203 ? 16.531 15.32 0.542 1 48.88 203 THR A N 1
ATOM 1557 C CA . THR A 1 203 ? 15.602 16.109 1.349 1 48.88 203 THR A CA 1
ATOM 1558 C C . THR A 1 203 ? 16.328 16.719 2.549 1 48.88 203 THR A C 1
ATOM 1560 O O . THR A 1 203 ? 15.719 17.469 3.322 1 48.88 203 THR A O 1
ATOM 1563 N N . LEU A 1 204 ? 17.531 16.359 2.842 1 42.38 204 LEU A N 1
ATOM 1564 C CA . LEU A 1 204 ? 18.312 17.062 3.852 1 42.38 204 LEU A CA 1
ATOM 1565 C C . LEU A 1 204 ? 18.688 18.453 3.367 1 42.38 204 LEU A C 1
ATOM 1567 O O . LEU A 1 204 ? 18.938 18.656 2.176 1 42.38 204 LEU A O 1
ATOM 1571 N N . ARG A 1 205 ? 18.5 19.578 4.043 1 42.09 205 ARG A N 1
ATOM 1572 C CA . ARG A 1 205 ? 18.594 21.031 3.9 1 42.09 205 ARG A CA 1
ATOM 1573 C C . ARG A 1 205 ? 19.891 21.406 3.195 1 42.09 205 ARG A C 1
ATOM 1575 O O . ARG A 1 205 ? 20.984 21.125 3.693 1 42.09 205 ARG A O 1
ATOM 1582 N N . ILE A 1 206 ? 19.875 21.297 1.938 1 38.06 206 ILE A N 1
ATOM 1583 C CA . ILE A 1 206 ? 20.938 22.141 1.389 1 38.06 206 ILE A CA 1
ATOM 1584 C C . ILE A 1 206 ? 20.734 23.578 1.826 1 38.06 206 ILE A C 1
ATOM 1586 O O . ILE A 1 206 ? 19.719 24.203 1.499 1 38.06 206 ILE A O 1
ATOM 1590 N N . PRO A 1 207 ? 21.422 24.031 2.916 1 35.12 207 PRO A N 1
ATOM 1591 C CA . PRO A 1 207 ? 21.375 25.438 3.293 1 35.12 207 PRO A CA 1
ATOM 1592 C C . PRO A 1 207 ? 21.422 26.375 2.088 1 35.12 207 PRO A C 1
ATOM 1594 O O . PRO A 1 207 ? 22.078 26.062 1.086 1 35.12 207 PRO A O 1
ATOM 1597 N N . LYS A 1 208 ? 20.281 27.094 1.895 1 34.5 208 LYS A N 1
ATOM 1598 C CA . LYS A 1 208 ? 20.516 28.156 0.918 1 34.5 208 LYS A CA 1
ATOM 1599 C C . LYS A 1 208 ? 21.797 28.938 1.236 1 34.5 208 LYS A C 1
ATOM 1601 O O . LYS A 1 208 ? 21.969 29.406 2.361 1 34.5 208 LYS A O 1
ATOM 1606 N N . ILE A 1 209 ? 22.828 28.578 0.534 1 31.5 209 ILE A N 1
ATOM 1607 C CA . ILE A 1 209 ? 23.922 29.562 0.564 1 31.5 209 ILE A CA 1
ATOM 1608 C C . ILE A 1 209 ? 23.438 30.891 0.002 1 31.5 209 ILE A C 1
ATOM 1610 O O . ILE A 1 209 ? 22.828 30.938 -1.07 1 31.5 209 ILE A O 1
ATOM 1614 N N . MET B 1 1 ? 21.703 44.719 17.547 1 32.56 1 MET B N 1
ATOM 1615 C CA . MET B 1 1 ? 21.719 43.906 16.328 1 32.56 1 MET B CA 1
ATOM 1616 C C . MET B 1 1 ? 20.969 42.594 16.516 1 32.56 1 MET B C 1
ATOM 1618 O O . MET B 1 1 ? 21.297 41.812 17.406 1 32.56 1 MET B O 1
ATOM 1622 N N . PRO B 1 2 ? 19.688 42.469 16.203 1 38.69 2 PRO B N 1
ATOM 1623 C CA . PRO B 1 2 ? 18.859 41.344 16.562 1 38.69 2 PRO B CA 1
ATOM 1624 C C . PRO B 1 2 ? 19.422 40 16.078 1 38.69 2 PRO B C 1
ATOM 1626 O O . PRO B 1 2 ? 20.031 39.969 15 1 38.69 2 PRO B O 1
ATOM 1629 N N . SER B 1 3 ? 20.062 39.25 16.953 1 38.16 3 SER B N 1
ATOM 1630 C CA . SER B 1 3 ? 20.641 37.938 16.672 1 38.16 3 SER B CA 1
ATOM 1631 C C . SER B 1 3 ? 19.734 37.094 15.758 1 38.16 3 SER B C 1
ATOM 1633 O O . SER B 1 3 ? 18.562 36.906 16.062 1 38.16 3 SER B O 1
ATOM 1635 N N . SER B 1 4 ? 19.844 37.344 14.461 1 38.41 4 SER B N 1
ATOM 1636 C CA . SER B 1 4 ? 19.203 36.531 13.422 1 38.41 4 SER B CA 1
ATOM 1637 C C . SER B 1 4 ? 19.234 35.031 13.789 1 38.41 4 SER B C 1
ATOM 1639 O O . SER B 1 4 ? 20.297 34.438 13.82 1 38.41 4 SER B O 1
ATOM 1641 N N . GLU B 1 5 ? 18.578 34.656 14.883 1 38.88 5 GLU B N 1
ATOM 1642 C CA . GLU B 1 5 ? 18.469 33.25 15.203 1 38.88 5 GLU B CA 1
ATOM 1643 C C . GLU B 1 5 ? 18.359 32.406 13.938 1 38.88 5 GLU B C 1
ATOM 1645 O O . GLU B 1 5 ? 17.484 32.625 13.102 1 38.88 5 GLU B O 1
ATOM 1650 N N . ARG B 1 6 ? 19.453 31.969 13.422 1 40.25 6 ARG B N 1
ATOM 1651 C CA . ARG B 1 6 ? 19.562 31.047 12.305 1 40.25 6 ARG B CA 1
ATOM 1652 C C . ARG B 1 6 ? 18.453 30 12.344 1 40.25 6 ARG B C 1
ATOM 1654 O O . ARG B 1 6 ? 18.109 29.5 13.422 1 40.25 6 ARG B O 1
ATOM 1661 N N . PRO B 1 7 ? 17.594 30.016 11.406 1 39.59 7 PRO B N 1
ATOM 1662 C CA . PRO B 1 7 ? 16.547 28.984 11.375 1 39.59 7 PRO B CA 1
ATOM 1663 C C . PRO B 1 7 ? 17.094 27.609 11.727 1 39.59 7 PRO B C 1
ATOM 1665 O O . PRO B 1 7 ? 18.203 27.25 11.328 1 39.59 7 PRO B O 1
ATOM 1668 N N . LYS B 1 8 ? 17.047 27.125 12.922 1 39.09 8 LYS B N 1
ATOM 1669 C CA . LYS B 1 8 ? 17.391 25.781 13.383 1 39.09 8 LYS B CA 1
ATOM 1670 C C . LYS B 1 8 ? 17.188 24.75 12.273 1 39.09 8 LYS B C 1
ATOM 1672 O O . LYS B 1 8 ? 16.109 24.703 11.648 1 39.09 8 LYS B O 1
ATOM 1677 N N . HIS B 1 9 ? 18.234 24.328 11.625 1 38.22 9 HIS B N 1
ATOM 1678 C CA . HIS B 1 9 ? 18.281 23.203 10.703 1 38.22 9 HIS B CA 1
ATOM 1679 C C . HIS B 1 9 ? 17.469 22.031 11.227 1 38.22 9 HIS B C 1
ATOM 1681 O O . HIS B 1 9 ? 17.703 21.562 12.344 1 38.22 9 HIS B O 1
ATOM 1687 N N . PHE B 1 10 ? 16.281 21.906 11.078 1 38.34 10 PHE B N 1
ATOM 1688 C CA . PHE B 1 10 ? 15.523 20.703 11.398 1 38.34 10 PHE B CA 1
ATOM 1689 C C . PHE B 1 10 ? 16.281 19.453 10.969 1 38.34 10 PHE B C 1
ATOM 1691 O O . PHE B 1 10 ? 16.5 19.234 9.773 1 38.34 10 PHE B O 1
ATOM 1698 N N . SER B 1 11 ? 17.359 19.031 11.609 1 39.88 11 SER B N 1
ATOM 1699 C CA . SER B 1 11 ? 18.031 17.766 11.336 1 39.88 11 SER B CA 1
ATOM 1700 C C . SER B 1 11 ? 17.047 16.609 11.305 1 39.88 11 SER B C 1
ATOM 1702 O O . SER B 1 11 ? 16.312 16.406 12.266 1 39.88 11 SER B O 1
ATOM 1704 N N . MET B 1 12 ? 16.547 16.219 10.289 1 41.53 12 MET B N 1
ATOM 1705 C CA . MET B 1 12 ? 15.602 15.141 10 1 41.53 12 MET B CA 1
ATOM 1706 C C . MET B 1 12 ? 15.844 13.938 10.906 1 41.53 12 MET B C 1
ATOM 1708 O O . MET B 1 12 ? 14.898 13.328 11.406 1 41.53 12 MET B O 1
ATOM 1712 N N . ILE B 1 13 ? 17.188 13.43 11.008 1 45.53 13 ILE B N 1
ATOM 1713 C CA . ILE B 1 13 ? 17.547 12.32 11.891 1 45.53 13 ILE B CA 1
ATOM 1714 C C . ILE B 1 13 ? 17.188 12.672 13.336 1 45.53 13 ILE B C 1
ATOM 1716 O O . ILE B 1 13 ? 16.812 11.797 14.117 1 45.53 13 ILE B O 1
ATOM 1720 N N . ARG B 1 14 ? 17.266 13.797 13.578 1 48.12 14 ARG B N 1
ATOM 1721 C CA . ARG B 1 14 ? 17.094 14.227 14.961 1 48.12 14 ARG B CA 1
ATOM 1722 C C . ARG B 1 14 ? 15.617 14.164 15.367 1 48.12 14 ARG B C 1
ATOM 1724 O O . ARG B 1 14 ? 15.297 14.094 16.562 1 48.12 14 ARG B O 1
ATOM 1731 N N . SER B 1 15 ? 14.625 14.055 14.273 1 56.47 15 SER B N 1
ATOM 1732 C CA . SER B 1 15 ? 13.219 14.102 14.688 1 56.47 15 SER B CA 1
ATOM 1733 C C . SER B 1 15 ? 12.609 12.703 14.719 1 56.47 15 SER B C 1
ATOM 1735 O O . SER B 1 15 ? 11.445 12.539 15.102 1 56.47 15 SER B O 1
ATOM 1737 N N . PHE B 1 16 ? 13.453 11.664 14.398 1 69.12 16 PHE B N 1
ATOM 1738 C CA . PHE B 1 16 ? 12.914 10.32 14.531 1 69.12 16 PHE B CA 1
ATOM 1739 C C . PHE B 1 16 ? 12.82 9.906 15.992 1 69.12 16 PHE B C 1
ATOM 1741 O O . PHE B 1 16 ? 13.82 9.945 16.719 1 69.12 16 PHE B O 1
ATOM 1748 N N . GLN B 1 17 ? 11.688 9.711 16.359 1 80.75 17 GLN B N 1
ATOM 1749 C CA . GLN B 1 17 ? 11.383 9.266 17.719 1 80.75 17 GLN B CA 1
ATOM 1750 C C . GLN B 1 17 ? 11.203 7.746 17.766 1 80.75 17 GLN B C 1
ATOM 1752 O O . GLN B 1 17 ? 11.086 7.098 16.719 1 80.75 17 GLN B O 1
ATOM 1757 N N . LEU B 1 18 ? 11.391 7.188 18.844 1 85.62 18 LEU B N 1
ATOM 1758 C CA . LEU B 1 18 ? 11.234 5.754 19.062 1 85.62 18 LEU B CA 1
ATOM 1759 C C . LEU B 1 18 ? 9.938 5.246 18.438 1 85.62 18 LEU B C 1
ATOM 1761 O O . LEU B 1 18 ? 9.93 4.195 17.797 1 85.62 18 LEU B O 1
ATOM 1765 N N . ALA B 1 19 ? 8.852 6.012 18.609 1 89.5 19 ALA B N 1
ATOM 1766 C CA . ALA B 1 19 ? 7.551 5.641 18.062 1 89.5 19 ALA B CA 1
ATOM 1767 C C . ALA B 1 19 ? 7.617 5.504 16.547 1 89.5 19 ALA B C 1
ATOM 1769 O O . ALA B 1 19 ? 6.93 4.664 15.953 1 89.5 19 ALA B O 1
ATOM 1770 N N . ASP B 1 20 ? 8.516 6.266 15.898 1 93.12 20 ASP B N 1
ATOM 1771 C CA . ASP B 1 20 ? 8.625 6.254 14.445 1 93.12 20 ASP B CA 1
ATOM 1772 C C . ASP B 1 20 ? 9.25 4.945 13.953 1 93.12 20 ASP B C 1
ATOM 1774 O O . ASP B 1 20 ? 8.898 4.453 12.883 1 93.12 20 ASP B O 1
ATOM 1778 N N . PHE B 1 21 ? 10.078 4.41 14.789 1 93.69 21 PHE B N 1
ATOM 1779 C CA . PHE B 1 21 ? 10.688 3.135 14.438 1 93.69 21 PHE B CA 1
ATOM 1780 C C . PHE B 1 21 ? 9.656 2.016 14.461 1 93.69 21 PHE B C 1
ATOM 1782 O O . PHE B 1 21 ? 9.68 1.124 13.609 1 93.69 21 PHE B O 1
ATOM 1789 N N . PHE B 1 22 ? 8.828 2.045 15.398 1 94.5 22 PHE B N 1
ATOM 1790 C CA . PHE B 1 22 ? 7.773 1.043 15.484 1 94.5 22 PHE B CA 1
ATOM 1791 C C . PHE B 1 22 ? 6.785 1.191 14.336 1 94.5 22 PHE B C 1
ATOM 1793 O O . PHE B 1 22 ? 6.281 0.196 13.812 1 94.5 22 PHE B O 1
ATOM 1800 N N . THR B 1 23 ? 6.535 2.447 13.984 1 95.94 23 THR B N 1
ATOM 1801 C CA . THR B 1 23 ? 5.637 2.689 12.859 1 95.94 23 THR B CA 1
ATOM 1802 C C . THR B 1 23 ? 6.234 2.148 11.562 1 95.94 23 THR B C 1
ATOM 1804 O O . THR B 1 23 ? 5.523 1.557 10.742 1 95.94 23 THR B O 1
ATOM 1807 N N . LEU B 1 24 ? 7.562 2.338 11.398 1 97.19 24 LEU B N 1
ATOM 1808 C CA . LEU B 1 24 ? 8.219 1.785 10.227 1 97.19 24 LEU B CA 1
ATOM 1809 C C . LEU B 1 24 ? 8.203 0.261 10.258 1 97.19 24 LEU B C 1
ATOM 1811 O O . LEU B 1 24 ? 8.133 -0.386 9.211 1 97.19 24 LEU B O 1
ATOM 1815 N N . GLY B 1 25 ? 8.312 -0.299 11.445 1 97.88 25 GLY B N 1
ATOM 1816 C CA . GLY B 1 25 ? 8.117 -1.733 11.594 1 97.88 25 GLY B CA 1
ATOM 1817 C C . GLY B 1 25 ? 6.758 -2.199 11.109 1 97.88 25 GLY B C 1
ATOM 1818 O O . GLY B 1 25 ? 6.645 -3.244 10.469 1 97.88 25 GLY B O 1
ATOM 1819 N N . ASN B 1 26 ? 5.719 -1.401 11.469 1 97.31 26 ASN B N 1
ATOM 1820 C CA . ASN B 1 26 ? 4.375 -1.662 10.969 1 97.31 26 ASN B CA 1
ATOM 1821 C C . ASN B 1 26 ? 4.336 -1.66 9.445 1 97.31 26 ASN B C 1
ATOM 1823 O O . ASN B 1 26 ? 3.803 -2.588 8.828 1 97.31 26 ASN B O 1
ATOM 1827 N N . ALA B 1 27 ? 4.965 -0.694 8.844 1 98 27 ALA B N 1
ATOM 1828 C CA . ALA B 1 27 ? 5.008 -0.591 7.391 1 98 27 ALA B CA 1
ATOM 1829 C C . ALA B 1 27 ? 5.727 -1.789 6.777 1 98 27 ALA B C 1
ATOM 1831 O O . ALA B 1 27 ? 5.25 -2.375 5.805 1 98 27 ALA B O 1
ATOM 1832 N N . ALA B 1 28 ? 6.82 -2.139 7.379 1 98.69 28 ALA B N 1
ATOM 1833 C CA . ALA B 1 28 ? 7.602 -3.275 6.895 1 98.69 28 ALA B CA 1
ATOM 1834 C C . ALA B 1 28 ? 6.789 -4.566 6.961 1 98.69 28 ALA B C 1
ATOM 1836 O O . ALA B 1 28 ? 6.809 -5.367 6.023 1 98.69 28 ALA B O 1
ATOM 1837 N N . CYS B 1 29 ? 6.117 -4.758 8.047 1 98.31 29 CYS B N 1
ATOM 1838 C CA . CYS B 1 29 ? 5.27 -5.938 8.188 1 98.31 29 CYS B CA 1
ATOM 1839 C C . CYS B 1 29 ? 4.195 -5.969 7.109 1 98.31 29 CYS B C 1
ATOM 1841 O O . CYS B 1 29 ? 3.883 -7.035 6.57 1 98.31 29 CYS B O 1
ATOM 1843 N N . GLY B 1 30 ? 3.627 -4.809 6.828 1 98.06 30 GLY B N 1
ATOM 1844 C CA . GLY B 1 30 ? 2.633 -4.727 5.77 1 98.06 30 GLY B CA 1
ATOM 1845 C C . GLY B 1 30 ? 3.176 -5.129 4.41 1 98.06 30 GLY B C 1
ATOM 1846 O O . GLY B 1 30 ? 2.535 -5.887 3.68 1 98.06 30 GLY B O 1
ATOM 1847 N N . VAL B 1 31 ? 4.359 -4.688 4.074 1 98.62 31 VAL B N 1
ATOM 1848 C CA . VAL B 1 31 ? 5.004 -4.996 2.801 1 98.62 31 VAL B CA 1
ATOM 1849 C C . VAL B 1 31 ? 5.305 -6.492 2.725 1 98.62 31 VAL B C 1
ATOM 1851 O O . VAL B 1 31 ? 4.98 -7.145 1.728 1 98.62 31 VAL B O 1
ATOM 1854 N N . VAL B 1 32 ? 5.859 -7.008 3.785 1 98.69 32 VAL B N 1
ATOM 1855 C CA . VAL B 1 32 ? 6.242 -8.414 3.814 1 98.69 32 VAL B CA 1
ATOM 1856 C C . VAL B 1 32 ? 4.992 -9.289 3.781 1 98.69 32 VAL B C 1
ATOM 1858 O O . VAL B 1 32 ? 5.004 -10.383 3.205 1 98.69 32 VAL B O 1
ATOM 1861 N N . ALA B 1 33 ? 3.9 -8.781 4.359 1 98.62 33 ALA B N 1
ATOM 1862 C CA . ALA B 1 33 ? 2.633 -9.508 4.27 1 98.62 33 ALA B CA 1
ATOM 1863 C C . ALA B 1 33 ? 2.199 -9.664 2.814 1 98.62 33 ALA B C 1
ATOM 1865 O O . ALA B 1 33 ? 1.729 -10.734 2.414 1 98.62 33 ALA B O 1
ATOM 1866 N N . VAL B 1 34 ? 2.363 -8.633 2.033 1 98.56 34 VAL B N 1
ATOM 1867 C CA . VAL B 1 34 ? 2.016 -8.695 0.617 1 98.56 34 VAL B CA 1
ATOM 1868 C C . VAL B 1 34 ? 2.92 -9.695 -0.096 1 98.56 34 VAL B C 1
ATOM 1870 O O . VAL B 1 34 ? 2.449 -10.492 -0.916 1 98.56 34 VAL B O 1
ATOM 1873 N N . PHE B 1 35 ? 4.223 -9.734 0.262 1 98.56 35 PHE B N 1
ATOM 1874 C CA . PHE B 1 35 ? 5.16 -10.664 -0.358 1 98.56 35 PHE B CA 1
ATOM 1875 C C . PHE B 1 35 ? 4.785 -12.102 -0.032 1 98.56 35 PHE B C 1
ATOM 1877 O O . PHE B 1 35 ? 4.832 -12.977 -0.902 1 98.56 35 PHE B O 1
ATOM 1884 N N . PHE B 1 36 ? 4.406 -12.328 1.206 1 98.31 36 PHE B N 1
ATOM 1885 C CA . PHE B 1 36 ? 4.004 -13.68 1.584 1 98.31 36 PHE B CA 1
ATOM 1886 C C . PHE B 1 36 ? 2.732 -14.094 0.852 1 98.31 36 PHE B C 1
ATOM 1888 O O . PHE B 1 36 ? 2.57 -15.258 0.487 1 98.31 36 PHE B O 1
ATOM 1895 N N . ALA B 1 37 ? 1.812 -13.141 0.691 1 98.19 37 ALA B N 1
ATOM 1896 C CA . ALA B 1 37 ? 0.615 -13.438 -0.09 1 98.19 37 ALA B CA 1
ATOM 1897 C C . ALA B 1 37 ? 0.976 -13.828 -1.521 1 98.19 37 ALA B C 1
ATOM 1899 O O . ALA B 1 37 ? 0.404 -14.766 -2.082 1 98.19 37 ALA B O 1
ATOM 1900 N N . MET B 1 38 ? 1.92 -13.117 -2.078 1 97.69 38 MET B N 1
ATOM 1901 C CA . MET B 1 38 ? 2.391 -13.414 -3.43 1 97.69 38 MET B CA 1
ATOM 1902 C C . MET B 1 38 ? 3.086 -14.766 -3.482 1 97.69 38 MET B C 1
ATOM 1904 O O . MET B 1 38 ? 2.896 -15.531 -4.43 1 97.69 38 ME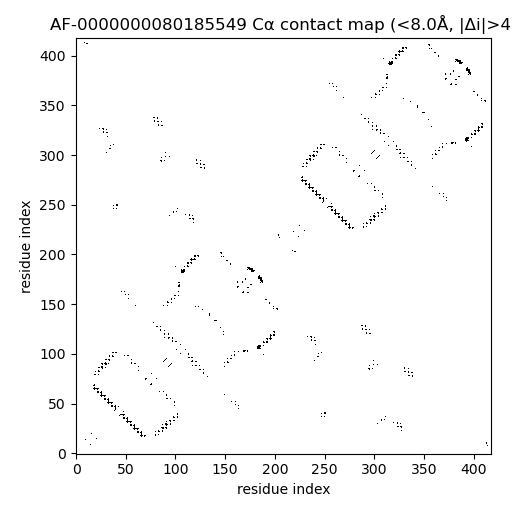T B O 1
ATOM 1908 N N . LEU B 1 39 ? 3.869 -15.023 -2.453 1 96.56 39 LEU B N 1
ATOM 1909 C CA . LEU B 1 39 ? 4.57 -16.297 -2.395 1 96.56 39 LEU B CA 1
ATOM 1910 C C . LEU B 1 39 ? 3.582 -17.453 -2.307 1 96.56 39 LEU B C 1
ATOM 1912 O O . LEU B 1 39 ? 3.824 -18.531 -2.861 1 96.56 39 LEU B O 1
ATOM 1916 N N . TYR B 1 40 ? 2.535 -17.266 -1.639 1 96.19 40 TYR B N 1
ATOM 1917 C CA . TYR B 1 40 ? 1.509 -18.297 -1.533 1 96.19 40 TYR B CA 1
ATOM 1918 C C . TYR B 1 40 ? 0.948 -18.641 -2.904 1 96.19 40 TYR B C 1
ATOM 1920 O O . TYR B 1 40 ? 0.667 -19.812 -3.186 1 96.19 40 TYR B O 1
ATOM 1928 N N . ILE B 1 41 ? 0.754 -17.672 -3.734 1 94 41 ILE B N 1
ATOM 1929 C CA . ILE B 1 41 ? 0.201 -17.891 -5.062 1 94 41 ILE B CA 1
ATOM 1930 C C . ILE B 1 41 ? 1.129 -18.812 -5.859 1 94 41 ILE B C 1
ATOM 1932 O O . ILE B 1 41 ? 0.667 -19.672 -6.605 1 94 41 ILE B O 1
ATOM 1936 N N . GLU B 1 42 ? 2.373 -18.672 -5.652 1 91.81 42 GLU B N 1
ATOM 1937 C CA . GLU B 1 42 ? 3.367 -19.469 -6.359 1 91.81 42 GLU B CA 1
ATOM 1938 C C . GLU B 1 42 ? 3.494 -20.859 -5.742 1 91.81 42 GLU B C 1
ATOM 1940 O O . GLU B 1 42 ? 3.473 -21.859 -6.457 1 91.81 42 GLU B O 1
ATOM 1945 N N . SER B 1 43 ? 3.594 -20.938 -4.426 1 92.75 43 SER B N 1
ATOM 1946 C CA . SER B 1 43 ? 3.916 -22.188 -3.752 1 92.75 43 SER B CA 1
ATOM 1947 C C . SER B 1 43 ? 2.652 -22.969 -3.393 1 92.75 43 SER B C 1
ATOM 1949 O O . SER B 1 43 ? 2.691 -24.188 -3.229 1 92.75 43 SER B O 1
ATOM 1951 N N . ARG B 1 44 ? 1.584 -22.234 -3.178 1 91.56 44 ARG B N 1
ATOM 1952 C CA . ARG B 1 44 ? 0.324 -22.797 -2.701 1 91.56 44 ARG B CA 1
ATOM 1953 C C . ARG B 1 44 ? 0.494 -23.438 -1.326 1 91.56 44 ARG B C 1
ATOM 1955 O O . ARG B 1 44 ? -0.257 -24.344 -0.959 1 91.56 44 ARG B O 1
ATOM 1962 N N . SER B 1 45 ? 1.596 -23 -0.686 1 93.88 45 SER B N 1
ATOM 1963 C CA . SER B 1 45 ? 1.831 -23.469 0.676 1 93.88 45 SER B CA 1
ATOM 1964 C C . SER B 1 45 ? 1.029 -22.656 1.688 1 93.88 45 SER B C 1
ATOM 1966 O O . SER B 1 45 ? 1.204 -21.438 1.795 1 93.88 45 SER B O 1
ATOM 1968 N N . VAL B 1 46 ? 0.282 -23.344 2.465 1 93.44 46 VAL B N 1
ATOM 1969 C CA . VAL B 1 46 ? -0.582 -22.688 3.438 1 93.44 46 VAL B CA 1
ATOM 1970 C C . VAL B 1 46 ? 0.269 -21.969 4.484 1 93.44 46 VAL B C 1
ATOM 1972 O O . VAL B 1 46 ? -0.183 -21.016 5.109 1 93.44 46 VAL B O 1
ATOM 1975 N N . VAL B 1 47 ? 1.494 -22.406 4.664 1 95.62 47 VAL B N 1
ATOM 1976 C CA . VAL B 1 47 ? 2.404 -21.766 5.609 1 95.62 47 VAL B CA 1
ATOM 1977 C C . VAL B 1 47 ? 2.643 -20.312 5.199 1 95.62 47 VAL B C 1
ATOM 1979 O O . VAL B 1 47 ? 2.674 -19.422 6.047 1 95.62 47 VAL B O 1
ATOM 1982 N N . HIS B 1 48 ? 2.814 -20.141 3.896 1 97 48 HIS B N 1
ATOM 1983 C CA . HIS B 1 48 ? 3.023 -18.781 3.398 1 97 48 HIS B CA 1
ATOM 1984 C C . HIS B 1 48 ? 1.772 -17.922 3.582 1 97 48 HIS B C 1
ATOM 1986 O O . HIS B 1 48 ? 1.868 -16.734 3.848 1 97 48 HIS B O 1
ATOM 1992 N N . PHE B 1 49 ? 0.603 -18.547 3.443 1 97.06 49 PHE B N 1
ATOM 1993 C CA . PHE B 1 49 ? -0.657 -17.844 3.664 1 97.06 49 PHE B CA 1
ATOM 1994 C C . PHE B 1 49 ? -0.78 -17.391 5.117 1 97.06 49 PHE B C 1
ATOM 1996 O O . PHE B 1 49 ? -1.087 -16.234 5.387 1 97.06 49 PHE B O 1
ATOM 2003 N N . PHE B 1 50 ? -0.443 -18.281 6.039 1 97.62 50 PHE B N 1
ATOM 2004 C CA . PHE B 1 50 ? -0.494 -17.969 7.461 1 97.62 50 PHE B CA 1
ATOM 2005 C C . PHE B 1 50 ? 0.576 -16.953 7.836 1 97.62 50 PHE B C 1
ATOM 2007 O O . PHE B 1 50 ? 0.369 -16.125 8.727 1 97.62 50 PHE B O 1
ATOM 2014 N N . SER B 1 51 ? 1.705 -17.047 7.164 1 98.06 51 SER B N 1
ATOM 2015 C CA . SER B 1 51 ? 2.771 -16.078 7.426 1 98.06 51 SER B CA 1
ATOM 2016 C C . SER B 1 51 ? 2.348 -14.672 7.039 1 98.06 51 SER B C 1
ATOM 2018 O O . SER B 1 51 ? 2.697 -13.703 7.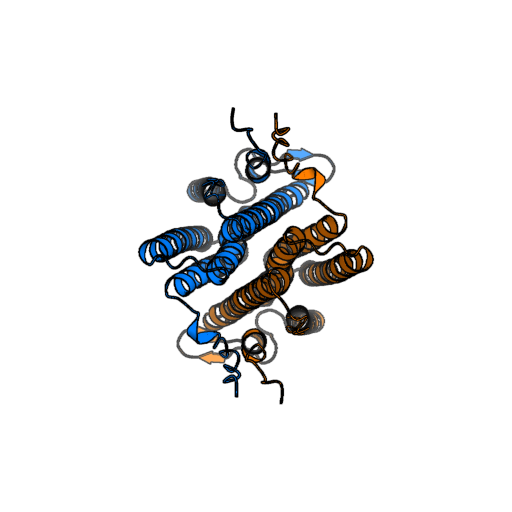719 1 98.06 51 SER B O 1
ATOM 2020 N N . SER B 1 52 ? 1.642 -14.609 5.934 1 98.25 52 SER B N 1
ATOM 2021 C CA . SER B 1 52 ? 1.117 -13.305 5.539 1 98.25 52 SER B CA 1
ATOM 2022 C C . SER B 1 52 ? 0.201 -12.727 6.613 1 98.25 52 SER B C 1
ATOM 2024 O O . SER B 1 52 ? 0.366 -11.578 7.02 1 98.25 52 SER B O 1
ATOM 2026 N N . ALA B 1 53 ? -0.724 -13.539 7.07 1 97.38 53 ALA B N 1
ATOM 2027 C CA . ALA B 1 53 ? -1.623 -13.117 8.141 1 97.38 53 ALA B CA 1
ATOM 2028 C C . ALA B 1 53 ? -0.846 -12.797 9.414 1 97.38 53 ALA B C 1
ATOM 2030 O O . ALA B 1 53 ? -1.184 -11.852 10.133 1 97.38 53 ALA B O 1
ATOM 2031 N N . GLY B 1 54 ? 0.161 -13.625 9.672 1 97.56 54 GLY B N 1
ATOM 2032 C CA . GLY B 1 54 ? 1.009 -13.375 10.828 1 97.56 54 GLY B CA 1
ATOM 2033 C C . GLY B 1 54 ? 1.707 -12.031 10.781 1 97.56 54 GLY B C 1
ATOM 2034 O O . GLY B 1 54 ? 1.83 -11.352 11.805 1 97.56 54 GLY B O 1
ATOM 2035 N N . MET B 1 55 ? 2.172 -11.648 9.602 1 98.19 55 MET B N 1
ATOM 2036 C CA . MET B 1 55 ? 2.826 -10.352 9.43 1 98.19 55 MET B CA 1
ATOM 2037 C C . MET B 1 55 ? 1.848 -9.211 9.688 1 98.19 55 MET B C 1
ATOM 2039 O O . MET B 1 55 ? 2.227 -8.172 10.227 1 98.19 55 MET B O 1
ATOM 2043 N N . MET B 1 56 ? 0.591 -9.422 9.312 1 97.25 56 MET B N 1
ATOM 2044 C CA . MET B 1 56 ? -0.414 -8.398 9.57 1 97.25 56 MET B CA 1
ATOM 2045 C C . MET B 1 56 ? -0.698 -8.289 11.07 1 97.25 56 MET B C 1
ATOM 2047 O O . MET B 1 56 ? -0.939 -7.191 11.578 1 97.25 56 MET B O 1
ATOM 2051 N N . ALA B 1 57 ? -0.667 -9.414 11.734 1 96 57 ALA B N 1
ATOM 2052 C CA . ALA B 1 57 ? -0.773 -9.391 13.188 1 96 57 ALA B CA 1
ATOM 2053 C C . ALA B 1 57 ? 0.401 -8.633 13.812 1 96 57 ALA B C 1
ATOM 2055 O O . ALA B 1 57 ? 0.22 -7.852 14.742 1 96 57 ALA B O 1
ATOM 2056 N N . GLY B 1 58 ? 1.571 -8.93 13.289 1 96.81 58 GLY B N 1
ATOM 2057 C CA . GLY B 1 58 ? 2.732 -8.18 13.734 1 96.81 58 GLY B CA 1
ATOM 2058 C C . GLY B 1 58 ? 2.6 -6.684 13.5 1 96.81 58 GLY B C 1
ATOM 2059 O O . GLY B 1 58 ? 2.967 -5.879 14.359 1 96.81 58 GLY B O 1
ATOM 2060 N N . ALA B 1 59 ? 2.076 -6.328 12.336 1 96.94 59 ALA B N 1
ATOM 2061 C CA . ALA B 1 59 ? 1.849 -4.922 12.023 1 96.94 59 ALA B CA 1
ATOM 2062 C C . ALA B 1 59 ? 0.907 -4.281 13.039 1 96.94 59 ALA B C 1
ATOM 2064 O O . ALA B 1 59 ? 1.109 -3.133 13.445 1 96.94 59 ALA B O 1
ATOM 2065 N N . PHE B 1 60 ? -0.116 -5.004 13.422 1 94.25 60 PHE B N 1
ATOM 2066 C CA . PHE B 1 60 ? -1.068 -4.512 14.414 1 94.25 60 PHE B CA 1
ATOM 2067 C C . PHE B 1 60 ? -0.382 -4.266 15.75 1 94.25 60 PHE B C 1
ATOM 2069 O O . PHE B 1 60 ? -0.634 -3.254 16.406 1 94.25 60 PHE B O 1
ATOM 2076 N N . ILE B 1 61 ? 0.463 -5.164 16.125 1 95.19 61 ILE B N 1
ATOM 2077 C CA . ILE B 1 61 ? 1.199 -5.031 17.375 1 95.19 61 ILE B CA 1
ATOM 2078 C C . ILE B 1 61 ? 2.088 -3.791 17.312 1 95.19 61 ILE B C 1
ATOM 2080 O O . ILE B 1 61 ? 2.105 -2.99 18.266 1 95.19 61 ILE B O 1
ATOM 2084 N N . PHE B 1 62 ? 2.779 -3.582 16.234 1 95.94 62 PHE B N 1
ATOM 2085 C CA . PHE B 1 62 ? 3.637 -2.414 16.078 1 95.94 62 PHE B CA 1
ATOM 2086 C C . PHE B 1 62 ? 2.814 -1.131 16.094 1 95.94 62 PHE B C 1
ATOM 2088 O O . PHE B 1 62 ? 3.26 -0.109 16.625 1 95.94 62 PHE B O 1
ATOM 2095 N N . ASP B 1 63 ? 1.646 -1.219 15.5 1 93.31 63 ASP B N 1
ATOM 2096 C CA . ASP B 1 63 ? 0.752 -0.065 15.445 1 93.31 63 ASP B CA 1
ATOM 2097 C C . ASP B 1 63 ? 0.298 0.341 16.844 1 93.31 63 ASP B C 1
ATOM 2099 O O . ASP B 1 63 ? 0.306 1.525 17.188 1 93.31 63 ASP B O 1
ATOM 2103 N N . VAL B 1 64 ? -0.076 -0.647 17.656 1 91.5 64 VAL B N 1
ATOM 2104 C CA . VAL B 1 64 ? -0.527 -0.402 19.031 1 91.5 64 VAL B CA 1
ATOM 2105 C C . VAL B 1 64 ? 0.634 0.124 19.875 1 91.5 64 VAL B C 1
ATOM 2107 O O . VAL B 1 64 ? 0.471 1.07 20.641 1 91.5 64 VAL B O 1
ATOM 2110 N N . LEU B 1 65 ? 1.775 -0.423 19.656 1 92.25 65 LEU B N 1
ATOM 2111 C CA . LEU B 1 65 ? 2.947 -0.044 20.438 1 92.25 65 LEU B CA 1
ATOM 2112 C C . LEU B 1 65 ? 3.379 1.383 20.109 1 92.25 65 LEU B C 1
ATOM 2114 O O . LEU B 1 65 ? 3.715 2.152 21.016 1 92.25 65 LEU B O 1
ATOM 2118 N N . ASP B 1 66 ? 3.395 1.687 18.844 1 90.81 66 ASP B N 1
ATOM 2119 C CA . ASP B 1 66 ? 3.836 3.035 18.5 1 90.81 66 ASP B CA 1
ATOM 2120 C C . ASP B 1 66 ? 2.857 4.086 19.031 1 90.81 66 ASP B C 1
ATOM 2122 O O . ASP B 1 66 ? 3.268 5.168 19.453 1 90.81 66 ASP B O 1
ATOM 2126 N N . GLY B 1 67 ? 1.547 3.752 19 1 86.44 67 GLY B N 1
ATOM 2127 C CA . GLY B 1 67 ? 0.568 4.648 19.594 1 86.44 67 GLY B CA 1
ATOM 2128 C C . GLY B 1 67 ? 0.748 4.824 21.094 1 86.44 67 GLY B C 1
ATOM 2129 O O . GLY B 1 67 ? 0.69 5.945 21.609 1 86.44 67 GLY B O 1
ATOM 2130 N N . ARG B 1 68 ? 1.021 3.77 21.781 1 88.5 68 ARG B N 1
ATOM 2131 C CA . ARG B 1 68 ? 1.197 3.807 23.219 1 88.5 68 ARG B CA 1
ATOM 2132 C C . ARG B 1 68 ? 2.467 4.562 23.609 1 88.5 68 ARG B C 1
ATOM 2134 O O . ARG B 1 68 ? 2.463 5.359 24.547 1 88.5 68 ARG B O 1
ATOM 2141 N N . ILE B 1 69 ? 3.441 4.27 22.859 1 87.31 69 ILE B N 1
ATOM 2142 C CA . ILE B 1 69 ? 4.719 4.914 23.141 1 87.31 69 ILE B CA 1
ATOM 2143 C C . ILE B 1 69 ? 4.609 6.414 22.891 1 87.31 69 ILE B C 1
ATOM 2145 O O . ILE B 1 69 ? 5.129 7.223 23.656 1 87.31 69 ILE B O 1
ATOM 2149 N N . ALA B 1 70 ? 3.965 6.797 21.859 1 82.56 70 ALA B N 1
ATOM 2150 C CA . ALA B 1 70 ? 3.773 8.211 21.547 1 82.56 70 ALA B CA 1
ATOM 2151 C C . ALA B 1 70 ? 2.973 8.914 22.641 1 82.56 70 ALA B C 1
ATOM 2153 O O . ALA B 1 70 ? 3.273 10.047 23.016 1 82.56 70 ALA B O 1
ATOM 2154 N N . ARG B 1 71 ? 2.004 8.195 23.188 1 81.69 71 ARG B N 1
ATOM 2155 C CA . ARG B 1 71 ? 1.169 8.742 24.25 1 81.69 71 ARG B CA 1
ATOM 2156 C C . ARG B 1 71 ? 1.94 8.828 25.562 1 81.69 71 ARG B C 1
ATOM 2158 O O . ARG B 1 71 ? 1.847 9.828 26.281 1 81.69 71 ARG B O 1
ATOM 2165 N N . TRP B 1 72 ? 2.629 7.793 25.828 1 84.56 72 TRP B N 1
ATOM 2166 C CA . TRP B 1 72 ? 3.395 7.73 27.062 1 84.56 72 TRP B CA 1
ATOM 2167 C C . TRP B 1 72 ? 4.461 8.82 27.094 1 84.56 72 TRP B C 1
ATOM 2169 O O . TRP B 1 72 ? 4.727 9.398 28.156 1 84.56 72 TRP B O 1
ATOM 2179 N N . ARG B 1 73 ? 5.027 9.109 25.969 1 82.88 73 ARG B N 1
ATOM 2180 C CA . ARG B 1 73 ? 6.105 10.094 25.906 1 82.88 73 ARG B CA 1
ATOM 2181 C C . ARG B 1 73 ? 5.562 11.484 25.594 1 82.88 73 ARG B C 1
ATOM 2183 O O . ARG B 1 73 ? 6.332 12.43 25.406 1 82.88 73 ARG B O 1
ATOM 2190 N N . HIS B 1 74 ? 4.242 11.617 25.5 1 76.94 74 HIS B N 1
ATOM 2191 C CA . HIS B 1 74 ? 3.604 12.875 25.156 1 76.94 74 HIS B CA 1
ATOM 2192 C C . HIS B 1 74 ? 4.238 13.484 23.906 1 76.94 74 HIS B C 1
ATOM 2194 O O . HIS B 1 74 ? 4.527 14.68 23.875 1 76.94 74 HIS B O 1
ATOM 2200 N N . GLN B 1 75 ? 4.652 12.656 23.062 1 71.25 75 GLN B N 1
ATOM 2201 C CA . GLN B 1 75 ? 5.332 13.07 21.844 1 71.25 75 GLN B CA 1
ATOM 2202 C C . GLN B 1 75 ? 4.434 12.875 20.625 1 71.25 75 GLN B C 1
ATOM 2204 O O . GLN B 1 75 ? 4.746 12.07 19.75 1 71.25 75 GLN B O 1
ATOM 2209 N N . HIS B 1 76 ? 3.281 13.617 20.609 1 73.25 76 HIS B N 1
ATOM 2210 C CA . HIS B 1 76 ? 2.502 13.594 19.375 1 73.25 76 HIS B CA 1
ATOM 2211 C C . HIS B 1 76 ? 3.064 14.57 18.344 1 73.25 76 HIS B C 1
ATOM 2213 O O . HIS B 1 76 ? 3.125 15.773 18.609 1 73.25 76 HIS B O 1
ATOM 2219 N N . SER B 1 77 ? 3.713 13.914 17.344 1 82.69 77 SER B N 1
ATOM 2220 C CA . SER B 1 77 ? 4.32 14.742 16.312 1 82.69 77 SER B CA 1
ATOM 2221 C C . SER B 1 77 ? 3.555 14.633 15 1 82.69 77 SER B C 1
ATOM 2223 O O . SER B 1 77 ? 2.975 13.594 14.695 1 82.69 77 SER B O 1
ATOM 2225 N N . PRO B 1 78 ? 3.525 15.727 14.312 1 85.06 78 PRO B N 1
ATOM 2226 C CA . PRO B 1 78 ? 2.904 15.68 12.984 1 85.06 78 PRO B CA 1
ATOM 2227 C C . PRO B 1 78 ? 3.549 14.641 12.07 1 85.06 78 PRO B C 1
ATOM 2229 O O . PRO B 1 78 ? 2.852 13.977 11.297 1 85.06 78 PRO B O 1
ATOM 2232 N N . PHE B 1 79 ? 4.848 14.492 12.234 1 89.38 79 PHE B N 1
ATOM 2233 C CA . PHE B 1 79 ? 5.562 13.508 11.43 1 89.38 79 PHE B CA 1
ATOM 2234 C C . PHE B 1 79 ? 5.082 12.102 11.742 1 89.38 79 PHE B C 1
ATOM 2236 O O . PHE B 1 79 ? 4.824 11.305 10.836 1 89.38 79 PHE B O 1
ATOM 2243 N N . GLY B 1 80 ? 5.016 11.781 12.969 1 90.69 80 GLY B N 1
ATOM 2244 C CA . GLY B 1 80 ? 4.562 10.461 13.398 1 90.69 80 GLY B CA 1
ATOM 2245 C C . GLY B 1 80 ? 3.16 10.133 12.922 1 90.69 80 GLY B C 1
ATOM 2246 O O . GLY B 1 80 ? 2.879 8.992 12.555 1 90.69 80 GLY B O 1
ATOM 2247 N N . ARG B 1 81 ? 2.299 11.055 12.93 1 89.06 81 ARG B N 1
ATOM 2248 C CA . ARG B 1 81 ? 0.929 10.875 12.469 1 89.06 81 ARG B CA 1
ATOM 2249 C C . ARG B 1 81 ? 0.895 10.531 10.984 1 89.06 81 ARG B C 1
ATOM 2251 O O . ARG B 1 81 ? 0.184 9.617 10.562 1 89.06 81 ARG B O 1
ATOM 2258 N N . GLU B 1 82 ? 1.66 11.312 10.25 1 92.12 82 GLU B N 1
ATOM 2259 C CA . GLU B 1 82 ? 1.734 11.062 8.812 1 92.12 82 GLU B CA 1
ATOM 2260 C C . GLU B 1 82 ? 2.33 9.688 8.523 1 92.12 82 GLU B C 1
ATOM 2262 O O . GLU B 1 82 ? 1.826 8.953 7.672 1 92.12 82 GLU B O 1
ATOM 2267 N N . LEU B 1 83 ? 3.371 9.398 9.25 1 94.31 83 LEU B N 1
ATOM 2268 C CA . LEU B 1 83 ? 4.023 8.102 9.102 1 94.31 83 LEU B CA 1
ATOM 2269 C C . LEU B 1 83 ? 3.055 6.965 9.414 1 94.31 83 LEU B C 1
ATOM 2271 O O . LEU B 1 83 ? 3.029 5.953 8.711 1 94.31 83 LEU B O 1
ATOM 2275 N N . ASP B 1 84 ? 2.291 7.207 10.422 1 93.62 84 ASP B N 1
ATOM 2276 C CA . ASP B 1 84 ? 1.343 6.203 10.891 1 93.62 84 ASP B CA 1
ATOM 2277 C C . ASP B 1 84 ? 0.275 5.922 9.836 1 93.62 84 ASP B C 1
ATOM 2279 O O . ASP B 1 84 ? -0.046 4.762 9.562 1 93.62 84 ASP B O 1
ATOM 2283 N N . SER B 1 85 ? -0.242 6.898 9.258 1 95.12 85 SER B N 1
ATOM 2284 C CA . SER B 1 85 ? -1.294 6.734 8.258 1 95.12 85 SER B CA 1
ATOM 2285 C C . SER B 1 85 ? -0.776 6.004 7.023 1 95.12 85 SER B C 1
ATOM 2287 O O . SER B 1 85 ? -1.463 5.141 6.477 1 95.12 85 SER B O 1
ATOM 2289 N N . LEU B 1 86 ? 0.438 6.316 6.582 1 96.25 86 LEU B N 1
ATOM 2290 C CA . LEU B 1 86 ? 1.044 5.672 5.422 1 96.25 86 LEU B CA 1
ATOM 2291 C C . LEU B 1 86 ? 1.345 4.207 5.707 1 96.25 86 LEU B C 1
ATOM 2293 O O . LEU B 1 86 ? 1.143 3.348 4.848 1 96.25 86 LEU B O 1
ATOM 2297 N N . ALA B 1 87 ? 1.797 3.98 6.922 1 97.12 87 ALA B N 1
ATOM 2298 C CA . ALA B 1 87 ? 2.043 2.6 7.324 1 97.12 87 ALA B CA 1
ATOM 2299 C C . ALA B 1 87 ? 0.74 1.807 7.391 1 97.12 87 ALA B C 1
ATOM 2301 O O . ALA B 1 87 ? 0.684 0.657 6.949 1 97.12 87 ALA B O 1
ATOM 2302 N N . ASP B 1 88 ? -0.275 2.449 7.875 1 96 88 ASP B N 1
ATOM 2303 C CA . ASP B 1 88 ? -1.559 1.786 8.078 1 96 88 ASP B CA 1
ATOM 2304 C C . ASP B 1 88 ? -2.172 1.35 6.754 1 96 88 ASP B C 1
ATOM 2306 O O . ASP B 1 88 ? -2.812 0.299 6.676 1 96 88 ASP B O 1
ATOM 2310 N N . ILE B 1 89 ? -2.035 2.139 5.719 1 96.81 89 ILE B N 1
ATOM 2311 C CA . ILE B 1 89 ? -2.648 1.77 4.445 1 96.81 89 ILE B CA 1
ATOM 2312 C C . ILE B 1 89 ? -1.932 0.553 3.863 1 96.81 89 ILE B C 1
ATOM 2314 O O . ILE B 1 89 ? -2.541 -0.253 3.154 1 96.81 89 ILE B O 1
ATOM 2318 N N . LEU B 1 90 ? -0.652 0.383 4.145 1 97.75 90 LEU B N 1
ATOM 2319 C CA . LEU B 1 90 ? 0.097 -0.782 3.688 1 97.75 90 LEU B CA 1
ATOM 2320 C C . LEU B 1 90 ? -0.336 -2.037 4.438 1 97.75 90 LEU B C 1
ATOM 2322 O O . LEU B 1 90 ? -0.65 -3.057 3.822 1 97.75 90 LEU B O 1
ATOM 2326 N N . SER B 1 91 ? -0.448 -1.931 5.773 1 97.38 91 SER B N 1
ATOM 2327 C CA . SER B 1 91 ? -0.637 -3.102 6.625 1 97.38 91 SER B CA 1
ATOM 2328 C C . SER B 1 91 ? -2.109 -3.484 6.719 1 97.38 91 SER B C 1
ATOM 2330 O O . SER B 1 91 ? -2.443 -4.664 6.863 1 97.38 91 SER B O 1
ATOM 2332 N N . PHE B 1 92 ? -2.988 -2.479 6.609 1 95.88 92 PHE B N 1
ATOM 2333 C CA . PHE B 1 92 ? -4.387 -2.764 6.898 1 95.88 92 PHE B CA 1
ATOM 2334 C C . PHE B 1 92 ? -5.273 -2.402 5.711 1 95.88 92 PHE B C 1
ATOM 2336 O O . PHE B 1 92 ? -6.492 -2.582 5.758 1 95.88 92 PHE B O 1
ATOM 2343 N N . GLY B 1 93 ? -4.691 -1.926 4.684 1 96.44 93 GLY B N 1
ATOM 2344 C CA . GLY B 1 93 ? -5.379 -1.665 3.43 1 96.44 93 GLY B CA 1
ATOM 2345 C C . GLY B 1 93 ? -5.02 -2.65 2.334 1 96.44 93 GLY B C 1
ATOM 2346 O O . GLY B 1 93 ? -5.715 -3.646 2.133 1 96.44 93 GLY B O 1
ATOM 2347 N N . ILE B 1 94 ? -3.811 -2.432 1.788 1 98.12 94 ILE B N 1
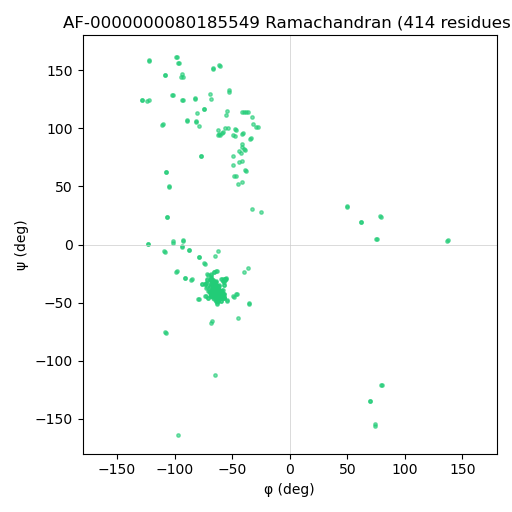ATOM 2348 C CA . ILE B 1 94 ? -3.42 -3.211 0.618 1 98.12 94 ILE B CA 1
ATOM 2349 C C . ILE B 1 94 ? -3.092 -4.641 1.036 1 98.12 94 ILE B C 1
ATOM 2351 O O . ILE B 1 94 ? -3.352 -5.59 0.29 1 98.12 94 ILE B O 1
ATOM 2355 N N . ALA B 1 95 ? -2.529 -4.902 2.236 1 98.31 95 ALA B N 1
ATOM 2356 C CA . ALA B 1 95 ? -2.125 -6.242 2.656 1 98.31 95 ALA B CA 1
ATOM 2357 C C . ALA B 1 95 ? -3.332 -7.172 2.76 1 98.31 95 ALA B C 1
ATOM 2359 O O . ALA B 1 95 ? -3.336 -8.258 2.18 1 98.31 95 ALA B O 1
ATOM 2360 N N . PRO B 1 96 ? -4.406 -6.781 3.459 1 97.88 96 PRO B N 1
ATOM 2361 C CA . PRO B 1 96 ? -5.578 -7.66 3.492 1 97.88 96 PRO B CA 1
ATOM 2362 C C . PRO B 1 96 ? -6.188 -7.879 2.111 1 97.88 96 PRO B C 1
ATOM 2364 O O . PRO B 1 96 ? -6.691 -8.969 1.822 1 97.88 96 PRO B O 1
ATOM 2367 N N . ALA B 1 97 ? -6.199 -6.855 1.263 1 98.19 97 ALA B N 1
ATOM 2368 C CA . ALA B 1 97 ? -6.715 -7 -0.097 1 98.19 97 ALA B CA 1
ATOM 2369 C C . ALA B 1 97 ? -5.887 -8 -0.895 1 98.19 97 ALA B C 1
ATOM 2371 O O . ALA B 1 97 ? -6.438 -8.844 -1.609 1 98.19 97 ALA B O 1
ATOM 2372 N N . ALA B 1 98 ? -4.602 -7.91 -0.751 1 98.38 98 ALA B N 1
ATOM 2373 C CA . ALA B 1 98 ? -3.709 -8.852 -1.428 1 98.38 98 ALA B CA 1
ATOM 2374 C C . ALA B 1 98 ? -3.939 -10.273 -0.937 1 98.38 98 ALA B C 1
ATOM 2376 O O . ALA B 1 98 ? -3.918 -11.219 -1.728 1 98.38 98 ALA B O 1
ATOM 2377 N N . LEU B 1 99 ? -4.113 -10.406 0.354 1 97.94 99 LEU B N 1
ATOM 2378 C CA . LEU B 1 99 ? -4.371 -11.734 0.909 1 97.94 99 LEU B CA 1
ATOM 2379 C C . LEU B 1 99 ? -5.695 -12.289 0.398 1 97.94 99 LEU B C 1
ATOM 2381 O O . LEU B 1 99 ? -5.805 -13.477 0.104 1 97.94 99 LEU B O 1
ATOM 2385 N N . GLY B 1 100 ? -6.727 -11.43 0.357 1 97.31 100 GLY B N 1
ATOM 2386 C CA . GLY B 1 100 ? -7.98 -11.844 -0.243 1 97.31 100 GLY B CA 1
ATOM 2387 C C . GLY B 1 100 ? -7.832 -12.312 -1.68 1 97.31 100 GLY B C 1
ATOM 2388 O O . GLY B 1 100 ? -8.414 -13.32 -2.072 1 97.31 100 GLY B O 1
ATOM 2389 N N . PHE B 1 101 ? -7.051 -11.578 -2.422 1 96.94 101 PHE B N 1
ATOM 2390 C CA . PHE B 1 101 ? -6.781 -11.961 -3.803 1 96.94 101 PHE B CA 1
ATOM 2391 C C . PHE B 1 101 ? -6.074 -13.305 -3.863 1 96.94 101 PHE B C 1
ATOM 2393 O O . PHE B 1 101 ? -6.426 -14.164 -4.676 1 96.94 101 PHE B O 1
ATOM 2400 N N . ALA B 1 102 ? -5.102 -13.5 -2.988 1 96.62 102 ALA B N 1
ATOM 2401 C CA . ALA B 1 102 ? -4.359 -14.766 -2.934 1 96.62 102 ALA B CA 1
ATOM 2402 C C . ALA B 1 102 ? -5.273 -15.922 -2.541 1 96.62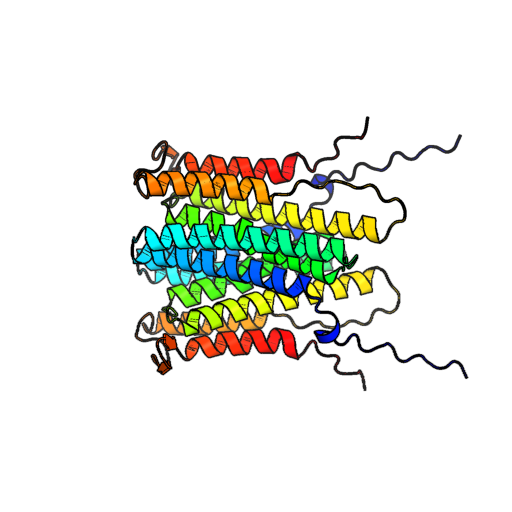 102 ALA B C 1
ATOM 2404 O O . ALA B 1 102 ? -5.059 -17.062 -2.961 1 96.62 102 ALA B O 1
ATOM 2405 N N . ALA B 1 103 ? -6.262 -15.625 -1.747 1 95.44 103 ALA B N 1
ATOM 2406 C CA . ALA B 1 103 ? -7.18 -16.656 -1.27 1 95.44 103 ALA B CA 1
ATOM 2407 C C . ALA B 1 103 ? -8.039 -17.188 -2.408 1 95.44 103 ALA B C 1
ATOM 2409 O O . ALA B 1 103 ? -8.609 -18.281 -2.305 1 95.44 103 ALA B O 1
ATOM 2410 N N . GLY B 1 104 ? -8.219 -16.344 -3.428 1 93.62 104 GLY B N 1
ATOM 2411 C CA . GLY B 1 104 ? -9 -16.828 -4.555 1 93.62 104 GLY B CA 1
ATOM 2412 C C . GLY B 1 104 ? -9.992 -15.812 -5.082 1 93.62 104 GLY B C 1
ATOM 2413 O O . GLY B 1 104 ? -10.75 -16.094 -6.008 1 93.62 104 GLY B O 1
ATOM 2414 N N . LEU B 1 105 ? -9.984 -14.609 -4.508 1 93.81 105 LEU B N 1
ATOM 2415 C CA . LEU B 1 105 ? -10.898 -13.57 -4.973 1 93.81 105 LEU B CA 1
ATOM 2416 C C . LEU B 1 105 ? -10.398 -12.953 -6.277 1 93.81 105 LEU B C 1
ATOM 2418 O O . LEU B 1 105 ? -9.969 -11.797 -6.301 1 93.81 105 LEU B O 1
ATOM 2422 N N . HIS B 1 106 ? -10.578 -13.68 -7.395 1 90 106 HIS B N 1
ATOM 2423 C CA . HIS B 1 106 ? -9.992 -13.328 -8.68 1 90 106 HIS B CA 1
ATOM 2424 C C . HIS B 1 106 ? -11.062 -12.852 -9.664 1 90 106 HIS B C 1
ATOM 2426 O O . HIS B 1 106 ? -10.742 -12.43 -10.773 1 90 106 HIS B O 1
ATOM 2432 N N . GLY B 1 107 ? -12.289 -12.945 -9.25 1 90.69 107 GLY B N 1
ATOM 2433 C CA . GLY B 1 107 ? -13.336 -12.539 -10.172 1 90.69 107 GLY B CA 1
ATOM 2434 C C . GLY B 1 107 ? -13.32 -11.055 -10.469 1 90.69 107 GLY B C 1
ATOM 2435 O O . GLY B 1 107 ? -12.797 -10.258 -9.68 1 90.69 107 GLY B O 1
ATOM 2436 N N . GLY B 1 108 ? -13.805 -10.758 -11.672 1 93.38 108 GLY B N 1
ATOM 2437 C CA . GLY B 1 108 ? -13.867 -9.352 -12.047 1 93.38 108 GLY B CA 1
ATOM 2438 C C . GLY B 1 108 ? -14.508 -8.477 -10.992 1 93.38 108 GLY B C 1
ATOM 2439 O O . GLY B 1 108 ? -14 -7.402 -10.664 1 93.38 108 GLY B O 1
ATOM 2440 N N . TRP B 1 109 ? -15.594 -8.914 -10.438 1 94.56 109 TRP B N 1
ATOM 2441 C CA . TRP B 1 109 ? -16.281 -8.156 -9.398 1 94.56 109 TRP B CA 1
ATOM 2442 C C . TRP B 1 109 ? -15.461 -8.125 -8.117 1 94.56 109 TRP B C 1
ATOM 2444 O O . TRP B 1 109 ? -15.555 -7.18 -7.332 1 94.56 109 TRP B O 1
ATOM 2454 N N . ASP B 1 110 ? -14.695 -9.18 -7.887 1 96.38 110 ASP B N 1
ATOM 2455 C CA . ASP B 1 110 ? -13.836 -9.219 -6.711 1 96.38 110 ASP B CA 1
ATOM 2456 C C . ASP B 1 110 ? -12.766 -8.133 -6.777 1 96.38 110 ASP B C 1
ATOM 2458 O O . ASP B 1 110 ? -12.453 -7.496 -5.77 1 96.38 110 ASP B O 1
ATOM 2462 N N . TRP B 1 111 ? -12.266 -7.883 -8.008 1 96.94 111 TRP B N 1
ATOM 2463 C CA . TRP B 1 111 ? -11.281 -6.828 -8.203 1 96.94 111 TRP B CA 1
ATOM 2464 C C . TRP B 1 111 ? -11.828 -5.477 -7.773 1 96.94 111 TRP B C 1
ATOM 2466 O O . TRP B 1 111 ? -11.156 -4.719 -7.07 1 96.94 111 TRP B O 1
ATOM 2476 N N . ILE B 1 112 ? -12.992 -5.254 -8.203 1 97.44 112 ILE B N 1
ATOM 2477 C CA . ILE B 1 112 ? -13.633 -3.98 -7.902 1 97.44 112 ILE B CA 1
ATOM 2478 C C . ILE B 1 112 ? -13.883 -3.867 -6.398 1 97.44 112 ILE B C 1
ATOM 2480 O O . ILE B 1 112 ? -13.633 -2.818 -5.801 1 97.44 112 ILE B O 1
ATOM 2484 N N . ALA B 1 113 ? -14.336 -4.938 -5.809 1 97.25 113 ALA B N 1
ATOM 2485 C CA . ALA B 1 113 ? -14.648 -4.957 -4.379 1 97.25 113 ALA B CA 1
ATOM 2486 C C . ALA B 1 113 ? -13.391 -4.699 -3.545 1 97.25 113 ALA B C 1
ATOM 2488 O O . ALA B 1 113 ? -13.406 -3.865 -2.639 1 97.25 113 ALA B O 1
ATOM 2489 N N . LEU B 1 114 ? -12.312 -5.414 -3.873 1 98.12 114 LEU B N 1
ATOM 2490 C CA . LEU B 1 114 ? -11.07 -5.273 -3.121 1 98.12 114 LEU B CA 1
ATOM 2491 C C . LEU B 1 114 ? -10.477 -3.881 -3.303 1 98.12 114 LEU B C 1
ATOM 2493 O O . LEU B 1 114 ? -9.992 -3.277 -2.342 1 98.12 114 LEU B O 1
ATOM 2497 N N . THR B 1 115 ? -10.547 -3.377 -4.559 1 98.56 115 THR B N 1
ATOM 2498 C CA . THR B 1 115 ? -10.047 -2.037 -4.844 1 98.56 115 THR B CA 1
ATOM 2499 C C . THR B 1 115 ? -10.867 -0.986 -4.098 1 98.56 115 THR B C 1
ATOM 2501 O O . THR B 1 115 ? -10.312 -0.04 -3.537 1 98.56 115 THR B O 1
ATOM 2504 N N . TYR B 1 116 ? -12.148 -1.141 -4.09 1 97.5 116 TYR B N 1
ATOM 2505 C CA . TYR B 1 116 ? -13.047 -0.258 -3.354 1 97.5 116 TYR B CA 1
ATOM 2506 C C . TYR B 1 116 ? -12.68 -0.22 -1.875 1 97.5 116 TYR B C 1
ATOM 2508 O O . TYR B 1 116 ? -12.633 0.853 -1.269 1 97.5 116 TYR B O 1
ATOM 2516 N N . PHE B 1 117 ? -12.453 -1.38 -1.294 1 96.75 117 PHE B N 1
ATOM 2517 C CA . PHE B 1 117 ? -12.07 -1.502 0.107 1 96.75 117 PHE B CA 1
ATOM 2518 C C . PHE B 1 117 ? -10.836 -0.658 0.408 1 96.75 117 PHE B C 1
ATOM 2520 O O . PHE B 1 117 ? -10.828 0.118 1.366 1 96.75 117 PHE B O 1
ATOM 2527 N N . VAL B 1 118 ? -9.773 -0.76 -0.418 1 97.88 118 VAL B N 1
ATOM 2528 C CA . VAL B 1 118 ? -8.523 -0.044 -0.185 1 97.88 118 VAL B CA 1
ATOM 2529 C C . VAL B 1 118 ? -8.75 1.456 -0.362 1 97.88 118 VAL B C 1
ATOM 2531 O O . VAL B 1 118 ? -8.242 2.262 0.423 1 97.88 118 VAL B O 1
ATOM 2534 N N . CYS B 1 119 ? -9.539 1.833 -1.403 1 97.38 119 CYS B N 1
ATOM 2535 C CA . CYS B 1 119 ? -9.805 3.246 -1.646 1 97.38 119 CYS B CA 1
ATOM 2536 C C . CYS B 1 119 ? -10.57 3.863 -0.484 1 97.38 119 CYS B C 1
ATOM 2538 O O . CYS B 1 119 ? -10.352 5.023 -0.134 1 97.38 119 CYS B O 1
ATOM 2540 N N . CYS B 1 120 ? -11.5 3.111 0.068 1 94.5 120 CYS B N 1
ATOM 2541 C CA . CYS B 1 120 ? -12.203 3.58 1.256 1 94.5 120 CYS B CA 1
ATOM 2542 C C . CYS B 1 120 ? -11.242 3.783 2.418 1 94.5 120 CYS B C 1
ATOM 2544 O O . CYS B 1 120 ? -11.375 4.742 3.18 1 94.5 120 CYS B O 1
ATOM 2546 N N . GLY B 1 121 ? -10.305 2.852 2.537 1 94.19 121 GLY B N 1
ATOM 2547 C CA . GLY B 1 121 ? -9.273 3.018 3.555 1 94.19 121 GLY B CA 1
ATOM 2548 C C . GLY B 1 121 ? -8.445 4.27 3.365 1 94.19 121 GLY B C 1
ATOM 2549 O O . GLY B 1 121 ? -8.148 4.98 4.328 1 94.19 121 GLY B O 1
ATOM 2550 N N . VAL B 1 122 ? -8.07 4.527 2.125 1 95.94 122 VAL B N 1
ATOM 2551 C CA . VAL B 1 122 ? -7.309 5.723 1.782 1 95.94 122 VAL B CA 1
ATOM 2552 C C . VAL B 1 122 ? -8.086 6.969 2.195 1 95.94 122 VAL B C 1
ATOM 2554 O O . VAL B 1 122 ? -7.539 7.871 2.828 1 95.94 122 VAL B O 1
ATOM 2557 N N . SER B 1 123 ? -9.336 7.016 1.895 1 94.19 123 SER B N 1
ATOM 2558 C CA . SER B 1 123 ? -10.18 8.172 2.189 1 94.19 123 SER B CA 1
ATOM 2559 C C . SER B 1 123 ? -10.352 8.359 3.693 1 94.19 123 SER B C 1
ATOM 2561 O O . SER B 1 123 ? -10.281 9.484 4.195 1 94.19 123 SER B O 1
ATOM 2563 N N . ARG B 1 124 ? -10.562 7.32 4.336 1 92.06 124 ARG B N 1
ATOM 2564 C CA . ARG B 1 124 ? -10.742 7.387 5.781 1 92.06 124 ARG B CA 1
ATOM 2565 C C . ARG B 1 124 ? -9.492 7.91 6.469 1 92.06 124 ARG B C 1
ATOM 2567 O O . ARG B 1 124 ? -9.57 8.773 7.352 1 92.06 124 ARG B O 1
ATOM 2574 N N . LEU B 1 125 ? -8.375 7.395 6.16 1 92.5 125 LEU B N 1
ATOM 2575 C CA . LEU B 1 125 ? -7.113 7.805 6.77 1 92.5 125 LEU B CA 1
ATOM 2576 C C . LEU B 1 125 ? -6.801 9.258 6.449 1 92.5 125 LEU B C 1
ATOM 2578 O O . LEU B 1 125 ? -6.289 9.992 7.301 1 92.5 125 LEU B O 1
ATOM 2582 N N . ALA B 1 126 ? -7.074 9.641 5.191 1 92.56 126 ALA B N 1
ATOM 2583 C CA . ALA B 1 126 ? -6.875 11.039 4.816 1 92.56 126 ALA B CA 1
ATOM 2584 C C . ALA B 1 126 ? -7.734 11.961 5.672 1 92.56 126 ALA B C 1
ATOM 2586 O O . ALA B 1 126 ? -7.258 12.992 6.156 1 92.56 126 ALA B O 1
ATOM 2587 N N . ARG B 1 127 ? -8.961 11.586 5.855 1 89.38 127 ARG B N 1
ATOM 2588 C CA . ARG B 1 127 ? -9.867 12.375 6.672 1 89.38 127 ARG B CA 1
ATOM 2589 C C . ARG B 1 127 ? -9.391 12.445 8.117 1 89.38 127 ARG B C 1
ATOM 2591 O O . ARG B 1 127 ? -9.453 13.5 8.75 1 89.38 127 ARG B O 1
ATOM 2598 N N . PHE B 1 128 ? -8.977 11.391 8.555 1 86.69 128 PHE B N 1
ATOM 2599 C CA . PHE B 1 128 ? -8.469 11.328 9.922 1 86.69 128 PHE B CA 1
ATOM 2600 C C . PHE B 1 128 ? -7.289 12.273 10.102 1 86.69 128 PHE B C 1
ATOM 2602 O O . PHE B 1 128 ? -7.215 13 11.102 1 86.69 128 PHE B O 1
ATOM 2609 N N . ASN B 1 129 ? -6.398 12.281 9.203 1 88.25 129 ASN B N 1
ATOM 2610 C CA . ASN B 1 129 ? -5.215 13.125 9.281 1 88.25 129 ASN B CA 1
ATOM 2611 C C . ASN B 1 129 ? -5.578 14.609 9.242 1 88.25 129 ASN B C 1
ATOM 2613 O O . ASN B 1 129 ? -5 15.414 9.969 1 88.25 129 ASN B O 1
ATOM 2617 N N . VAL B 1 130 ? -6.527 14.977 8.383 1 86.81 130 VAL B N 1
ATOM 2618 C CA . VAL B 1 130 ? -6.918 16.375 8.25 1 86.81 130 VAL B CA 1
ATOM 2619 C C . VAL B 1 130 ? -7.629 16.844 9.516 1 86.81 130 VAL B C 1
ATOM 2621 O O . VAL B 1 130 ? -7.414 17.953 9.977 1 86.81 130 VAL B O 1
ATOM 2624 N N . THR B 1 131 ? -8.477 15.984 10.016 1 83.44 131 THR B N 1
ATOM 2625 C CA . THR B 1 131 ? -9.18 16.328 11.25 1 83.44 131 THR B CA 1
ATOM 2626 C C . THR B 1 131 ? -8.188 16.516 12.398 1 83.44 131 THR B C 1
ATOM 2628 O O . THR B 1 131 ? -8.312 17.453 13.188 1 83.44 131 THR B O 1
ATOM 2631 N N . ALA B 1 132 ? -7.199 15.68 12.445 1 79.31 132 ALA B N 1
ATOM 2632 C CA . ALA B 1 132 ? -6.18 15.773 13.492 1 79.31 132 ALA B CA 1
ATOM 2633 C C . ALA B 1 132 ? -5.363 17.047 13.344 1 79.31 132 ALA B C 1
ATOM 2635 O O . ALA B 1 132 ? -4.977 17.672 14.344 1 79.31 132 ALA B O 1
ATOM 2636 N N . GLU B 1 133 ? -5.102 17.453 12.164 1 77.38 133 GLU B N 1
ATOM 2637 C CA . GLU B 1 133 ? -4.348 18.688 11.898 1 77.38 133 GLU B CA 1
ATOM 2638 C C . GLU B 1 133 ? -5.133 19.922 12.336 1 77.38 133 GLU B C 1
ATOM 2640 O O . GLU B 1 133 ? -4.559 20.859 12.898 1 77.38 133 GLU B O 1
ATOM 2645 N N . THR B 1 134 ? -6.348 19.953 11.992 1 74.56 134 THR B N 1
ATOM 2646 C CA . THR B 1 134 ? -7.18 21.109 12.336 1 74.56 134 THR B CA 1
ATOM 2647 C C . THR B 1 134 ? -7.328 21.234 13.844 1 74.56 134 THR B C 1
ATOM 2649 O O . THR B 1 134 ? -7.34 22.344 14.383 1 74.56 134 THR B O 1
ATOM 2652 N N . LEU B 1 135 ? -7.457 20.141 14.438 1 68.88 135 LEU B N 1
ATOM 2653 C CA . LEU B 1 135 ? -7.617 20.156 15.891 1 68.88 135 LEU B CA 1
ATOM 2654 C C . LEU B 1 135 ? -6.332 20.625 16.578 1 68.88 135 LEU B C 1
ATOM 2656 O O . LEU B 1 135 ? -6.383 21.297 17.609 1 68.88 135 LEU B O 1
ATOM 2660 N N . SER B 1 136 ? -5.199 20.219 16.031 1 64.19 136 SER B N 1
ATOM 2661 C CA . SER B 1 136 ? -3.924 20.609 16.625 1 64.19 136 SER B CA 1
ATOM 2662 C C . SER B 1 136 ? -3.656 22.094 16.422 1 64.19 136 SER B C 1
ATOM 2664 O O . SER B 1 136 ? -2.98 22.734 17.234 1 64.19 136 SER B O 1
ATOM 2666 N N . ALA B 1 137 ? -3.982 22.75 15.148 1 58.22 137 ALA B N 1
ATOM 2667 C CA . ALA B 1 137 ? -3.75 24.156 14.859 1 58.22 137 ALA B CA 1
ATOM 2668 C C . ALA B 1 137 ? -4.668 25.047 15.688 1 58.22 137 ALA B C 1
ATOM 2670 O O . ALA B 1 137 ? -4.379 26.234 15.898 1 58.22 137 ALA B O 1
ATOM 2671 N N . GLY B 1 138 ? -5.926 24.625 15.742 1 52.34 138 GLY B N 1
ATOM 2672 C CA . GLY B 1 138 ? -6.887 25.453 16.453 1 52.34 138 GLY B CA 1
ATOM 2673 C C . GLY B 1 138 ? -7.129 25 17.875 1 52.34 138 GLY B C 1
ATOM 2674 O O . GLY B 1 138 ? -6.711 23.906 18.266 1 52.34 138 GLY B O 1
ATOM 2675 N N . ALA B 1 139 ? -8.422 25.562 18.609 1 42.56 139 ALA B N 1
ATOM 2676 C CA . ALA B 1 139 ? -9.07 25.828 19.891 1 42.56 139 ALA B CA 1
ATOM 2677 C C . ALA B 1 139 ? -9.359 24.531 20.641 1 42.56 139 ALA B C 1
ATOM 2679 O O . ALA B 1 139 ? -8.922 23.469 20.219 1 42.56 139 ALA B O 1
ATOM 2680 N N . ASP B 1 140 ? -10.758 24.125 20.828 1 38.47 140 ASP B N 1
ATOM 2681 C CA . ASP B 1 140 ? -11.406 23.297 21.844 1 38.47 140 ASP B CA 1
ATOM 2682 C C . ASP B 1 140 ? -11.211 21.812 21.531 1 38.47 140 ASP B C 1
ATOM 2684 O O . ASP B 1 140 ? -11.344 21.391 20.391 1 38.47 140 ASP B O 1
ATOM 2688 N N . LYS B 1 141 ? -10.5 21.047 22.297 1 42.19 141 LYS B N 1
ATOM 2689 C CA . LYS B 1 141 ? -10.211 19.641 22.5 1 42.19 141 LYS B CA 1
ATOM 2690 C C . LYS B 1 141 ? -11.352 18.75 21.984 1 42.19 141 LYS B C 1
ATOM 2692 O O . LYS B 1 141 ? -12.219 18.344 22.766 1 42.19 141 LYS B O 1
ATOM 2697 N N . VAL B 1 142 ? -12.172 19.016 21.047 1 37.62 142 VAL B N 1
ATOM 2698 C CA . VAL B 1 142 ? -13.195 18 20.844 1 37.62 142 VAL B CA 1
ATOM 2699 C C . VAL B 1 142 ? -12.547 16.672 20.469 1 37.62 142 VAL B C 1
ATOM 2701 O O . VAL B 1 142 ? -11.836 16.594 19.469 1 37.62 142 VAL B O 1
ATOM 2704 N N . ALA B 1 143 ? -12.312 15.836 21.422 1 37.03 143 ALA B N 1
ATOM 2705 C CA . ALA B 1 143 ? -11.898 14.438 21.344 1 37.03 143 ALA B CA 1
ATOM 2706 C C . ALA B 1 143 ? -12.641 13.695 20.25 1 37.03 143 ALA B C 1
ATOM 2708 O O . ALA B 1 143 ? -13.812 13.336 20.406 1 37.03 143 ALA B O 1
ATOM 2709 N N . TYR B 1 144 ? -12.719 14.047 19.016 1 36.28 144 TYR B N 1
ATOM 2710 C CA . TYR B 1 144 ? -13.43 13.188 18.078 1 36.28 144 TYR B CA 1
ATOM 2711 C C . TYR B 1 144 ? -12.75 11.82 17.984 1 36.28 144 TYR B C 1
ATOM 2713 O O . TYR B 1 144 ? -11.523 11.742 17.828 1 36.28 144 TYR B O 1
ATOM 2721 N N . PHE B 1 145 ? -13.234 10.922 18.766 1 35.44 145 PHE B N 1
ATOM 2722 C CA . PHE B 1 145 ? -12.859 9.516 18.625 1 35.44 145 PHE B CA 1
ATOM 2723 C C . PHE B 1 145 ? -12.938 9.078 17.172 1 35.44 145 PHE B C 1
ATOM 2725 O O . PHE B 1 145 ? -14 9.172 16.547 1 35.44 145 PHE B O 1
ATOM 2732 N N . GLU B 1 146 ? -12.32 9.578 16.328 1 40.97 146 GLU B N 1
ATOM 2733 C CA . GLU B 1 146 ? -12.383 9.078 14.953 1 40.97 146 GLU B CA 1
ATOM 2734 C C . GLU B 1 146 ? -12.055 7.59 14.898 1 40.97 146 GLU B C 1
ATOM 2736 O O . GLU B 1 146 ? -11.156 7.121 15.602 1 40.97 146 GLU B O 1
ATOM 2741 N N . GLY B 1 147 ? -12.922 6.578 14.523 1 43.09 147 GLY B N 1
ATOM 2742 C CA . GLY B 1 147 ? -13.117 5.152 14.312 1 43.09 147 GLY B CA 1
ATOM 2743 C C . GLY B 1 147 ? -11.867 4.445 13.82 1 43.09 147 GLY B C 1
ATOM 2744 O O . GLY B 1 147 ? -11.109 4.992 13.016 1 43.09 147 GLY B O 1
ATOM 2745 N N . THR B 1 148 ? -11.18 3.619 14.531 1 47.88 148 THR B N 1
ATOM 2746 C CA . THR B 1 148 ? -10.07 2.689 14.383 1 47.88 148 THR B CA 1
ATOM 2747 C C . THR B 1 148 ? -10.281 1.781 13.18 1 47.88 148 THR B C 1
ATOM 2749 O O . THR B 1 148 ? -11.133 0.891 13.203 1 47.88 148 THR B O 1
ATOM 2752 N N . PRO B 1 149 ? -10.273 2.064 11.938 1 55.97 149 PRO B N 1
ATOM 2753 C CA . PRO B 1 149 ? -10.344 1.154 10.797 1 55.97 149 PRO B CA 1
ATOM 2754 C C . PRO B 1 149 ? -9.531 -0.121 11 1 55.97 149 PRO B C 1
ATOM 2756 O O . PRO B 1 149 ? -9.875 -1.172 10.453 1 55.97 149 PRO B O 1
ATOM 2759 N N . ILE B 1 150 ? -8.484 -0.193 11.852 1 58.34 150 ILE B N 1
ATOM 2760 C CA . ILE B 1 150 ? -7.617 -1.333 12.109 1 58.34 150 ILE B CA 1
ATOM 2761 C C . ILE B 1 150 ? -8.453 -2.541 12.523 1 58.34 150 ILE B C 1
ATOM 2763 O O . ILE B 1 150 ? -8.25 -3.646 12.016 1 58.34 150 ILE B O 1
ATOM 2767 N N . PRO B 1 151 ? -9.602 -2.238 13.156 1 63.09 151 PRO B N 1
ATOM 2768 C CA . PRO B 1 151 ? -10.312 -3.42 13.641 1 63.09 151 PRO B CA 1
ATOM 2769 C C . PRO B 1 151 ? -11.031 -4.176 12.531 1 63.09 151 PRO B C 1
ATOM 2771 O O . PRO B 1 151 ? -11.016 -5.41 12.508 1 63.09 151 PRO B O 1
ATOM 2774 N N . THR B 1 152 ? -11.523 -3.436 11.57 1 78.19 152 THR B N 1
ATOM 2775 C CA . THR B 1 152 ? -12.289 -4.133 10.547 1 78.19 152 THR B CA 1
ATOM 2776 C C . THR B 1 152 ? -11.367 -4.961 9.656 1 78.19 152 THR B C 1
ATOM 2778 O O . THR B 1 152 ? -11.734 -6.062 9.234 1 78.19 152 THR B O 1
ATOM 2781 N N . SER B 1 153 ? -10.188 -4.512 9.422 1 87.31 153 SER B N 1
ATOM 2782 C CA . SER B 1 153 ? -9.25 -5.262 8.594 1 87.31 153 SER B CA 1
ATOM 2783 C C . SER B 1 153 ? -8.805 -6.547 9.289 1 87.31 153 SER B C 1
ATOM 2785 O O . SER B 1 153 ? -8.57 -7.562 8.633 1 87.31 153 SER B O 1
ATOM 2787 N N . ILE B 1 154 ? -8.805 -6.527 10.586 1 83.12 154 ILE B N 1
ATOM 2788 C CA . ILE B 1 154 ? -8.398 -7.703 11.352 1 83.12 154 ILE B CA 1
ATOM 2789 C C . ILE B 1 154 ? -9.477 -8.781 11.258 1 83.12 154 ILE B C 1
ATOM 2791 O O . ILE B 1 154 ? -9.164 -9.969 11.156 1 83.12 154 ILE B O 1
ATOM 2795 N N . VAL B 1 155 ? -10.703 -8.297 11.25 1 89 155 VAL B N 1
ATOM 2796 C CA . VAL B 1 155 ? -11.812 -9.234 11.125 1 89 155 VAL B CA 1
ATOM 2797 C C . VAL B 1 155 ? -11.773 -9.906 9.75 1 89 155 VAL B C 1
ATOM 2799 O O . VAL B 1 155 ? -11.969 -11.117 9.641 1 89 155 VAL B O 1
ATOM 2802 N N . LEU B 1 156 ? -11.508 -9.148 8.734 1 94.19 156 LEU B N 1
ATOM 2803 C CA . LEU B 1 156 ? -11.414 -9.695 7.383 1 94.19 156 LEU B CA 1
ATOM 2804 C C . LEU B 1 156 ? -10.297 -10.734 7.297 1 94.19 156 LEU B C 1
ATOM 2806 O O . LEU B 1 156 ? -10.492 -11.812 6.73 1 94.19 156 LEU B O 1
ATOM 2810 N N . VAL B 1 157 ? -9.164 -10.438 7.879 1 95.81 157 VAL B N 1
ATOM 2811 C CA . VAL B 1 157 ? -8.039 -11.359 7.875 1 95.81 157 VAL B CA 1
ATOM 2812 C C . VAL B 1 157 ? -8.383 -12.609 8.672 1 95.81 157 VAL B C 1
ATOM 2814 O O . VAL B 1 157 ? -8.016 -13.719 8.289 1 95.81 157 VAL B O 1
ATOM 2817 N N . GLY B 1 158 ? -9.117 -12.445 9.75 1 94.56 158 GLY B N 1
ATOM 2818 C CA . GLY B 1 158 ? -9.586 -13.586 10.523 1 94.56 158 GLY B CA 1
ATOM 2819 C C . GLY B 1 158 ? -10.461 -14.531 9.719 1 94.56 158 GLY B C 1
ATOM 2820 O O . GLY B 1 158 ? -10.297 -15.75 9.805 1 94.56 158 GLY B O 1
ATOM 2821 N N . VAL B 1 159 ? -11.328 -14.008 8.969 1 94.19 159 VAL B N 1
ATOM 2822 C CA . VAL B 1 159 ? -12.211 -14.805 8.125 1 94.19 159 VAL B CA 1
ATOM 2823 C C . VAL B 1 159 ? -11.383 -15.562 7.086 1 94.19 159 VAL B C 1
ATOM 2825 O O . VAL B 1 159 ? -11.633 -16.75 6.824 1 94.19 159 VAL B O 1
ATOM 2828 N N . LEU B 1 160 ? -10.406 -14.93 6.531 1 95.5 160 LEU B N 1
ATOM 2829 C CA . LEU B 1 160 ? -9.539 -15.57 5.543 1 95.5 160 LEU B CA 1
ATOM 2830 C C . LEU B 1 160 ? -8.719 -16.672 6.184 1 95.5 160 LEU B C 1
ATOM 2832 O O . LEU B 1 160 ? -8.492 -17.719 5.566 1 95.5 160 LEU B O 1
ATOM 2836 N N . LEU B 1 161 ? -8.281 -16.453 7.391 1 95.06 161 LEU B N 1
ATOM 2837 C CA . LEU B 1 161 ? -7.523 -17.469 8.117 1 95.06 161 LEU B CA 1
ATOM 2838 C C . LEU B 1 161 ? -8.383 -18.703 8.391 1 95.06 161 LEU B C 1
ATOM 2840 O O . LEU B 1 161 ? -7.898 -19.828 8.297 1 95.06 161 LEU B O 1
ATOM 2844 N N . LEU B 1 162 ? -9.586 -18.422 8.734 1 93.06 162 LEU B N 1
ATOM 2845 C CA . LEU B 1 162 ? -10.508 -19.531 8.961 1 93.06 162 LEU B CA 1
ATOM 2846 C C . LEU B 1 162 ? -10.727 -20.328 7.68 1 93.06 162 LEU B C 1
ATOM 2848 O O . LEU B 1 162 ? -10.781 -21.562 7.719 1 93.06 162 LEU B O 1
ATOM 2852 N N . ALA B 1 163 ? -10.867 -19.609 6.602 1 92.19 163 ALA B N 1
ATOM 2853 C CA . ALA B 1 163 ? -11.008 -20.297 5.316 1 92.19 163 ALA B CA 1
ATOM 2854 C C . ALA B 1 163 ? -9.781 -21.141 5.012 1 92.19 163 ALA B C 1
ATOM 2856 O O . ALA B 1 163 ? -9.906 -22.281 4.523 1 92.19 163 ALA B O 1
ATOM 2857 N N . ALA B 1 164 ? -8.609 -20.625 5.293 1 92.5 164 ALA B N 1
ATOM 2858 C CA . ALA B 1 164 ? -7.371 -21.359 5.059 1 92.5 164 ALA B CA 1
ATOM 2859 C C . ALA B 1 164 ? -7.273 -22.562 5.984 1 92.5 164 ALA B C 1
ATOM 2861 O O . ALA B 1 164 ? -6.863 -23.641 5.559 1 92.5 164 ALA B O 1
ATOM 2862 N N . TRP B 1 165 ? -7.645 -22.406 7.199 1 91.69 165 TRP B N 1
ATOM 2863 C CA . TRP B 1 165 ? -7.574 -23.469 8.203 1 91.69 165 TRP B CA 1
ATOM 2864 C C . TRP B 1 165 ? -8.508 -24.625 7.852 1 91.69 165 TRP B C 1
ATOM 2866 O O . TRP B 1 165 ? -8.188 -25.781 8.094 1 91.69 165 TRP B O 1
ATOM 2876 N N . THR B 1 166 ? -9.633 -24.344 7.223 1 91.44 166 THR B N 1
ATOM 2877 C CA . THR B 1 166 ? -10.609 -25.375 6.863 1 91.44 166 THR B CA 1
ATOM 2878 C C . THR B 1 166 ? -10.359 -25.875 5.449 1 91.44 166 THR B C 1
ATOM 2880 O O . THR B 1 166 ? -11.141 -26.688 4.93 1 91.44 166 THR B O 1
ATOM 2883 N N . GLY B 1 167 ? -9.375 -25.312 4.816 1 87.56 167 GLY B N 1
ATOM 2884 C CA . GLY B 1 167 ? -8.992 -25.781 3.492 1 87.56 167 GLY B CA 1
ATOM 2885 C C . GLY B 1 167 ? -9.906 -25.266 2.395 1 87.56 167 GLY B C 1
ATOM 2886 O O . GLY B 1 167 ? -10.109 -25.938 1.382 1 87.56 167 GLY B O 1
ATOM 2887 N N . ARG B 1 168 ? -10.547 -24.172 2.668 1 86.5 168 ARG B N 1
ATOM 2888 C CA . ARG B 1 168 ? -11.508 -23.656 1.708 1 86.5 168 ARG B CA 1
ATOM 2889 C C . ARG B 1 168 ? -10.953 -22.453 0.969 1 86.5 168 ARG B C 1
ATOM 2891 O O . ARG B 1 168 ? -11.578 -21.391 0.936 1 86.5 168 ARG B O 1
ATOM 2898 N N . LEU B 1 169 ? -9.812 -22.516 0.441 1 87.5 169 LEU B N 1
ATOM 2899 C CA . LEU B 1 169 ? -9.227 -21.453 -0.371 1 87.5 169 LEU B CA 1
ATOM 2900 C C . LEU B 1 169 ? -9.398 -21.75 -1.857 1 87.5 169 LEU B C 1
ATOM 2902 O O . LEU B 1 169 ? -9.719 -22.875 -2.236 1 87.5 169 LEU B O 1
ATOM 2906 N N . GLY B 1 170 ? -9.266 -20.688 -2.672 1 80.25 170 GLY B N 1
ATOM 2907 C CA . GLY B 1 170 ? -9.398 -20.875 -4.105 1 80.25 170 GLY B CA 1
ATOM 2908 C C . GLY B 1 170 ? -10.844 -20.953 -4.562 1 80.25 170 GLY B C 1
ATOM 2909 O O . GLY B 1 170 ? -11.648 -20.062 -4.27 1 80.25 170 GLY B O 1
ATOM 2910 N N . GLU B 1 171 ? -11.211 -22.062 -5.18 1 75.12 171 GLU B N 1
ATOM 2911 C CA . GLU B 1 171 ? -12.555 -22.234 -5.738 1 75.12 171 GLU B CA 1
ATOM 2912 C C . GLU B 1 171 ? -13.562 -22.578 -4.652 1 75.12 171 GLU B C 1
ATOM 2914 O O . GLU B 1 171 ? -14.773 -22.453 -4.855 1 75.12 171 GLU B O 1
ATOM 2919 N N . ASP B 1 172 ? -13.086 -22.891 -3.459 1 78.69 172 ASP B N 1
ATOM 2920 C CA . ASP B 1 172 ? -13.969 -23.375 -2.402 1 78.69 172 ASP B CA 1
ATOM 2921 C C . ASP B 1 172 ? -14.195 -22.312 -1.338 1 78.69 172 ASP B C 1
ATOM 2923 O O . ASP B 1 172 ? -14.547 -22.625 -0.198 1 78.69 172 ASP B O 1
ATOM 2927 N N . LEU B 1 173 ? -14.008 -21.141 -1.758 1 82.19 173 LEU B N 1
ATOM 2928 C CA . LEU B 1 173 ? -14.195 -20.078 -0.788 1 82.19 173 LEU B CA 1
ATOM 2929 C C . LEU B 1 173 ? -15.617 -20.062 -0.251 1 82.19 173 LEU B C 1
ATOM 2931 O O . LEU B 1 173 ? -16.547 -20.547 -0.913 1 82.19 173 LEU B O 1
ATOM 2935 N N . TYR B 1 174 ? -15.75 -19.547 0.955 1 79.81 174 TYR B N 1
ATOM 2936 C CA . TYR B 1 174 ? -17.047 -19.531 1.62 1 79.81 174 TYR B CA 1
ATOM 2937 C C . TYR B 1 174 ? -18.109 -18.891 0.731 1 79.81 174 TYR B C 1
ATOM 2939 O O . TYR B 1 174 ? -17.859 -17.875 0.097 1 79.81 174 TYR B O 1
ATOM 2947 N N . TRP B 1 175 ? -19.203 -19.547 0.618 1 82.06 175 TRP B N 1
ATOM 2948 C CA . TRP B 1 175 ? -20.406 -19.109 -0.085 1 82.06 175 TRP B CA 1
ATOM 2949 C C . TRP B 1 175 ? -20.234 -19.219 -1.595 1 82.06 175 TRP B C 1
ATOM 2951 O O . TRP B 1 175 ? -21.047 -18.703 -2.363 1 82.06 175 TRP B O 1
ATOM 2961 N N . GLY B 1 176 ? -19.109 -19.766 -2.037 1 82.56 176 GLY B N 1
ATOM 2962 C CA . GLY B 1 176 ? -18.906 -20.156 -3.422 1 82.56 176 GLY B CA 1
ATOM 2963 C C . GLY B 1 176 ? -18.688 -18.984 -4.355 1 82.56 176 GLY B C 1
ATOM 2964 O O . GLY B 1 176 ? -18.047 -18 -3.98 1 82.56 176 GLY B O 1
ATOM 2965 N N . VAL B 1 177 ? -19.016 -19.172 -5.68 1 83.88 177 VAL B N 1
ATOM 2966 C CA . VAL B 1 177 ? -18.828 -18.188 -6.738 1 83.88 177 VAL B CA 1
ATOM 2967 C C . VAL B 1 177 ? -20.156 -17.922 -7.441 1 83.88 177 VAL B C 1
ATOM 2969 O O . VAL B 1 177 ? -20.875 -18.859 -7.793 1 83.88 177 VAL B O 1
ATOM 2972 N N . TRP B 1 178 ? -20.516 -16.625 -7.441 1 87.69 178 TRP B N 1
ATOM 2973 C CA . TRP B 1 178 ? -21.703 -16.203 -8.164 1 87.69 178 TRP B CA 1
ATOM 2974 C C . TRP B 1 178 ? -21.344 -15.555 -9.492 1 87.69 178 TRP B C 1
ATOM 2976 O O . TRP B 1 178 ? -20.422 -14.742 -9.562 1 87.69 178 TRP B O 1
ATOM 2986 N N . THR B 1 179 ? -21.922 -15.984 -10.578 1 85.88 179 THR B N 1
ATOM 2987 C CA . THR B 1 179 ? -21.688 -15.359 -11.875 1 85.88 179 THR B CA 1
ATOM 2988 C C . THR B 1 179 ? -22.688 -14.227 -12.117 1 85.88 179 THR B C 1
ATOM 2990 O O . THR B 1 179 ? -23.891 -14.461 -12.18 1 85.88 179 THR B O 1
ATOM 2993 N N . VAL B 1 180 ? -22.266 -13.078 -12.031 1 86.62 180 VAL B N 1
ATOM 2994 C CA . VAL B 1 180 ? -23.078 -11.898 -12.289 1 86.62 180 VAL B CA 1
ATOM 2995 C C . VAL B 1 180 ? -22.625 -11.211 -13.57 1 86.62 180 VAL B C 1
ATOM 2997 O O . VAL B 1 180 ? -21.562 -10.57 -13.586 1 86.62 180 VAL B O 1
ATOM 3000 N N . GLY B 1 181 ? -23.359 -11.359 -14.711 1 87.12 181 GLY B N 1
ATOM 3001 C CA . GLY B 1 181 ? -22.906 -10.867 -16 1 87.12 181 GLY B CA 1
ATOM 3002 C C . GLY B 1 181 ? -21.719 -11.641 -16.562 1 87.12 181 GLY B C 1
ATOM 3003 O O . GLY B 1 181 ? -21.703 -12.867 -16.516 1 87.12 181 GLY B O 1
ATOM 3004 N N . PRO B 1 182 ? -20.781 -10.945 -17.031 1 86.81 182 PRO B N 1
ATOM 3005 C CA . PRO B 1 182 ? -19.625 -11.633 -17.609 1 86.81 182 PRO B CA 1
ATOM 3006 C C . PRO B 1 182 ? -18.547 -11.961 -16.578 1 86.81 182 PRO B C 1
ATOM 3008 O O . PRO B 1 182 ? -17.594 -12.695 -16.875 1 86.81 182 PRO B O 1
ATOM 3011 N N . TRP B 1 183 ? -18.797 -11.477 -15.383 1 90.06 183 TRP B N 1
ATOM 3012 C CA . TRP B 1 183 ? -17.703 -11.633 -14.422 1 90.06 183 TRP B CA 1
ATOM 3013 C C . TRP B 1 183 ? -18.172 -12.414 -13.203 1 90.06 183 TRP B C 1
ATOM 3015 O O . TRP B 1 183 ? -19.375 -12.586 -12.984 1 90.06 183 TRP B O 1
ATOM 3025 N N . LYS B 1 184 ? -17.281 -13.008 -12.484 1 89.88 184 LYS B N 1
ATOM 3026 C CA . LYS B 1 184 ? -17.531 -13.805 -11.289 1 89.88 184 LYS B CA 1
ATOM 3027 C C . LYS B 1 184 ? -17.422 -12.961 -10.023 1 89.88 184 LYS B C 1
ATOM 3029 O O . LYS B 1 184 ? -16.656 -11.992 -9.984 1 89.88 184 LYS B O 1
ATOM 3034 N N . LEU B 1 185 ? -18.297 -13.32 -9.102 1 91.69 185 LEU B N 1
ATOM 3035 C CA . LEU B 1 185 ? -18.312 -12.664 -7.805 1 91.69 185 LEU B CA 1
ATOM 3036 C C . LEU B 1 185 ? -18.266 -13.688 -6.672 1 91.69 185 LEU B C 1
ATOM 3038 O O . LEU B 1 185 ? -19.078 -14.625 -6.648 1 91.69 185 LEU B O 1
ATOM 3042 N N . HIS B 1 186 ? -17.297 -13.531 -5.824 1 93.19 186 HIS B N 1
ATOM 3043 C CA . HIS B 1 186 ? -17.281 -14.312 -4.59 1 93.19 186 HIS B CA 1
ATOM 3044 C C . HIS B 1 186 ? -17.953 -13.539 -3.449 1 93.19 186 HIS B C 1
ATOM 3046 O O . HIS B 1 186 ? -17.5 -12.453 -3.088 1 93.19 186 HIS B O 1
ATOM 3052 N N . PRO B 1 187 ? -18.922 -14.109 -2.846 1 90.81 187 PRO B N 1
ATOM 3053 C CA . PRO B 1 187 ? -19.641 -13.398 -1.785 1 90.81 187 PRO B CA 1
ATOM 3054 C C . PRO B 1 187 ? -18.734 -12.914 -0.666 1 90.81 187 PRO B C 1
ATOM 3056 O O . PRO B 1 187 ? -19.016 -11.906 -0.021 1 90.81 187 PRO B O 1
ATOM 3059 N N . LEU B 1 188 ? -17.672 -13.625 -0.429 1 92.31 188 LEU B N 1
ATOM 3060 C CA . LEU B 1 188 ? -16.703 -13.195 0.577 1 92.31 188 LEU B CA 1
ATOM 3061 C C . LEU B 1 188 ? -16.188 -11.797 0.263 1 92.31 188 LEU B C 1
ATOM 3063 O O . LEU B 1 188 ? -15.867 -11.023 1.174 1 92.31 188 LEU B O 1
ATOM 3067 N N . ALA B 1 189 ? -16.094 -11.43 -1.017 1 94.81 189 ALA B N 1
ATOM 3068 C CA . ALA B 1 189 ? -15.633 -10.117 -1.44 1 94.81 189 ALA B CA 1
ATOM 3069 C C . ALA B 1 189 ? -16.578 -9.016 -0.958 1 94.81 189 ALA B C 1
ATOM 3071 O O . ALA B 1 189 ? -16.156 -7.867 -0.773 1 94.81 189 ALA B O 1
ATOM 3072 N N . LEU B 1 190 ? -17.812 -9.367 -0.686 1 94.5 190 LEU B N 1
ATOM 3073 C CA . LEU B 1 190 ? -18.797 -8.398 -0.214 1 94.5 190 LEU B CA 1
ATOM 3074 C C . LEU B 1 190 ? -18.484 -7.969 1.219 1 94.5 190 LEU B C 1
ATOM 3076 O O . LEU B 1 190 ? -18.859 -6.867 1.632 1 94.5 190 LEU B O 1
ATOM 3080 N N . LEU B 1 191 ? -17.812 -8.844 1.952 1 94.44 191 LEU B N 1
ATOM 3081 C CA . LEU B 1 191 ? -17.391 -8.461 3.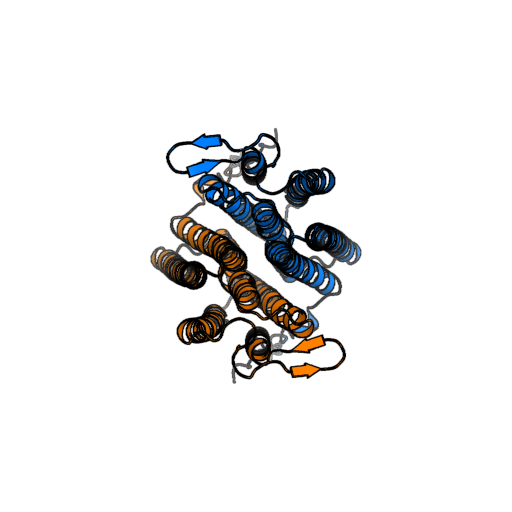291 1 94.44 191 LEU B CA 1
ATOM 3082 C C . LEU B 1 191 ? -16.375 -7.32 3.229 1 94.44 191 LEU B C 1
ATOM 3084 O O . LEU B 1 191 ? -16.375 -6.441 4.094 1 94.44 191 LEU B O 1
ATOM 3088 N N . PHE B 1 192 ? -15.508 -7.348 2.188 1 96.31 192 PHE B N 1
ATOM 3089 C CA . PHE B 1 192 ? -14.555 -6.262 1.992 1 96.31 192 PHE B CA 1
ATOM 3090 C C . PHE B 1 192 ? -15.281 -4.965 1.646 1 96.31 192 PHE B C 1
ATOM 3092 O O . PHE B 1 192 ? -14.906 -3.895 2.123 1 96.31 192 PHE B O 1
ATOM 3099 N N . VAL B 1 193 ? -16.312 -5.102 0.825 1 95.75 193 VAL B N 1
ATOM 3100 C CA . VAL B 1 193 ? -17.109 -3.938 0.449 1 95.75 193 VAL B CA 1
ATOM 3101 C C . VAL B 1 193 ? -17.812 -3.365 1.683 1 95.75 193 VAL B C 1
ATOM 3103 O O . VAL B 1 193 ? -17.797 -2.15 1.895 1 95.75 193 VAL B O 1
ATOM 3106 N N . LEU B 1 194 ? -18.359 -4.262 2.447 1 94.19 194 LEU B N 1
ATOM 3107 C CA . LEU B 1 194 ? -19.031 -3.844 3.668 1 94.19 194 LEU B CA 1
ATOM 3108 C C . LEU B 1 194 ? -18.062 -3.148 4.617 1 94.19 194 LEU B C 1
ATOM 3110 O O . LEU B 1 194 ? -18.375 -2.088 5.164 1 94.19 194 LEU B O 1
ATOM 3114 N N . SER B 1 195 ? -16.938 -3.744 4.785 1 93.81 195 SER B N 1
ATOM 3115 C CA . SER B 1 195 ? -15.93 -3.158 5.66 1 93.81 195 SER B CA 1
ATOM 3116 C C . SER B 1 195 ? -15.508 -1.776 5.172 1 93.81 195 SER B C 1
ATOM 3118 O O . SER B 1 195 ? -15.422 -0.832 5.961 1 93.81 195 SER B O 1
ATOM 3120 N N . GLY B 1 196 ? -15.266 -1.625 3.885 1 93.62 196 GLY B N 1
ATOM 3121 C CA . GLY B 1 196 ? -14.914 -0.332 3.32 1 93.62 196 GLY B CA 1
ATOM 3122 C C . GLY B 1 196 ? -16 0.712 3.504 1 93.62 196 GLY B C 1
ATOM 3123 O O . GLY B 1 196 ? -15.719 1.848 3.893 1 93.62 196 GLY B O 1
ATOM 3124 N N . SER B 1 197 ? -17.234 0.346 3.305 1 92.31 197 SER B N 1
ATOM 3125 C CA . SER B 1 197 ? -18.375 1.265 3.426 1 92.31 197 SER B CA 1
ATOM 3126 C C . SER B 1 197 ? -18.547 1.738 4.863 1 92.31 197 SER B C 1
ATOM 3128 O O . SER B 1 197 ? -18.859 2.904 5.105 1 92.31 197 SER B O 1
ATOM 3130 N N . LEU B 1 198 ? -18.328 0.844 5.773 1 87.5 198 LEU B N 1
ATOM 3131 C CA . LEU B 1 198 ? -18.438 1.186 7.188 1 87.5 198 LEU B CA 1
ATOM 3132 C C . LEU B 1 198 ? -17.359 2.178 7.602 1 87.5 198 LEU B C 1
ATOM 3134 O O . LEU B 1 198 ? -17.578 3.018 8.477 1 87.5 198 LEU B O 1
ATOM 3138 N N . MET B 1 199 ? -16.234 2.111 6.969 1 85.12 199 MET B N 1
ATOM 3139 C CA . MET B 1 199 ? -15.109 2.998 7.281 1 85.12 199 MET B CA 1
ATOM 3140 C C . MET B 1 199 ? -15.438 4.438 6.902 1 85.12 199 MET B C 1
ATOM 3142 O O . MET B 1 199 ? -14.984 5.375 7.562 1 85.12 199 MET B O 1
ATOM 3146 N N . ILE B 1 200 ? -16.188 4.613 5.883 1 84.38 200 ILE B N 1
ATOM 3147 C CA . ILE B 1 200 ? -16.438 5.961 5.387 1 84.38 200 ILE B CA 1
ATOM 3148 C C . ILE B 1 200 ? -17.781 6.473 5.922 1 84.38 200 ILE B C 1
ATOM 3150 O O . ILE B 1 200 ? -18.047 7.676 5.898 1 84.38 200 ILE B O 1
ATOM 3154 N N . SER B 1 201 ? -18.781 5.66 6.344 1 72.69 201 SER B N 1
ATOM 3155 C CA . SER B 1 201 ? -20.109 6.047 6.82 1 72.69 201 SER B CA 1
ATOM 3156 C C . SER B 1 201 ? -20.016 6.773 8.156 1 72.69 201 SER B C 1
ATOM 3158 O O . SER B 1 201 ? -20.672 7.801 8.359 1 72.69 201 SER B O 1
ATOM 3160 N N . LYS B 1 202 ? -19.609 6.102 9.297 1 55.88 202 LYS B N 1
ATOM 3161 C CA . LYS B 1 202 ? -19.703 6.617 10.656 1 55.88 202 LYS B CA 1
ATOM 3162 C C . LYS B 1 202 ? -19 7.969 10.781 1 55.88 202 LYS B C 1
ATOM 3164 O O . LYS B 1 202 ? -19.188 8.688 11.766 1 55.88 202 LYS B O 1
ATOM 3169 N N . THR B 1 203 ? -18.062 8.211 10.039 1 48.59 203 THR B N 1
ATOM 3170 C CA . THR B 1 203 ? -17.391 9.5 10.172 1 48.59 203 THR B CA 1
ATOM 3171 C C . THR B 1 203 ? -18.359 10.641 9.859 1 48.59 203 THR B C 1
ATOM 3173 O O . THR B 1 203 ? -17.969 11.812 9.867 1 48.59 203 THR B O 1
ATOM 3176 N N . LEU B 1 204 ? -19.547 10.367 9.422 1 41.31 204 LEU B N 1
ATOM 3177 C CA . LEU B 1 204 ? -20.547 11.422 9.312 1 41.31 204 LEU B CA 1
ATOM 3178 C C . LEU B 1 204 ? -20.969 11.906 10.695 1 41.31 204 LEU B C 1
ATOM 3180 O O . LEU B 1 204 ? -21.047 11.117 11.641 1 41.31 204 LEU B O 1
ATOM 3184 N N . ARG B 1 205 ? -20.922 13.164 11.062 1 41.84 205 ARG B N 1
ATOM 3185 C CA . ARG B 1 205 ? -21.141 13.984 12.25 1 41.84 205 ARG B CA 1
ATOM 3186 C C . ARG B 1 205 ? -22.391 13.523 13 1 41.84 205 ARG B C 1
ATOM 3188 O O . ARG B 1 205 ? -23.5 13.594 12.469 1 41.84 205 ARG B O 1
ATOM 3195 N N . ILE B 1 206 ? -22.234 12.492 13.711 1 37.88 206 ILE B N 1
ATOM 3196 C CA . ILE B 1 206 ? -23.328 12.453 14.68 1 37.88 206 ILE B CA 1
ATOM 3197 C C . ILE B 1 206 ? -23.312 13.719 15.531 1 37.88 206 ILE B C 1
ATOM 3199 O O . ILE B 1 206 ? -22.344 13.977 16.25 1 37.88 206 ILE B O 1
ATOM 3203 N N . PRO B 1 207 ? -24.125 14.758 15.164 1 34.97 207 PRO B N 1
ATOM 3204 C CA . PRO B 1 207 ? -24.25 15.938 16.016 1 34.97 207 PRO B CA 1
ATOM 3205 C C . PRO B 1 207 ? -24.344 15.586 17.5 1 34.97 207 PRO B C 1
ATOM 3207 O O . PRO B 1 207 ? -24.891 14.539 17.859 1 34.97 207 PRO B O 1
ATOM 3210 N N . LYS B 1 208 ? -23.281 16.016 18.234 1 34.97 208 LYS B N 1
ATOM 3211 C CA . LYS B 1 208 ? -23.562 15.898 19.656 1 34.97 208 LYS B CA 1
ATOM 3212 C C . LYS B 1 208 ? -24.938 16.453 20 1 34.97 208 LYS B C 1
ATOM 3214 O O . LYS B 1 208 ? -25.25 17.594 19.641 1 34.97 208 LYS B O 1
ATOM 3219 N N . ILE B 1 209 ? -25.906 15.57 20.125 1 31.77 209 ILE B N 1
ATOM 3220 C CA . ILE B 1 209 ? -27.109 16.062 20.797 1 31.77 209 ILE B CA 1
ATOM 3221 C C . ILE B 1 209 ? -26.75 16.516 22.219 1 31.77 209 ILE B C 1
ATOM 3223 O O . ILE B 1 209 ? -26.094 15.789 22.953 1 31.77 209 ILE B O 1
#

InterPro domains:
  IPR000462 CDP-alcohol phosphatidyltransferase [PF01066] (17-176)
  IPR043130 CDP-alcohol phosphatidyltransferase, transmembrane domain [G3DSA:1.20.120.1760] (10-201)
  IPR048254 CDP-alcohol phosphatidyltransferase, conserved site [PS00379] (66-88)
  IPR050324 CDP-alcohol phosphatidyltransferase class-I [PTHR14269] (10-198)

Radius of gyration: 21.62 Å; Cα contacts (8 Å, |Δi|>4): 595; chains: 2; bounding box: 53×70×50 Å

Secondary structure (DSSP, 8-state):
-----------TGGG--HHHHHHHHHHHHHHHHHHHHHHHHHH--HHHHHHHHHHHHHHHHHHHHHHHHHHHTT---HHHHHHHHHHHHIIIIIHHHHHHHHHT--SHHHHHHHHHHHHHHHHHHHHHHHHHHHHHHSSS--------SHHHHHHHHHHHHHHHHTT--GGG-TT--EEETTEEE-HHHHHHHHHHHHHHHTTS-----/-----------TGGG--HHHHHHHHHHHHHHHHHHHHHHHHHH--HHHHHHHHHHHHHHHHHHHHHHHHHHHTT---HHHHHHHHHHHHIIIIIHHHHHHHHHT--SHHHHHHHHHHHHHHHHHHHHHHHHHHHHHHSSS--------HHHHHHHHHHHHHHHHHTT--GGG-TT--EEETTEEE-HHHHHHHHHHHHHHHTTS-----